Protein AF-A0A7S0R9C2-F1 (afdb_monomer)

Secondary structure (DSSP, 8-state):
--------------------------PPP---PPP---SSHHHHHHHHHHHHHHTT--TTS-HHHHHHHHTTSGGGGGSS-HHHHHHHHHHHHHHHHHHHHHHHHHHHHHHHHHHHHHHHH-TT--TT--TTHHHHHHTTSHHHHT---HHHHHHHHHHHHHHHHHHHHHHHHHHHHHHHHHHHHHHHH-TT--TT--HHHHHHHHTT-HHHHTS-HHHHHHHHHHHHHHHHHHHHHHHHHHHHHHHHHHHHHHHHHHHHHHHHHHTTSS-TT--HHHHHHHHTT-HHHHHHHT-SSSS-HHHHHHHHHHHHHHHHHHHHHHHHHHHHHTT----TT--HHHHHHHHHT--HHHHHHHTTS-HHHHHHHHHHHHHHHHHHHHHHHHHHHHHHHHHHHHHHH-TT--TT--HHHHHHHHTTSTTHHHH--HHHHHHHHHHHHHHHHHHHHHHHHHHHHHHHHHHHHHHTSSS----------------------------------------------------------------SSTTTTTTGGGSSSSS----------

InterPro domains:
  IPR002713 FF domain [PF01846] (43-92)
  IPR002713 FF domain [PF01846] (110-160)
  IPR002713 FF domain [PF01846] (181-227)
  IPR002713 FF domain [PF01846] (252-307)
  IPR002713 FF domain [PS51676] (41-95)
  IPR002713 FF domain [PS51676] (107-163)
  IPR002713 FF domain [PS51676] (176-230)
  IPR002713 FF domain [SM00441] (41-95)
  IPR002713 FF domain [SM00441] (108-163)
  IPR002713 FF domain [SM00441] (176-230)
  IPR002713 FF domain [SM00441] (250-311)
  IPR002713 FF domain [SM00441] (388-443)
  IPR036517 FF domain superfamily [G3DSA:1.10.10.440] (34-96)
  IPR036517 FF domain superfamily [G3DSA:1.10.10.440] (97-168)
  IPR036517 FF domain superfamily [G3DSA:1.10.10.440] (169-239)
  IPR036517 FF domain superfamily [G3DSA:1.10.10.440] (240-322)
  IPR036517 FF domain superfamily [G3DSA:1.10.10.440] (375-454)
  IPR036517 FF domain superfamily [SSF81698] (38-102)
  IPR036517 FF domain superfamily [SSF81698] (101-170)
  IPR036517 FF domain superfamily [SSF81698] (168-235)

Solvent-accessible surface area (backbone atoms only — not comparable to full-atom values): 34922 Å² total; per-residue (Å²): 133,85,87,87,85,83,82,91,88,82,90,81,86,90,89,85,88,84,90,89,87,87,86,91,84,81,86,83,78,84,82,82,70,80,60,55,81,54,95,42,80,63,54,26,48,52,52,42,47,48,49,39,57,76,70,67,51,57,77,86,59,52,69,79,59,45,45,69,70,43,72,80,42,69,54,58,50,38,51,91,44,72,68,58,48,52,49,51,46,52,53,43,33,56,48,51,56,47,49,53,56,48,52,52,50,50,49,54,50,50,46,54,53,44,33,54,46,53,61,71,67,41,83,86,68,51,70,79,64,47,79,63,63,54,40,76,74,38,67,89,40,68,49,54,59,69,53,79,47,67,66,58,53,53,50,54,48,51,54,48,39,53,52,44,40,50,49,55,53,49,48,56,51,48,52,51,50,50,46,51,49,48,32,45,50,51,51,67,70,37,81,82,63,51,69,88,55,57,66,68,66,52,48,75,69,38,73,85,37,67,46,54,66,75,44,55,74,71,55,49,51,51,54,48,54,54,49,35,58,48,46,44,50,51,53,51,50,50,57,48,48,54,53,49,52,50,53,51,49,42,48,49,24,48,50,46,35,52,49,53,50,51,52,31,42,77,69,63,75,46,48,61,79,61,49,68,73,61,53,46,73,62,46,66,78,37,67,40,46,51,48,38,71,69,43,94,67,77,87,50,76,65,55,64,45,49,57,51,33,49,55,39,37,56,49,44,54,50,51,41,45,54,53,54,53,51,36,59,75,66,67,60,85,79,50,66,80,65,51,74,64,59,53,49,55,60,53,68,69,40,68,65,84,57,29,56,50,62,72,69,50,50,72,67,53,51,52,54,42,50,52,57,51,36,53,50,29,44,51,50,52,51,50,49,51,52,48,49,54,45,26,48,48,55,32,48,53,50,51,74,69,36,83,87,66,45,67,81,64,51,70,87,70,50,44,73,65,45,68,73,36,73,36,54,68,56,50,83,42,75,66,62,54,47,54,51,50,52,54,50,30,50,48,46,41,50,54,52,51,53,51,50,55,48,54,47,53,55,50,50,52,54,49,54,64,57,73,68,66,88,65,83,90,75,90,81,89,83,81,91,85,87,87,85,86,90,80,90,81,90,80,84,88,82,80,86,86,77,89,83,84,85,86,81,80,89,79,90,77,83,88,84,86,84,85,87,85,84,89,79,91,85,86,92,77,82,81,89,82,90,88,89,90,90,88,78,73,83,76,63,75,77,68,64,88,78,76,81,79,90,82,84,87,81,90,91,80,88,90,89,132

Foldseek 3Di:
DDDDDDDDDDDDDDDDDDDDDDDDDDDDDDPDDDADEDPDPVVLLVLLLVLCVVLVNDLPDDPVVSCVSSVPPSSVSSDPDPVVSVVSSVVSSVVVVVVVVVVVVVLVVVLLVLLLVVVVPPPVDALPDDPVNVCVVPVPPPSLVSPVDPVSSVVSVVVSSVVRVVVVVVVVVVVLVVLLVLLLVVLVVPVVDALPDDPVVVCVVCVPPPSCVVDDPVSSVVSSVVSSVVRVVVVVVVVVVVVVVLVVQLVVLVVLLLVVLVVCVVVVVDALPDDPVNVCVVCVPPPSQVSNVPRPDDDHSVRSSVVVSVVRNVVLVVLLVLLVVLCVVLVPDDALPDDLVNSVVSLCPDDDPSNVSNVVQDPVSSVVSVVVVNVVNVVVVVVVVVQLVVLLVVLLVVLVPDPVQELPDACVVCVVVSVPDPSSVSNVDVVSSRVSSVVVSVVRVVVVVVVVVVVVVVVVVVVVVVVVPPDDDDDDDDDDDDDDDDDDDDDDDDDDDDDDDDDDDDDYDDDDDDYDDDDDDDDDDDDDDDDDDDDDDPVPVPPPVPPPPPPPDDDDDDDDD

Mean predicted aligned error: 20.51 Å

Structure (mmCIF, N/CA/C/O backbone):
data_AF-A0A7S0R9C2-F1
#
_entry.id   AF-A0A7S0R9C2-F1
#
loop_
_atom_site.group_PDB
_atom_site.id
_atom_site.type_symbol
_atom_site.label_atom_id
_atom_site.label_alt_id
_atom_site.label_comp_id
_atom_site.label_asym_id
_atom_site.label_entity_id
_atom_site.label_seq_id
_atom_site.pdbx_PDB_ins_code
_atom_site.Cartn_x
_atom_site.Cartn_y
_atom_site.Cartn_z
_atom_site.occupancy
_atom_site.B_iso_or_equiv
_atom_site.auth_seq_id
_atom_site.auth_comp_id
_atom_site.auth_asym_id
_atom_site.auth_atom_id
_atom_site.pdbx_PDB_model_num
ATOM 1 N N . ALA A 1 1 ? -4.429 -40.146 67.103 1.00 36.47 1 ALA A N 1
ATOM 2 C CA . ALA A 1 1 ? -5.294 -41.168 67.730 1.00 36.47 1 ALA A CA 1
ATOM 3 C C . ALA A 1 1 ? -6.735 -40.828 67.354 1.00 36.47 1 ALA A C 1
ATOM 5 O O . ALA A 1 1 ? -7.059 -39.652 67.394 1.00 36.47 1 ALA A O 1
ATOM 6 N N . ALA A 1 2 ? -7.542 -41.710 66.758 1.00 34.53 2 ALA A N 1
ATOM 7 C CA . ALA A 1 2 ? -7.871 -43.096 67.132 1.00 34.53 2 ALA A CA 1
ATOM 8 C C . ALA A 1 2 ? -8.835 -43.149 68.334 1.00 34.53 2 ALA A C 1
ATOM 10 O O . ALA A 1 2 ? -8.504 -42.648 69.405 1.00 34.53 2 ALA A O 1
ATOM 11 N N . ALA A 1 3 ? -10.023 -43.724 68.115 1.00 42.75 3 ALA A N 1
ATOM 12 C CA . ALA A 1 3 ? -11.061 -43.957 69.126 1.00 42.75 3 ALA A CA 1
ATOM 13 C C . ALA A 1 3 ? -10.719 -45.184 70.006 1.00 42.75 3 ALA A C 1
ATOM 15 O O . ALA A 1 3 ? -9.769 -45.903 69.678 1.00 42.75 3 ALA A O 1
ATOM 16 N N . PRO A 1 4 ? -11.462 -45.445 71.103 1.00 46.97 4 PRO A N 1
ATOM 17 C CA . PRO A 1 4 ? -12.673 -46.276 70.961 1.00 46.97 4 PRO A CA 1
ATOM 18 C C . PRO A 1 4 ? -13.824 -45.964 71.956 1.00 46.97 4 PRO A C 1
ATOM 20 O O . PRO A 1 4 ? -13.703 -45.122 72.840 1.00 46.97 4 PRO A O 1
ATOM 23 N N . ALA A 1 5 ? -14.926 -46.714 71.833 1.00 35.75 5 ALA A N 1
ATOM 24 C CA . ALA A 1 5 ? -15.894 -47.027 72.903 1.00 35.75 5 ALA A CA 1
ATOM 25 C C . ALA A 1 5 ? -15.818 -48.551 73.193 1.00 35.75 5 ALA A C 1
ATOM 27 O O . ALA A 1 5 ? -15.295 -49.259 72.322 1.00 35.75 5 ALA A O 1
ATOM 28 N N . PRO A 1 6 ? -16.284 -49.093 74.348 1.00 46.62 6 PRO A N 1
ATOM 29 C CA . PRO A 1 6 ? -17.706 -49.506 74.462 1.00 46.62 6 PRO A CA 1
ATOM 30 C C . PRO A 1 6 ? -18.293 -49.636 75.909 1.00 46.62 6 PRO A C 1
ATOM 32 O O . PRO A 1 6 ? -17.594 -49.395 76.882 1.00 46.62 6 PRO A O 1
ATOM 35 N N . ALA A 1 7 ? -19.553 -50.119 76.000 1.00 31.95 7 ALA A N 1
ATOM 36 C CA . ALA A 1 7 ? -20.202 -50.894 77.097 1.00 31.95 7 ALA A CA 1
ATOM 37 C C . ALA A 1 7 ? -20.350 -50.256 78.517 1.00 31.95 7 ALA A C 1
ATOM 39 O O . ALA A 1 7 ? -19.358 -49.934 79.154 1.00 31.95 7 ALA A O 1
ATOM 40 N N . ALA A 1 8 ? -21.572 -49.970 79.019 1.00 31.78 8 ALA A N 1
ATOM 41 C CA . ALA A 1 8 ? -22.529 -50.873 79.733 1.00 31.78 8 ALA A CA 1
ATOM 42 C C . ALA A 1 8 ? -22.280 -50.899 81.278 1.00 31.78 8 ALA A C 1
ATOM 44 O O . ALA A 1 8 ? -21.174 -50.578 81.691 1.00 31.78 8 ALA A O 1
ATOM 45 N N . GLU A 1 9 ? -23.187 -51.204 82.226 1.00 29.52 9 GLU A N 1
ATOM 46 C CA . GLU A 1 9 ? -24.627 -51.586 82.301 1.00 29.52 9 GLU A CA 1
ATOM 47 C C . GLU A 1 9 ? -25.127 -51.315 83.775 1.00 29.52 9 GLU A C 1
ATOM 49 O O . GLU A 1 9 ? -24.342 -50.750 84.532 1.00 29.52 9 GLU A O 1
ATOM 54 N N . ALA A 1 10 ? -26.316 -51.607 84.355 1.00 31.28 10 ALA A N 1
ATOM 55 C CA . ALA A 1 10 ? -27.604 -52.263 84.018 1.00 31.28 10 ALA A CA 1
ATOM 56 C C . ALA A 1 10 ? -28.718 -51.884 85.058 1.00 31.28 10 ALA A C 1
ATOM 58 O O . ALA A 1 10 ? -28.406 -51.290 86.086 1.00 31.28 10 ALA A O 1
ATOM 59 N N . ALA A 1 11 ? -29.956 -52.391 84.857 1.00 36.69 11 ALA A N 1
ATOM 60 C CA . ALA A 1 11 ? -30.952 -52.797 85.892 1.00 36.69 11 ALA A CA 1
ATOM 61 C C . ALA A 1 11 ? -31.702 -51.723 86.753 1.00 36.69 11 ALA A C 1
ATOM 63 O O . ALA A 1 11 ? -31.204 -50.616 86.931 1.00 36.69 11 ALA A O 1
ATOM 64 N N . PRO A 1 12 ? -32.847 -52.058 87.417 1.00 45.25 12 PRO A N 1
ATOM 65 C CA . PRO A 1 12 ? -33.989 -52.894 86.962 1.00 45.25 12 PRO A CA 1
ATOM 66 C C . PRO A 1 12 ? -35.416 -52.433 87.422 1.00 45.25 12 PRO A C 1
ATOM 68 O O . PRO A 1 12 ? -35.526 -51.743 88.424 1.00 45.25 12 PRO A O 1
ATOM 71 N N . ALA A 1 13 ? -36.475 -52.992 86.786 1.00 36.38 13 ALA A N 1
ATOM 72 C CA . ALA A 1 13 ? -37.810 -53.407 87.334 1.00 36.38 13 ALA A CA 1
ATOM 73 C C . ALA A 1 13 ? -38.707 -52.380 88.103 1.00 36.38 13 ALA A C 1
ATOM 75 O O . ALA A 1 13 ? -38.178 -51.404 88.618 1.00 36.38 13 ALA A O 1
ATOM 76 N N . PRO A 1 14 ? -40.056 -52.553 88.256 1.00 40.50 14 PRO A N 1
ATOM 77 C CA . PRO A 1 14 ? -40.966 -53.723 88.068 1.00 40.50 14 PRO A CA 1
ATOM 78 C C . PRO A 1 14 ? -41.862 -53.622 86.793 1.00 40.50 14 PRO A C 1
ATOM 80 O O . PRO A 1 14 ? -41.603 -52.748 85.977 1.00 40.50 14 PRO A O 1
ATOM 83 N N . ALA A 1 15 ? -42.924 -54.407 86.494 1.00 32.06 15 ALA A N 1
ATOM 84 C CA . ALA A 1 15 ? -43.525 -55.687 86.965 1.00 32.06 15 ALA A CA 1
ATOM 85 C C . ALA A 1 15 ? -44.482 -56.247 85.853 1.00 32.06 15 ALA A C 1
ATOM 87 O O . ALA A 1 15 ? -44.378 -55.842 84.698 1.00 32.06 15 ALA A O 1
ATOM 88 N N . ALA A 1 16 ? -45.414 -57.162 86.181 1.00 36.34 16 ALA A N 1
ATOM 89 C CA . ALA A 1 16 ? -46.481 -57.706 85.311 1.00 36.34 16 ALA A CA 1
ATOM 90 C C . ALA A 1 16 ? -47.827 -57.837 86.090 1.00 36.34 16 ALA A C 1
ATOM 92 O O . ALA A 1 16 ? -47.829 -57.536 87.287 1.00 36.34 16 ALA A O 1
ATOM 93 N N . PRO A 1 17 ? -48.966 -58.241 85.469 1.00 37.47 17 PRO A N 1
ATOM 94 C CA . PRO A 1 17 ? -49.212 -59.666 85.168 1.00 37.47 17 PRO A CA 1
ATOM 95 C C . PRO A 1 17 ? -49.923 -59.958 83.818 1.00 37.47 17 PRO A C 1
ATOM 97 O O . PRO A 1 17 ? -50.326 -59.055 83.092 1.00 37.47 17 PRO A O 1
ATOM 100 N N . ALA A 1 18 ? -50.099 -61.249 83.501 1.00 34.47 18 ALA A N 1
ATOM 101 C CA . ALA A 1 18 ? -50.917 -61.778 82.390 1.00 34.47 18 ALA A CA 1
ATOM 102 C C . ALA A 1 18 ? -52.179 -62.507 82.931 1.00 34.47 18 ALA A C 1
ATOM 104 O O . ALA A 1 18 ? -52.289 -62.658 84.150 1.00 34.47 18 ALA A O 1
ATOM 105 N N . PRO A 1 19 ? -53.132 -62.966 82.082 1.00 35.28 19 PRO A N 1
ATOM 106 C CA . PRO A 1 19 ? -52.991 -64.293 81.448 1.00 35.28 19 PRO A CA 1
ATOM 107 C C . PRO A 1 19 ? -53.562 -64.399 80.005 1.00 35.28 19 PRO A C 1
ATOM 109 O O . PRO A 1 19 ? -53.967 -63.409 79.404 1.00 35.28 19 PRO A O 1
ATOM 112 N N . LYS A 1 20 ? -53.579 -65.619 79.434 1.00 37.88 20 LYS A N 1
ATOM 113 C CA . LYS A 1 20 ? -54.100 -65.962 78.088 1.00 37.88 20 LYS A CA 1
ATOM 114 C C . LYS A 1 20 ? -55.333 -66.877 78.175 1.00 37.88 20 LYS A C 1
ATOM 116 O O . LYS A 1 20 ? -55.286 -67.817 78.963 1.00 37.88 20 LYS A O 1
ATOM 121 N N . VAL A 1 21 ? -56.318 -66.727 77.278 1.00 29.20 21 VAL A N 1
ATOM 122 C CA . VAL A 1 21 ? -57.269 -67.791 76.863 1.00 29.20 21 VAL A CA 1
ATOM 123 C C . VAL A 1 21 ? -57.668 -67.581 75.387 1.00 29.20 21 VAL A C 1
ATOM 125 O O . VAL A 1 21 ? -57.886 -66.444 74.980 1.00 29.20 21 VAL A O 1
ATOM 128 N N . ASN A 1 22 ? -57.790 -68.660 74.601 1.00 31.25 22 ASN A N 1
ATOM 129 C CA . ASN A 1 22 ? -58.387 -68.662 73.253 1.00 31.25 22 ASN A CA 1
ATOM 130 C C . ASN A 1 22 ? -59.833 -69.190 73.304 1.00 31.25 22 ASN A C 1
ATOM 132 O O . ASN A 1 22 ? -60.024 -70.258 73.878 1.00 31.25 22 ASN A O 1
ATOM 136 N N . VAL A 1 23 ? -60.778 -68.576 72.574 1.00 28.09 23 VAL A N 1
ATOM 137 C CA . VAL A 1 23 ? -61.895 -69.273 71.882 1.00 28.09 23 VAL A CA 1
ATOM 138 C C . VAL A 1 23 ? -62.206 -68.540 70.563 1.00 28.09 23 VAL A C 1
ATOM 140 O O . VAL A 1 23 ? -61.995 -67.334 70.452 1.00 28.09 23 VAL A O 1
ATOM 143 N N . THR A 1 24 ? -62.658 -69.287 69.555 1.00 33.62 24 THR A N 1
ATOM 144 C CA . THR A 1 24 ? -62.893 -68.867 68.163 1.00 33.62 24 THR A CA 1
ATOM 145 C C . THR A 1 24 ? -64.257 -68.209 67.918 1.00 33.62 24 THR A C 1
ATOM 147 O O . THR A 1 24 ? -65.277 -68.754 68.328 1.00 33.62 24 THR A O 1
ATOM 150 N N . ALA A 1 25 ? -64.267 -67.130 67.129 1.00 28.80 25 ALA A N 1
ATOM 151 C CA . ALA A 1 25 ? -65.348 -66.654 66.249 1.00 28.80 25 ALA A CA 1
ATOM 152 C C . ALA A 1 25 ? -64.743 -65.577 65.317 1.00 28.80 25 ALA A C 1
ATOM 154 O O . ALA A 1 25 ? -63.792 -64.913 65.721 1.00 28.80 25 ALA A O 1
ATOM 155 N N . GLU A 1 26 ? -65.191 -65.288 64.096 1.00 26.95 26 GLU A N 1
ATOM 156 C CA . GLU A 1 26 ? -65.956 -66.000 63.058 1.00 26.95 26 GLU A CA 1
ATOM 157 C C . GLU A 1 26 ? -65.680 -65.200 61.758 1.00 26.95 26 GLU A C 1
ATOM 159 O O . GLU A 1 26 ? -65.510 -63.981 61.824 1.00 26.95 26 GLU A O 1
ATOM 164 N N . ALA A 1 27 ? -65.522 -65.835 60.592 1.00 37.50 27 ALA A N 1
ATOM 165 C CA . ALA A 1 27 ? -64.908 -65.166 59.435 1.00 37.50 27 ALA A CA 1
ATOM 166 C C . ALA A 1 27 ? -65.926 -64.575 58.431 1.00 37.50 27 ALA A C 1
ATOM 168 O O . ALA A 1 27 ? -66.650 -65.344 57.796 1.00 37.50 27 ALA A O 1
ATOM 169 N N . PRO A 1 28 ? -65.921 -63.251 58.163 1.00 34.72 28 PRO A N 1
ATOM 170 C CA . PRO A 1 28 ? -66.533 -62.710 56.954 1.00 34.72 28 PRO A CA 1
ATOM 171 C C . PRO A 1 28 ? -65.657 -63.052 55.737 1.00 34.72 28 PRO A C 1
ATOM 173 O O . PRO A 1 28 ? -64.441 -62.852 55.749 1.00 34.72 28 PRO A O 1
ATOM 176 N N . ALA A 1 29 ? -66.267 -63.579 54.674 1.00 30.98 29 ALA A N 1
ATOM 177 C CA . ALA A 1 29 ? -65.538 -64.012 53.483 1.00 30.98 29 ALA A CA 1
ATOM 178 C C . ALA A 1 29 ? -64.894 -62.828 52.721 1.00 30.98 29 ALA A C 1
ATOM 180 O O . ALA A 1 29 ? -65.515 -61.768 52.595 1.00 30.98 29 ALA A O 1
ATOM 181 N N . PRO A 1 30 ? -63.680 -62.989 52.156 1.00 37.75 30 PRO A N 1
ATOM 182 C CA . PRO A 1 30 ? -63.044 -61.944 51.364 1.00 37.75 30 PRO A CA 1
ATOM 183 C C . PRO A 1 30 ? -63.771 -61.773 50.025 1.00 37.75 30 PRO A C 1
ATOM 185 O O . PRO A 1 30 ? -63.741 -62.654 49.166 1.00 37.75 30 PRO A O 1
ATOM 188 N N . VAL A 1 31 ? -64.402 -60.615 49.820 1.00 35.91 31 VAL A N 1
ATOM 189 C CA . VAL A 1 31 ? -65.038 -60.273 48.540 1.00 35.91 31 VAL A CA 1
ATOM 190 C C . VAL A 1 31 ? -63.950 -59.943 47.517 1.00 35.91 31 VAL A C 1
ATOM 192 O O . VAL A 1 31 ? -63.492 -58.806 47.409 1.00 35.91 31 VAL A O 1
ATOM 195 N N . VAL A 1 32 ? -63.532 -60.955 46.755 1.00 43.12 32 VAL A N 1
ATOM 196 C CA . VAL A 1 32 ? -62.585 -60.809 45.641 1.00 43.12 32 VAL A CA 1
ATOM 197 C C . VAL A 1 32 ? -63.274 -60.075 44.487 1.00 43.12 32 VAL A C 1
ATOM 199 O O . VAL A 1 32 ? -63.851 -60.688 43.590 1.00 43.12 32 VAL A O 1
ATOM 202 N N . LYS A 1 33 ? -63.227 -58.741 44.511 1.00 42.78 33 LYS A N 1
ATOM 203 C CA . LYS A 1 33 ? -63.579 -57.924 43.346 1.00 42.78 33 LYS A CA 1
ATOM 204 C C . LYS A 1 33 ? -62.507 -58.052 42.260 1.00 42.78 33 LYS A C 1
ATOM 206 O O . LYS A 1 33 ? -61.338 -58.313 42.547 1.00 42.78 33 LYS A O 1
ATOM 211 N N . ALA A 1 34 ? -62.922 -57.892 41.006 1.00 39.81 34 ALA A N 1
ATOM 212 C CA . ALA A 1 34 ? -62.060 -58.103 39.848 1.00 39.81 34 ALA A CA 1
ATOM 213 C C . ALA A 1 34 ? -60.866 -57.120 39.818 1.00 39.81 34 ALA A C 1
ATOM 215 O O . ALA A 1 34 ? -61.037 -55.954 40.180 1.00 39.81 34 ALA A O 1
ATOM 216 N N . PRO A 1 35 ? -59.673 -57.542 39.352 1.00 50.53 35 PRO A N 1
ATOM 217 C CA . PRO A 1 35 ? -58.546 -56.632 39.174 1.00 50.53 35 PRO A CA 1
ATOM 218 C C . PRO A 1 35 ? -58.873 -55.545 38.147 1.00 50.53 35 PRO A C 1
ATOM 220 O O . PRO A 1 35 ? -59.363 -55.853 37.060 1.00 50.53 35 PRO A O 1
ATOM 223 N N . LEU A 1 36 ? -58.530 -54.290 38.447 1.00 54.06 36 LEU A N 1
ATOM 224 C CA . LEU A 1 36 ? -58.542 -53.217 37.453 1.00 54.06 36 LEU A CA 1
ATOM 225 C C . LEU A 1 36 ? -57.512 -53.531 36.356 1.00 54.06 36 LEU A C 1
ATOM 227 O O . LEU A 1 36 ? -56.303 -53.519 36.596 1.00 54.06 36 LEU A O 1
ATOM 231 N N . VAL A 1 37 ? -58.000 -53.853 35.155 1.00 56.62 37 VAL A N 1
ATOM 232 C CA . VAL A 1 37 ? -57.165 -54.186 33.994 1.00 56.62 37 VAL A CA 1
ATOM 233 C C . VAL A 1 37 ? -56.782 -52.903 33.263 1.00 56.62 37 VAL A C 1
ATOM 235 O O . VAL A 1 37 ? -57.553 -52.366 32.473 1.00 56.62 37 VAL A O 1
ATOM 238 N N . PHE A 1 38 ? -55.571 -52.422 33.522 1.00 64.19 38 PHE A N 1
ATOM 239 C CA . PHE A 1 38 ? -54.950 -51.344 32.753 1.00 64.19 38 PHE A CA 1
ATOM 240 C C . PHE A 1 38 ? -54.498 -51.870 31.385 1.00 64.19 38 PHE A C 1
ATOM 242 O O . PHE A 1 38 ? -54.030 -53.008 31.287 1.00 64.19 38 PHE A O 1
ATOM 249 N N . ALA A 1 39 ? -54.631 -51.055 30.334 1.00 64.75 39 ALA A N 1
ATOM 250 C CA . ALA A 1 39 ? -54.355 -51.474 28.958 1.00 64.75 39 ALA A CA 1
ATOM 251 C C . ALA A 1 39 ? -52.876 -51.839 28.735 1.00 64.75 39 ALA A C 1
ATOM 253 O O . ALA A 1 39 ? -52.566 -52.758 27.974 1.00 64.75 39 ALA A O 1
ATOM 254 N N . THR A 1 40 ? -51.959 -51.173 29.441 1.00 74.38 40 THR A N 1
ATOM 255 C CA . THR A 1 40 ? -50.520 -51.443 29.394 1.00 74.38 40 THR A CA 1
ATOM 256 C C . THR A 1 40 ? -49.910 -51.695 30.774 1.00 74.38 40 THR A C 1
ATOM 258 O O . THR A 1 40 ? -50.361 -51.210 31.815 1.00 74.38 40 THR A O 1
ATOM 261 N N . LYS A 1 41 ? -48.774 -52.404 30.777 1.00 73.50 41 LYS A N 1
ATOM 262 C CA . LYS A 1 41 ? -47.936 -52.598 31.972 1.00 73.50 41 LYS A CA 1
ATOM 263 C C . LYS A 1 41 ? -47.320 -51.287 32.493 1.00 73.50 41 LYS A C 1
ATOM 265 O O . LYS A 1 41 ? -46.917 -51.239 33.651 1.00 73.50 41 LYS A O 1
ATOM 270 N N . ALA A 1 42 ? -47.243 -50.240 31.667 1.00 77.06 42 ALA A N 1
ATOM 271 C CA . ALA A 1 42 ? -46.785 -48.917 32.087 1.00 77.06 42 ALA A CA 1
ATOM 272 C C . ALA A 1 42 ? -47.867 -48.197 32.906 1.00 77.06 42 ALA A C 1
ATOM 274 O O . ALA A 1 42 ? -47.608 -47.802 34.040 1.00 77.06 42 ALA A O 1
ATOM 275 N N . GLU A 1 43 ? -49.101 -48.132 32.400 1.00 79.06 43 GLU A N 1
ATOM 276 C CA . GLU A 1 43 ? -50.240 -47.539 33.119 1.00 79.06 43 GLU A CA 1
ATOM 277 C C . GLU A 1 43 ? -50.532 -48.275 34.432 1.00 79.06 43 GLU A C 1
ATOM 279 O O . GLU A 1 43 ? -50.765 -47.632 35.449 1.00 79.06 43 GLU A O 1
ATOM 284 N N . ALA A 1 44 ? -50.424 -49.611 34.456 1.00 78.12 44 ALA A N 1
ATOM 285 C CA . ALA A 1 44 ? -50.555 -50.397 35.688 1.00 78.12 44 ALA A CA 1
ATOM 286 C C . ALA A 1 44 ? -49.529 -49.999 36.770 1.00 78.12 44 ALA A C 1
ATOM 288 O O . ALA A 1 44 ? -49.821 -50.073 37.965 1.00 78.12 44 ALA A O 1
ATOM 289 N N . ARG A 1 45 ? -48.323 -49.575 36.363 1.00 81.38 45 ARG A N 1
ATOM 290 C CA . ARG A 1 45 ? -47.285 -49.075 37.274 1.00 81.38 45 ARG A CA 1
ATOM 291 C C . ARG A 1 45 ? -47.576 -47.648 37.715 1.00 81.38 45 ARG A C 1
ATOM 293 O O . ARG A 1 45 ? -47.534 -47.389 38.911 1.00 81.38 45 ARG A O 1
ATOM 300 N N . GLU A 1 46 ? -47.915 -46.744 36.799 1.00 82.50 46 GLU A N 1
ATOM 301 C CA . GLU A 1 46 ? -48.228 -45.353 37.159 1.00 82.50 46 GLU A CA 1
ATOM 302 C C . GLU A 1 46 ? -49.497 -45.244 38.020 1.00 82.50 46 GLU A C 1
ATOM 304 O O . GLU A 1 46 ? -49.505 -44.495 38.991 1.00 82.50 46 GLU A O 1
ATOM 309 N N . ALA A 1 47 ? -50.523 -46.066 37.781 1.00 81.94 47 ALA A N 1
ATOM 310 C CA . ALA A 1 47 ? -51.699 -46.151 38.650 1.00 81.94 47 ALA A CA 1
ATOM 311 C C . ALA A 1 47 ? -51.360 -46.681 40.057 1.00 81.94 47 ALA A C 1
ATOM 313 O O . ALA A 1 47 ? -51.905 -46.195 41.049 1.00 81.94 47 ALA A O 1
ATOM 314 N N . PHE A 1 48 ? -50.424 -47.632 40.166 1.00 84.94 48 PHE A N 1
ATOM 315 C CA . PHE A 1 48 ? -49.905 -48.100 41.455 1.00 84.94 48 PHE A CA 1
ATOM 316 C C . PHE A 1 48 ? -49.089 -47.007 42.173 1.00 84.94 48 PHE A C 1
ATOM 318 O O . PHE A 1 48 ? -49.218 -46.845 43.384 1.00 84.94 48 PHE A O 1
ATOM 325 N N . LYS A 1 49 ? -48.303 -46.205 41.439 1.00 84.75 49 LYS A N 1
ATOM 326 C CA . LYS A 1 49 ? -47.576 -45.039 41.978 1.00 84.75 49 LYS A CA 1
ATOM 327 C C . LYS A 1 49 ? -48.512 -43.915 42.435 1.00 84.75 49 LYS A C 1
ATOM 329 O O . LYS A 1 49 ? -48.300 -43.354 43.505 1.00 84.75 49 LYS A O 1
ATOM 334 N N . ALA A 1 50 ? -49.553 -43.611 41.661 1.00 84.50 50 ALA A N 1
ATOM 335 C CA . ALA A 1 50 ? -50.575 -42.629 42.020 1.00 84.50 50 ALA A CA 1
ATOM 336 C C . ALA A 1 50 ? -51.320 -43.048 43.296 1.00 84.50 50 ALA A C 1
ATOM 338 O O . ALA A 1 50 ? -51.434 -42.257 44.229 1.00 84.50 50 ALA A O 1
ATOM 339 N N . MET A 1 51 ? -51.710 -44.324 43.393 1.00 87.06 51 MET A N 1
ATOM 340 C CA . MET A 1 51 ? -52.317 -44.913 44.590 1.00 87.06 51 MET A CA 1
ATOM 341 C C . MET A 1 51 ? -51.437 -44.761 45.847 1.00 87.06 51 MET A C 1
ATOM 343 O O . MET A 1 51 ? -51.980 -44.477 46.913 1.00 87.06 51 MET A O 1
ATOM 347 N N . LEU A 1 52 ? -50.107 -44.919 45.751 1.00 86.94 52 LEU A N 1
ATOM 348 C CA . LEU A 1 52 ? -49.197 -44.678 46.887 1.00 86.94 52 LEU A CA 1
ATOM 349 C C . LEU A 1 52 ? -49.325 -43.231 47.393 1.00 86.94 52 LEU A C 1
ATOM 351 O O . LEU A 1 52 ? -49.571 -43.013 48.580 1.00 86.94 52 LEU A O 1
ATOM 355 N N . SER A 1 53 ? -49.233 -42.256 46.485 1.00 84.56 53 SER A N 1
ATOM 356 C CA . SER A 1 53 ? -49.360 -40.832 46.812 1.00 84.56 53 SER A CA 1
ATOM 357 C C . SER A 1 53 ? -50.750 -40.472 47.363 1.00 84.56 53 SER A C 1
ATOM 359 O O . SER A 1 53 ? -50.854 -39.818 48.398 1.00 84.56 53 SER A O 1
ATOM 361 N N . GLU A 1 54 ? -51.828 -40.929 46.717 1.00 85.06 54 GLU A N 1
ATOM 362 C CA . GLU A 1 54 ? -53.217 -40.652 47.121 1.00 85.06 54 GLU A CA 1
ATOM 363 C C . GLU A 1 54 ? -53.584 -41.242 48.488 1.00 85.06 54 GLU A C 1
ATOM 365 O O . GLU A 1 54 ? -54.357 -40.645 49.236 1.00 85.06 54 GLU A O 1
ATOM 370 N N . ARG A 1 55 ? -53.037 -42.414 48.835 1.00 85.38 55 ARG A N 1
ATOM 371 C CA . ARG A 1 55 ? -53.275 -43.063 50.134 1.00 85.38 55 ARG A CA 1
ATOM 372 C C . ARG A 1 55 ? -52.400 -42.506 51.261 1.00 85.38 55 ARG A C 1
ATOM 374 O O . ARG A 1 55 ? -52.410 -43.058 52.359 1.00 85.38 55 ARG A O 1
ATOM 381 N N . GLY A 1 56 ? -51.661 -41.421 51.019 1.00 80.06 56 GLY A N 1
ATOM 382 C CA . GLY A 1 56 ? -50.819 -40.778 52.030 1.00 80.06 56 GLY A CA 1
ATOM 383 C C . GLY A 1 56 ? -49.625 -41.633 52.461 1.00 80.06 56 GLY A C 1
ATOM 384 O O . GLY A 1 56 ? -49.097 -41.450 53.563 1.00 80.06 56 GLY A O 1
ATOM 385 N N . VAL A 1 57 ? -49.190 -42.573 51.614 1.00 85.75 57 VAL A N 1
ATOM 386 C CA . VAL A 1 57 ? -47.916 -43.262 51.820 1.00 85.75 57 VAL A CA 1
ATOM 387 C C . VAL A 1 57 ? -46.812 -42.219 51.670 1.00 85.75 57 VAL A C 1
ATOM 389 O O . VAL A 1 57 ? -46.769 -41.475 50.693 1.00 85.75 57 VAL A O 1
ATOM 392 N N . LYS A 1 58 ? -45.928 -42.139 52.661 1.00 83.00 58 LYS A N 1
ATOM 393 C CA . LYS A 1 58 ? -44.783 -41.225 52.660 1.00 83.00 58 LYS A CA 1
ATOM 394 C C . LYS A 1 58 ? -43.527 -41.920 52.138 1.00 83.00 58 LYS A C 1
ATOM 396 O O . LYS A 1 58 ? -43.394 -43.138 52.247 1.00 83.00 58 LYS A O 1
ATOM 401 N N . HIS A 1 59 ? -42.569 -41.135 51.646 1.00 83.00 59 HIS A N 1
ATOM 402 C CA . HIS A 1 59 ? -41.294 -41.647 51.138 1.00 83.00 59 HIS A CA 1
ATOM 403 C C . HIS A 1 59 ? -40.366 -42.231 52.230 1.00 83.00 59 HIS A C 1
ATOM 405 O O . HIS A 1 59 ? -39.347 -42.831 51.898 1.00 83.00 59 HIS A O 1
ATOM 411 N N . ASP A 1 60 ? -40.678 -42.052 53.517 1.00 86.81 60 ASP A N 1
ATOM 412 C CA . ASP A 1 60 ? -39.932 -42.582 54.670 1.00 86.81 60 ASP A CA 1
ATOM 413 C C . ASP A 1 60 ? -40.480 -43.929 55.189 1.00 86.81 60 ASP A C 1
ATOM 415 O O . ASP A 1 60 ? -39.840 -44.586 56.011 1.00 86.81 60 ASP A O 1
ATOM 419 N N . GLN A 1 61 ? -41.647 -44.373 54.708 1.00 86.88 61 GLN A N 1
ATOM 420 C CA . GLN A 1 61 ? -42.286 -45.603 55.179 1.00 86.88 61 GLN A CA 1
ATOM 421 C C . GLN A 1 61 ? -41.597 -46.863 54.644 1.00 86.88 61 GLN A C 1
ATOM 423 O O . GLN A 1 61 ? -41.146 -46.929 53.501 1.00 86.88 61 GLN A O 1
ATOM 428 N N . SER A 1 62 ? -41.579 -47.918 55.461 1.00 89.12 62 SER A N 1
ATOM 429 C CA . SER A 1 62 ? -41.170 -49.249 55.015 1.00 89.12 62 SER A CA 1
ATOM 430 C C . SER A 1 62 ? -42.245 -49.899 54.139 1.00 89.12 62 SER A C 1
ATOM 432 O O . SER A 1 62 ? -43.443 -49.670 54.332 1.00 89.12 62 SER A O 1
ATOM 434 N N . TRP A 1 63 ? -41.815 -50.771 53.219 1.00 87.38 63 TRP A N 1
ATOM 435 C CA . TRP A 1 63 ? -42.700 -51.560 52.351 1.00 87.38 63 TRP A CA 1
ATOM 436 C C . TRP A 1 63 ? -43.845 -52.224 53.133 1.00 87.38 63 TRP A C 1
ATOM 438 O O . TRP A 1 63 ? -45.005 -52.098 52.758 1.00 87.38 63 TRP A O 1
ATOM 448 N N . ASP A 1 64 ? -43.541 -52.872 54.257 1.00 86.12 64 ASP A N 1
ATOM 449 C CA . ASP A 1 64 ? -44.519 -53.611 55.063 1.00 86.12 64 ASP A CA 1
ATOM 450 C C . ASP A 1 64 ? -45.479 -52.707 55.854 1.00 86.12 64 ASP A C 1
ATOM 452 O O . ASP A 1 64 ? -46.555 -53.156 56.251 1.00 86.12 64 ASP A O 1
ATOM 456 N N . SER A 1 65 ? -45.125 -51.433 56.067 1.00 85.69 65 SER A N 1
ATOM 457 C CA . SER A 1 65 ? -46.045 -50.421 56.597 1.00 85.69 65 SER A CA 1
ATOM 458 C C . SER A 1 65 ? -46.951 -49.882 55.492 1.00 85.69 65 SER A C 1
ATOM 460 O O . SER A 1 65 ? -48.172 -49.910 55.639 1.00 85.69 65 SER A O 1
ATOM 462 N N . ALA A 1 66 ? -46.367 -49.471 54.361 1.00 86.44 66 ALA A N 1
ATOM 463 C CA . ALA A 1 66 ? -47.104 -48.988 53.194 1.00 86.44 66 ALA A CA 1
ATOM 464 C C . ALA A 1 66 ? -48.108 -50.035 52.686 1.00 86.44 66 ALA A C 1
ATOM 466 O O . ALA A 1 66 ? -49.264 -49.713 52.415 1.00 86.44 66 ALA A O 1
ATOM 467 N N . MET A 1 67 ? -47.701 -51.310 52.644 1.00 83.50 67 MET A N 1
ATOM 468 C CA . MET A 1 67 ? -48.526 -52.434 52.203 1.00 83.50 67 MET A CA 1
ATOM 469 C C . MET A 1 67 ? -49.841 -52.542 52.991 1.00 83.50 67 MET A C 1
ATOM 471 O O . MET A 1 67 ? -50.877 -52.782 52.380 1.00 83.50 67 MET A O 1
ATOM 475 N N . ARG A 1 68 ? -49.844 -52.297 54.311 1.00 83.88 68 ARG A N 1
ATOM 476 C CA . ARG A 1 68 ? -51.074 -52.316 55.135 1.00 83.88 68 ARG A CA 1
ATOM 477 C C . ARG A 1 68 ? -52.063 -51.211 54.761 1.00 83.88 68 ARG A C 1
ATOM 479 O O . ARG A 1 68 ? -53.261 -51.411 54.909 1.00 83.88 68 ARG A O 1
ATOM 486 N N . VAL A 1 69 ? -51.565 -50.069 54.285 1.00 82.06 69 VAL A N 1
ATOM 487 C CA . VAL A 1 69 ? -52.382 -48.911 53.888 1.00 82.06 69 VAL A CA 1
ATOM 488 C C . VAL A 1 69 ? -52.980 -49.106 52.490 1.00 82.06 69 VAL A C 1
ATOM 490 O O . VAL A 1 69 ? -54.118 -48.716 52.252 1.00 82.06 69 VAL A O 1
ATOM 493 N N . ILE A 1 70 ? -52.239 -49.739 51.572 1.00 84.44 70 ILE A N 1
ATOM 494 C CA . ILE A 1 70 ? -52.672 -49.934 50.175 1.00 84.44 70 ILE A CA 1
ATOM 495 C C . ILE A 1 70 ? -53.389 -51.263 49.907 1.00 84.44 70 ILE A C 1
ATOM 497 O O . ILE A 1 70 ? -54.067 -51.371 48.893 1.00 84.44 70 ILE A O 1
ATOM 501 N N . LEU A 1 71 ? -53.283 -52.264 50.791 1.00 82.06 71 LEU A N 1
ATOM 502 C CA . LEU A 1 71 ? -53.934 -53.580 50.643 1.00 82.06 71 LEU A CA 1
ATOM 503 C C . LEU A 1 71 ? -55.465 -53.512 50.466 1.00 82.06 71 LEU A C 1
ATOM 505 O O . LEU A 1 71 ? -56.060 -54.475 49.989 1.00 82.06 71 LEU A O 1
ATOM 509 N N . THR A 1 72 ? -56.091 -52.400 50.855 1.00 77.88 72 THR A N 1
ATOM 510 C CA . THR A 1 72 ? -57.537 -52.144 50.772 1.00 77.88 72 THR A CA 1
ATOM 511 C C . THR A 1 72 ? -57.965 -51.343 49.533 1.00 77.88 72 THR A C 1
ATOM 513 O O . THR A 1 72 ? -59.163 -51.148 49.335 1.00 77.88 72 THR A O 1
ATOM 516 N N . ASP A 1 73 ? -57.033 -50.872 48.696 1.00 79.00 73 ASP A N 1
ATOM 517 C CA . ASP A 1 73 ? -57.343 -50.141 47.460 1.00 79.00 73 ASP A CA 1
ATOM 518 C C . ASP A 1 73 ? -57.495 -51.107 46.272 1.00 79.00 73 ASP A C 1
ATOM 520 O O . ASP A 1 73 ? -56.654 -51.978 46.048 1.00 79.00 73 ASP A O 1
ATOM 524 N N . GLU A 1 74 ? -58.546 -50.935 45.466 1.00 73.56 74 GLU A N 1
ATOM 525 C CA . GLU A 1 74 ? -58.839 -51.795 44.308 1.00 73.56 74 GLU A CA 1
ATOM 526 C C . GLU A 1 74 ? -57.695 -51.778 43.260 1.00 73.56 74 GLU A C 1
ATOM 528 O O . GLU A 1 74 ? -57.471 -52.763 42.549 1.00 73.56 74 GLU A O 1
ATOM 533 N N . ARG A 1 75 ? -56.876 -50.712 43.224 1.00 76.44 75 ARG A N 1
ATOM 534 C CA . ARG A 1 75 ? -55.681 -50.592 42.364 1.00 76.44 75 ARG A CA 1
ATOM 535 C C . ARG A 1 75 ? -54.473 -51.378 42.874 1.00 76.44 75 ARG A C 1
ATOM 537 O O . ARG A 1 75 ? -53.544 -51.614 42.101 1.00 76.44 75 ARG A O 1
ATOM 544 N N . TYR A 1 76 ? -54.481 -51.888 44.109 1.00 76.38 76 TYR A N 1
ATOM 545 C CA . TYR A 1 76 ? -53.436 -52.807 44.576 1.00 76.38 76 TYR A CA 1
ATOM 546 C C . TYR A 1 76 ? -53.395 -54.097 43.739 1.00 76.38 76 TYR A C 1
ATOM 548 O O . TYR A 1 76 ? -52.344 -54.735 43.646 1.00 76.38 76 TYR A O 1
ATOM 556 N N . GLY A 1 77 ? -54.503 -54.466 43.084 1.00 73.56 77 GLY A N 1
ATOM 557 C CA . GLY A 1 77 ? -54.580 -55.578 42.131 1.00 73.56 77 GLY A CA 1
ATOM 558 C C . GLY A 1 77 ? -53.915 -55.333 40.765 1.00 73.56 77 GLY A C 1
ATOM 559 O O . GLY A 1 77 ? -53.750 -56.291 40.013 1.00 73.56 77 GLY A O 1
ATOM 560 N N . ALA A 1 78 ? -53.511 -54.096 40.438 1.00 73.44 78 ALA A N 1
ATOM 561 C CA . ALA A 1 78 ? -52.993 -53.718 39.113 1.00 73.44 78 ALA A CA 1
ATOM 562 C C . ALA A 1 78 ? -51.706 -54.462 38.707 1.00 73.44 78 ALA A C 1
ATOM 564 O O . ALA A 1 78 ? -51.494 -54.778 37.536 1.00 73.44 78 ALA A O 1
ATOM 565 N N . LEU A 1 79 ? -50.839 -54.751 39.681 1.00 75.62 79 LEU A N 1
ATOM 566 C CA . LEU A 1 79 ? -49.584 -55.481 39.490 1.00 75.62 79 LEU A CA 1
ATOM 567 C C . LEU A 1 79 ? -49.731 -56.908 40.029 1.00 75.62 79 LEU A C 1
ATOM 569 O O . LEU A 1 79 ? -50.188 -57.112 41.154 1.00 75.62 79 LEU A O 1
ATOM 573 N N . LYS A 1 80 ? -49.332 -57.910 39.238 1.00 75.25 80 LYS A N 1
ATOM 574 C CA . LYS A 1 80 ? -49.627 -59.324 39.538 1.00 75.25 80 LYS A CA 1
ATOM 575 C C . LYS A 1 80 ? -48.641 -59.960 40.524 1.00 75.25 80 LYS A C 1
ATOM 577 O O . LYS A 1 80 ? -49.037 -60.836 41.284 1.00 75.25 80 LYS A O 1
ATOM 582 N N . SER A 1 81 ? -47.382 -59.515 40.549 1.00 82.62 81 SER A N 1
ATOM 583 C CA . SER A 1 81 ? -46.345 -60.048 41.447 1.00 82.62 81 SER A CA 1
ATOM 584 C C . SER A 1 81 ? -46.024 -59.105 42.611 1.00 82.62 81 SER A C 1
ATOM 586 O O . SER A 1 81 ? -45.859 -57.900 42.420 1.00 82.62 81 SER A O 1
ATOM 588 N N . LEU A 1 82 ? -45.840 -59.657 43.818 1.00 79.19 82 LEU A N 1
ATOM 589 C CA . LEU A 1 82 ? -45.322 -58.916 44.980 1.00 79.19 82 LEU A CA 1
ATOM 590 C C . LEU A 1 82 ? -43.930 -58.316 44.715 1.00 79.19 82 LEU A C 1
ATOM 592 O O . LEU A 1 82 ? -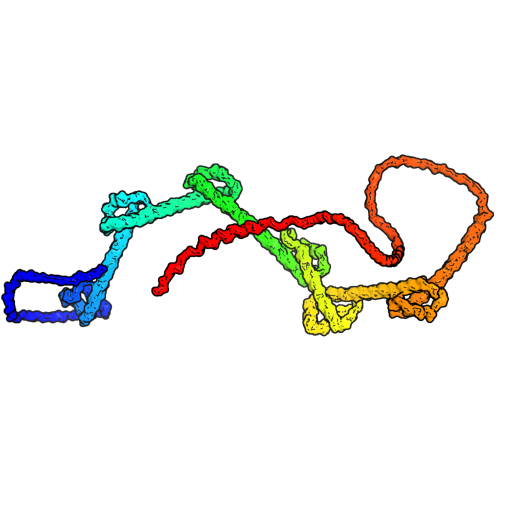43.643 -57.217 45.186 1.00 79.19 82 LEU A O 1
ATOM 596 N N . GLY A 1 83 ? -43.090 -58.995 43.924 1.00 83.00 83 GLY A N 1
ATOM 597 C CA . GLY A 1 83 ? -41.780 -58.477 43.521 1.00 83.00 83 GLY A CA 1
ATOM 598 C C . GLY A 1 83 ? -41.892 -57.245 42.620 1.00 83.00 83 GLY A C 1
ATOM 599 O O . GLY A 1 83 ? -41.164 -56.276 42.811 1.00 83.00 83 GLY A O 1
ATOM 600 N N . GLU A 1 84 ? -42.861 -57.230 41.699 1.00 84.31 84 GLU A N 1
ATOM 601 C CA . GLU A 1 84 ? -43.133 -56.059 40.855 1.00 84.31 84 GLU A CA 1
ATOM 602 C C . GLU A 1 84 ? -43.686 -54.889 41.673 1.00 84.31 84 GLU A C 1
ATOM 604 O O . GLU A 1 84 ? -43.230 -53.763 41.495 1.00 84.31 84 GLU A O 1
ATOM 609 N N . LYS A 1 85 ? -44.605 -55.148 42.615 1.00 84.62 85 LYS A N 1
ATOM 610 C CA . LYS A 1 85 ? -45.121 -54.116 43.531 1.00 84.62 85 LYS A CA 1
ATOM 611 C C . LYS A 1 85 ? -44.009 -53.490 44.373 1.00 84.62 85 LYS A C 1
ATOM 613 O O . LYS A 1 85 ? -43.943 -52.269 44.474 1.00 84.62 85 LYS A O 1
ATOM 618 N N . LYS A 1 86 ? -43.113 -54.312 44.934 1.00 87.12 86 LYS A N 1
ATOM 619 C CA . LYS A 1 86 ? -41.978 -53.838 45.740 1.00 87.12 86 LYS A CA 1
ATOM 620 C C . LYS A 1 86 ? -40.936 -53.091 44.895 1.00 87.12 86 LYS A C 1
ATOM 622 O O . LYS A 1 86 ? -40.407 -52.089 45.362 1.00 87.12 86 LYS A O 1
ATOM 627 N N . SER A 1 87 ? -40.699 -53.507 43.646 1.00 87.06 87 SER A N 1
ATOM 628 C CA . SER A 1 87 ? -39.874 -52.747 42.690 1.00 87.06 87 SER A CA 1
ATOM 629 C C . SER A 1 87 ? -40.470 -51.365 42.432 1.00 87.06 87 SER A C 1
ATOM 631 O O . SER A 1 87 ? -39.813 -50.359 42.676 1.00 87.06 87 SER A O 1
ATOM 633 N N . CYS A 1 88 ? -41.748 -51.295 42.049 1.00 87.38 88 CYS A N 1
ATOM 634 C CA . CYS A 1 88 ? -42.399 -50.026 41.729 1.00 87.38 88 CYS A CA 1
ATOM 635 C C . CYS A 1 88 ? -42.596 -49.115 42.953 1.00 87.38 88 CYS A C 1
ATOM 637 O O . CYS A 1 88 ? -42.595 -47.896 42.797 1.00 87.38 88 CYS A O 1
ATOM 639 N N . PHE A 1 89 ? -42.693 -49.678 44.162 1.00 87.88 89 PHE A N 1
ATOM 640 C CA . PHE A 1 89 ? -42.612 -48.924 45.415 1.00 87.88 89 PHE A CA 1
ATOM 641 C C . PHE A 1 89 ? -41.221 -48.313 45.632 1.00 87.88 89 PHE A C 1
ATOM 643 O O . PHE A 1 89 ? -41.129 -47.114 45.872 1.00 87.88 89 PHE A O 1
ATOM 650 N N . ASN A 1 90 ? -40.143 -49.092 45.487 1.00 89.19 90 ASN A N 1
ATOM 651 C CA . ASN A 1 90 ? -38.775 -48.578 45.612 1.00 89.19 90 ASN A CA 1
ATOM 652 C C . ASN A 1 90 ? -38.472 -47.510 44.538 1.00 89.19 90 ASN A C 1
ATOM 654 O O . ASN A 1 90 ? -37.893 -46.469 44.841 1.00 89.19 90 ASN A O 1
ATOM 658 N N . GLU A 1 91 ? -38.906 -47.738 43.292 1.00 89.88 91 GLU A N 1
ATOM 659 C CA . GLU A 1 91 ? -38.814 -46.777 42.181 1.00 89.88 91 GLU A CA 1
ATOM 660 C C . GLU A 1 91 ? -39.549 -45.467 42.510 1.00 89.88 91 GLU A C 1
ATOM 662 O O . GLU A 1 91 ? -38.992 -44.385 42.325 1.00 89.88 91 GLU A O 1
ATOM 667 N N . TRP A 1 92 ? -40.781 -45.554 43.031 1.00 91.31 92 TRP A N 1
ATOM 668 C CA . TRP A 1 92 ? -41.563 -44.404 43.497 1.00 91.31 92 TRP A CA 1
ATOM 669 C C . TRP A 1 92 ? -40.877 -43.682 44.656 1.00 91.31 92 TRP A C 1
ATOM 671 O O . TRP A 1 92 ? -40.746 -42.465 44.615 1.00 91.31 92 TRP A O 1
ATOM 681 N N . GLN A 1 93 ? -40.367 -44.412 45.648 1.00 90.00 93 GLN A N 1
ATOM 682 C CA . GLN A 1 93 ? -39.696 -43.850 46.819 1.00 90.00 93 GLN A CA 1
ATOM 683 C C . GLN A 1 93 ? -38.446 -43.055 46.408 1.00 90.00 93 GLN A C 1
ATOM 685 O O . GLN A 1 93 ? -38.286 -41.897 46.796 1.00 90.00 93 GLN A O 1
ATOM 690 N N . MET A 1 94 ? -37.603 -43.631 45.542 1.00 89.31 94 MET A N 1
ATOM 691 C CA . MET A 1 94 ? -36.439 -42.946 44.964 1.00 89.31 94 MET A CA 1
ATOM 692 C C . MET A 1 94 ? -36.838 -41.733 44.111 1.00 89.31 94 MET A C 1
ATOM 694 O O . MET A 1 94 ? -36.182 -40.692 44.178 1.00 89.31 94 MET A O 1
ATOM 698 N N . HIS A 1 95 ? -37.907 -41.848 43.319 1.00 89.62 95 HIS A N 1
ATOM 699 C CA . HIS A 1 95 ? -38.409 -40.767 42.472 1.00 89.62 95 HIS A CA 1
ATOM 700 C C . HIS A 1 95 ? -38.966 -39.593 43.292 1.00 89.62 95 HIS A C 1
ATOM 702 O O . HIS A 1 95 ? -38.611 -38.448 43.021 1.00 89.62 95 HIS A O 1
ATOM 708 N N . THR A 1 96 ? -39.764 -39.862 44.325 1.00 89.44 96 THR A N 1
ATOM 709 C CA . THR A 1 96 ? -40.342 -38.849 45.220 1.00 89.44 96 THR A CA 1
ATOM 710 C C . THR A 1 96 ? -39.252 -38.128 46.014 1.00 89.44 96 THR A C 1
ATOM 712 O O . THR A 1 96 ? -39.212 -36.901 45.996 1.00 89.44 96 THR A O 1
ATOM 715 N N . VAL A 1 97 ? -38.278 -38.848 46.592 1.00 90.38 97 VAL A N 1
ATOM 716 C CA . VAL A 1 97 ? -37.112 -38.223 47.257 1.00 90.38 97 VAL A CA 1
ATOM 717 C C . VAL A 1 97 ? -36.292 -37.368 46.282 1.00 90.38 97 VAL A C 1
ATOM 719 O O . VAL A 1 97 ? -35.817 -36.288 46.647 1.00 90.38 97 VAL A O 1
ATOM 722 N N . LYS A 1 98 ? -36.134 -37.809 45.024 1.00 91.88 98 LYS A N 1
ATOM 723 C CA . LYS A 1 98 ? -35.477 -37.007 43.982 1.00 91.88 98 LYS A CA 1
ATOM 724 C C . LYS A 1 98 ? -36.278 -35.737 43.673 1.00 91.88 98 LYS A C 1
ATOM 726 O O . LYS A 1 98 ? -35.682 -34.661 43.679 1.00 91.88 98 LYS A O 1
ATOM 731 N N . GLN A 1 99 ? -37.591 -35.841 43.458 1.00 88.88 99 GLN A N 1
ATOM 732 C CA . GLN A 1 99 ? -38.451 -34.691 43.165 1.00 88.88 99 GLN A CA 1
ATOM 733 C C . GLN A 1 99 ? -38.543 -33.708 44.334 1.00 88.88 99 GLN A C 1
ATOM 735 O O . GLN A 1 99 ? -38.452 -32.511 44.103 1.00 88.88 99 GLN A O 1
ATOM 740 N N . GLU A 1 100 ? -38.644 -34.153 45.588 1.00 89.56 100 GLU A N 1
ATOM 741 C CA . GLU A 1 100 ? -38.622 -33.246 46.747 1.00 89.56 100 GLU A CA 1
ATOM 742 C C . GLU A 1 100 ? -37.292 -32.481 46.845 1.00 89.56 100 GLU A C 1
ATOM 744 O O . GLU A 1 100 ? -37.274 -31.265 47.053 1.00 89.56 100 GLU A O 1
ATOM 749 N N . LYS A 1 101 ? -36.163 -33.165 46.614 1.00 91.88 101 LYS A N 1
ATOM 750 C CA . LYS A 1 101 ? -34.827 -32.548 46.573 1.00 91.88 101 LYS A CA 1
ATOM 751 C C . LYS A 1 101 ? -34.672 -31.564 45.407 1.00 91.88 101 LYS A C 1
ATOM 753 O O . LYS A 1 101 ? -33.998 -30.545 45.556 1.00 91.88 101 LYS A O 1
ATOM 758 N N . GLU A 1 102 ? -35.283 -31.855 44.263 1.00 92.81 102 GLU A N 1
ATOM 759 C CA . GLU A 1 102 ? -35.300 -30.999 43.074 1.00 92.81 102 GLU A CA 1
ATOM 760 C C . GLU A 1 102 ? -36.210 -29.777 43.265 1.00 92.81 102 GLU A C 1
ATOM 762 O O . GLU A 1 102 ? -35.754 -28.651 43.090 1.00 92.81 102 GLU A O 1
ATOM 767 N N . ASN A 1 103 ? -37.430 -29.969 43.767 1.00 91.44 103 ASN A N 1
ATOM 768 C CA . ASN A 1 103 ? -38.375 -28.908 44.116 1.00 91.44 103 ASN A CA 1
ATOM 769 C C . ASN A 1 103 ? -37.812 -27.974 45.196 1.00 91.44 103 ASN A C 1
ATOM 771 O O . ASN A 1 103 ? -37.947 -26.757 45.079 1.00 91.44 103 ASN A O 1
ATOM 775 N N . ARG A 1 104 ? -37.108 -28.501 46.211 1.00 91.56 104 ARG A N 1
ATOM 776 C CA . ARG A 1 104 ? -36.413 -27.670 47.209 1.00 91.56 104 ARG A CA 1
ATOM 777 C C . ARG A 1 104 ? -35.290 -26.841 46.579 1.00 91.56 104 ARG A C 1
ATOM 779 O O . ARG A 1 104 ? -35.165 -25.663 46.899 1.00 91.56 104 ARG A O 1
ATOM 786 N N . ARG A 1 105 ? -34.493 -27.425 45.674 1.00 93.25 105 ARG A N 1
ATOM 787 C CA . ARG A 1 105 ? -33.457 -26.694 44.915 1.00 93.25 105 ARG A CA 1
ATOM 788 C C . ARG A 1 105 ? -34.066 -25.609 44.027 1.00 93.25 105 ARG A C 1
ATOM 790 O O . ARG A 1 105 ? -33.551 -24.497 44.006 1.00 93.25 105 ARG A O 1
ATOM 797 N N . LEU A 1 106 ? -35.163 -25.916 43.336 1.00 93.50 106 LEU A N 1
ATOM 798 C CA . LEU A 1 106 ? -35.865 -24.983 42.459 1.00 93.50 106 LEU A CA 1
ATOM 799 C C . LEU A 1 106 ? -36.521 -23.843 43.249 1.00 93.50 106 LEU A C 1
ATOM 801 O O . LEU A 1 106 ? -36.418 -22.698 42.820 1.00 93.50 106 LEU A O 1
ATOM 805 N N . LYS A 1 107 ? -37.112 -24.126 44.422 1.00 93.44 107 LYS A N 1
ATOM 806 C CA . LYS A 1 107 ? -37.597 -23.089 45.346 1.00 93.44 107 LYS A CA 1
ATOM 807 C C . LYS A 1 107 ? -36.450 -22.174 45.783 1.00 93.44 107 LYS A C 1
ATOM 809 O O . LYS A 1 107 ? -36.533 -20.981 45.539 1.00 93.44 107 LYS A O 1
ATOM 814 N N . VAL A 1 108 ? -35.358 -22.716 46.335 1.00 91.69 108 VAL A N 1
ATOM 815 C CA . VAL A 1 108 ? -34.209 -21.897 46.779 1.00 91.69 108 VAL A CA 1
ATOM 816 C C . VAL A 1 108 ? -33.634 -21.065 45.630 1.00 91.69 108 VAL A C 1
ATOM 818 O O . VAL A 1 108 ? -33.343 -19.889 45.823 1.00 91.69 108 VAL A O 1
ATOM 821 N N . LYS A 1 109 ? -33.522 -21.631 44.420 1.00 94.12 109 LYS A N 1
ATOM 822 C CA . LYS A 1 109 ? -33.114 -20.874 43.230 1.00 94.12 109 LYS A CA 1
ATOM 823 C C . LYS A 1 109 ? -34.084 -19.720 42.942 1.00 94.12 109 LYS A C 1
ATOM 825 O O . LYS A 1 109 ? -33.632 -18.587 42.821 1.00 94.12 109 LYS A O 1
ATOM 830 N N . LYS A 1 110 ? -35.391 -19.995 42.879 1.00 95.12 110 LYS A N 1
ATOM 831 C CA . LYS A 1 110 ? -36.434 -18.992 42.619 1.00 95.12 110 LYS A CA 1
ATOM 832 C C . LYS A 1 110 ? -36.455 -17.892 43.683 1.00 95.12 110 LYS A C 1
ATOM 834 O O . LYS A 1 110 ? -36.635 -16.732 43.335 1.00 95.12 110 LYS A O 1
ATOM 839 N N . ASP A 1 111 ? -36.256 -18.237 44.951 1.00 93.88 111 ASP A N 1
ATOM 840 C CA . ASP A 1 111 ? -36.254 -17.277 46.056 1.00 93.88 111 ASP A CA 1
ATOM 841 C C . ASP A 1 111 ? -34.999 -16.385 46.011 1.00 93.88 111 ASP A C 1
ATOM 843 O O . ASP A 1 111 ? -35.119 -15.171 46.171 1.00 93.88 111 ASP A O 1
ATOM 847 N N . ARG A 1 112 ? -33.817 -16.940 45.683 1.00 94.25 112 ARG A N 1
ATOM 848 C CA . ARG A 1 112 ? -32.595 -16.147 45.420 1.00 94.25 112 ARG A CA 1
ATOM 849 C C . ARG A 1 112 ? -32.757 -15.250 44.180 1.00 94.25 112 ARG A C 1
ATOM 851 O O . ARG A 1 112 ? -32.443 -14.067 44.250 1.00 94.25 112 ARG A O 1
ATOM 858 N N . GLU A 1 113 ? -33.332 -15.754 43.085 1.00 95.06 113 GLU A N 1
ATOM 859 C CA . GLU A 1 113 ? -33.636 -14.958 41.880 1.00 95.06 113 GLU A CA 1
ATOM 860 C C . GLU A 1 113 ? -34.657 -13.837 42.153 1.00 95.06 113 GLU A C 1
ATOM 862 O O . GLU A 1 113 ? -34.477 -12.716 41.674 1.00 95.06 113 GLU A O 1
ATOM 867 N N . ALA A 1 114 ? -35.695 -14.099 42.955 1.00 94.88 114 ALA A N 1
ATOM 868 C CA . ALA A 1 114 ? -36.698 -13.108 43.347 1.00 94.88 114 ALA A CA 1
ATOM 869 C C . ALA A 1 114 ? -36.126 -12.027 44.280 1.00 94.88 114 ALA A C 1
ATOM 871 O O . ALA A 1 114 ? -36.482 -10.857 44.141 1.00 94.88 114 ALA A O 1
ATOM 872 N N . PHE A 1 115 ? -35.211 -12.395 45.182 1.00 94.75 115 PHE A N 1
ATOM 873 C CA . PHE A 1 115 ? -34.470 -11.454 46.023 1.00 94.75 115 PHE A CA 1
ATOM 874 C C . PHE A 1 115 ? -33.584 -10.526 45.174 1.00 94.75 115 PHE A C 1
ATOM 876 O O . PHE A 1 115 ? -33.640 -9.309 45.329 1.00 94.75 115 PHE A O 1
ATOM 883 N N . THR A 1 116 ? -32.834 -11.055 44.200 1.00 93.69 116 THR A N 1
ATOM 884 C CA . THR A 1 116 ? -32.053 -10.206 43.279 1.00 93.69 116 THR A CA 1
ATOM 885 C C . THR A 1 116 ? -32.943 -9.374 42.341 1.00 93.69 116 THR A C 1
ATOM 887 O O . THR A 1 116 ? -32.559 -8.270 41.963 1.00 93.69 116 THR A O 1
ATOM 890 N N . ALA A 1 117 ? -34.139 -9.848 41.972 1.00 94.56 117 ALA A N 1
ATOM 891 C CA . ALA A 1 117 ? -35.109 -9.058 41.203 1.00 94.56 117 ALA A CA 1
ATOM 892 C C . ALA A 1 117 ? -35.644 -7.859 42.007 1.00 94.56 117 ALA A C 1
ATOM 894 O O . ALA A 1 117 ? -35.580 -6.733 41.525 1.00 94.56 117 ALA A O 1
ATOM 895 N N . MET A 1 118 ? -36.044 -8.075 43.264 1.00 94.62 118 MET A N 1
ATOM 896 C CA . MET A 1 118 ? -36.423 -7.019 44.215 1.00 94.62 118 MET A CA 1
ATOM 897 C C . MET A 1 118 ? -35.330 -5.943 44.351 1.00 94.62 118 MET A C 1
ATOM 899 O O . MET A 1 118 ? -35.619 -4.750 44.284 1.00 94.62 118 MET A O 1
ATOM 903 N N . LEU A 1 119 ? -34.060 -6.352 44.464 1.00 93.75 119 LEU A N 1
ATOM 904 C CA . LEU A 1 119 ? -32.926 -5.421 44.511 1.00 93.75 119 LEU A CA 1
ATOM 905 C C . LEU A 1 119 ? -32.730 -4.627 43.200 1.00 93.75 119 LEU A C 1
ATOM 907 O O . LEU A 1 119 ? -32.282 -3.483 43.245 1.00 93.75 119 LEU A O 1
ATOM 911 N N . ARG A 1 120 ? -33.085 -5.196 42.038 1.00 91.81 120 ARG A N 1
ATOM 912 C CA . ARG A 1 120 ? -33.070 -4.500 40.732 1.00 91.81 120 ARG A CA 1
ATOM 913 C C . ARG A 1 120 ? -34.260 -3.558 40.529 1.00 91.81 120 ARG A C 1
ATOM 915 O O . ARG A 1 120 ? -34.139 -2.596 39.779 1.00 91.81 120 ARG A O 1
ATOM 922 N N . GLU A 1 121 ? -35.393 -3.836 41.167 1.00 91.44 121 GLU A N 1
ATOM 923 C CA . GLU A 1 121 ? -36.611 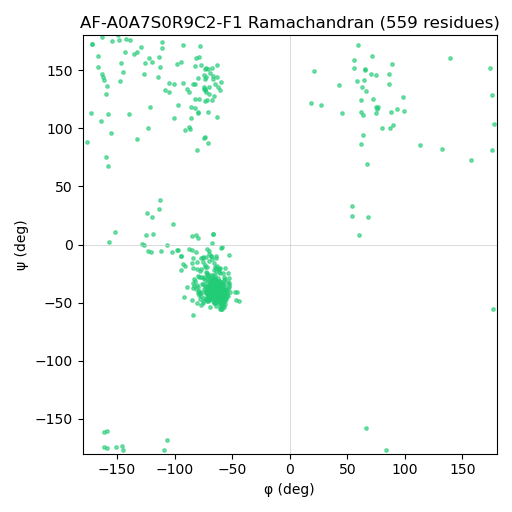-3.013 41.115 1.00 91.44 121 GLU A CA 1
ATOM 924 C C . GLU A 1 121 ? -36.541 -1.792 42.052 1.00 91.44 121 GLU A C 1
ATOM 926 O O . GLU A 1 121 ? -37.172 -0.769 41.784 1.00 91.44 121 GLU A O 1
ATOM 931 N N . CYS A 1 122 ? -35.766 -1.872 43.140 1.00 89.44 122 CYS A N 1
ATOM 932 C CA . CYS A 1 122 ? -35.631 -0.793 44.117 1.00 89.44 122 CYS A CA 1
ATOM 933 C C . CYS A 1 122 ? -34.754 0.364 43.594 1.00 89.44 122 CYS A C 1
ATOM 935 O O . CYS A 1 122 ? -33.539 0.391 43.787 1.00 89.44 122 CYS A O 1
ATOM 937 N N . ALA A 1 123 ? -35.390 1.359 42.970 1.00 83.94 123 ALA A N 1
ATOM 938 C CA . ALA A 1 123 ? -34.734 2.540 42.393 1.00 83.94 123 ALA A CA 1
ATOM 939 C C . ALA A 1 123 ? -34.014 3.462 43.409 1.00 83.94 123 ALA A C 1
ATOM 941 O O . ALA A 1 123 ? -33.298 4.379 43.005 1.00 83.94 123 ALA A O 1
ATOM 942 N N . GLU A 1 124 ? -34.194 3.244 44.715 1.00 84.81 124 GLU A N 1
ATOM 943 C CA . GLU A 1 124 ? -33.482 3.983 45.768 1.00 84.81 124 GLU A CA 1
ATOM 944 C C . GLU A 1 124 ? -32.093 3.397 46.077 1.00 84.81 124 GLU A C 1
ATOM 946 O O . GLU A 1 124 ? -31.224 4.115 46.587 1.00 84.81 124 GLU A O 1
ATOM 951 N N . LEU A 1 125 ? -31.843 2.130 45.713 1.00 88.12 125 LEU A N 1
ATOM 952 C CA . LEU A 1 125 ? -30.521 1.517 45.825 1.00 88.12 125 LEU A CA 1
ATOM 953 C C . LEU A 1 125 ? -29.551 2.124 44.805 1.00 88.12 125 LEU A C 1
ATOM 955 O O . LEU A 1 125 ? -29.813 2.188 43.605 1.00 88.12 125 LEU A O 1
ATOM 959 N N . LYS A 1 126 ? -28.386 2.534 45.301 1.00 86.12 126 LYS A N 1
ATOM 960 C CA . LYS A 1 126 ? -27.254 3.061 44.527 1.00 86.12 126 LYS A CA 1
ATOM 961 C C . LYS A 1 126 ? -26.045 2.191 44.825 1.00 86.12 126 LYS A C 1
ATOM 963 O O . LYS A 1 126 ? -25.992 1.597 45.899 1.00 86.12 126 LYS A O 1
ATOM 968 N N . SER A 1 127 ? -25.015 2.192 43.979 1.00 86.38 127 SER A N 1
ATOM 969 C CA . SER A 1 127 ? -23.788 1.411 44.231 1.00 86.38 127 SER A CA 1
ATOM 970 C C . SER A 1 127 ? -23.032 1.737 45.540 1.00 86.38 127 SER A C 1
ATOM 972 O O . SER A 1 127 ? -22.004 1.122 45.814 1.00 86.38 127 SER A O 1
ATOM 974 N N . SER A 1 128 ? -23.485 2.717 46.331 1.00 87.75 128 SER A N 1
ATOM 975 C CA . SER A 1 128 ? -22.935 3.108 47.637 1.00 87.75 128 SER A CA 1
ATOM 976 C C . SER A 1 128 ? -23.837 2.806 48.846 1.00 87.75 128 SER A C 1
ATOM 978 O O . SER A 1 128 ? -23.409 3.068 49.969 1.00 87.75 128 SER A O 1
ATOM 980 N N . THR A 1 129 ? -25.073 2.327 48.651 1.00 90.00 129 THR A N 1
ATOM 981 C CA . THR A 1 129 ? -26.030 2.055 49.744 1.00 90.00 129 THR A CA 1
ATOM 982 C C . THR A 1 129 ? -25.531 0.924 50.651 1.00 90.00 129 THR A C 1
ATOM 984 O O . THR A 1 129 ? -25.014 -0.088 50.176 1.00 90.00 129 THR A O 1
ATOM 987 N N . ARG A 1 130 ? -25.672 1.067 51.971 1.00 88.38 130 ARG A N 1
ATOM 988 C CA . ARG A 1 130 ? -25.224 0.055 52.943 1.00 88.38 130 ARG A CA 1
ATOM 989 C C . ARG A 1 130 ? -26.247 -1.068 53.101 1.00 88.38 130 ARG A C 1
ATOM 991 O O . ARG A 1 130 ? -27.446 -0.857 52.972 1.00 88.38 130 ARG A O 1
ATOM 998 N N . SER A 1 131 ? -25.780 -2.256 53.489 1.00 86.50 131 SER A N 1
ATOM 999 C CA . SER A 1 131 ? -26.657 -3.416 53.732 1.00 86.50 131 SER A CA 1
ATOM 1000 C C . SER A 1 131 ? -27.660 -3.217 54.879 1.00 86.50 131 SER A C 1
ATOM 1002 O O . SER A 1 131 ? -28.624 -3.972 54.942 1.00 86.50 131 SER A O 1
ATOM 1004 N N . SER A 1 132 ? -27.439 -2.254 55.783 1.00 85.81 132 SER A N 1
ATOM 1005 C CA . SER A 1 132 ? -28.420 -1.849 56.800 1.00 85.81 132 SER A CA 1
ATOM 1006 C C . SER A 1 132 ? -29.510 -0.966 56.193 1.00 85.81 132 SER A C 1
ATOM 1008 O O . SER A 1 132 ? -30.676 -1.312 56.265 1.00 85.81 132 SER A O 1
ATOM 1010 N N . GLU A 1 133 ? -29.116 0.092 55.479 1.00 88.62 133 GLU A N 1
ATOM 1011 C CA . GLU A 1 133 ? -30.026 1.014 54.781 1.00 88.62 133 GLU A CA 1
ATOM 1012 C C . GLU A 1 133 ? -30.922 0.259 53.781 1.00 88.62 133 GLU A C 1
ATOM 1014 O O . GLU A 1 133 ? -32.116 0.514 53.679 1.00 88.62 133 GLU A O 1
ATOM 1019 N N . ALA A 1 134 ? -30.360 -0.730 53.079 1.00 88.62 134 ALA A N 1
ATOM 1020 C CA . ALA A 1 134 ? -31.111 -1.611 52.191 1.00 88.62 134 ALA A CA 1
ATOM 1021 C C . ALA A 1 134 ? -32.034 -2.598 52.929 1.00 88.62 134 ALA A C 1
ATOM 1023 O O . ALA A 1 134 ? -33.034 -3.014 52.355 1.00 88.62 134 ALA A O 1
ATOM 1024 N N . ALA A 1 135 ? -31.729 -2.979 54.174 1.00 87.38 135 ALA A N 1
ATOM 1025 C CA . ALA A 1 135 ? -32.627 -3.799 54.987 1.00 87.38 135 ALA A CA 1
ATOM 1026 C C . ALA A 1 135 ? -33.834 -2.976 55.456 1.00 87.38 135 ALA A C 1
ATOM 1028 O O . ALA A 1 135 ? -34.967 -3.413 55.264 1.00 87.38 135 ALA A O 1
ATOM 1029 N N . ASP A 1 136 ? -33.591 -1.765 55.967 1.00 88.56 136 ASP A N 1
ATOM 1030 C CA . ASP A 1 136 ? -34.627 -0.831 56.428 1.00 88.56 136 ASP A CA 1
ATOM 1031 C C . ASP A 1 136 ? -35.642 -0.500 55.309 1.00 88.56 136 ASP A C 1
ATOM 1033 O O . ASP A 1 136 ? -36.837 -0.357 55.562 1.00 88.56 136 ASP A O 1
ATOM 1037 N N . LEU A 1 137 ? -35.175 -0.427 54.054 1.00 88.94 137 LEU A N 1
ATOM 1038 C CA . LEU A 1 137 ? -36.003 -0.183 52.863 1.00 88.94 137 LEU A CA 1
ATOM 1039 C C . LEU A 1 137 ? -36.786 -1.411 52.358 1.00 88.94 137 LEU A C 1
ATOM 1041 O O . LEU A 1 137 ? -37.761 -1.241 51.626 1.00 88.94 137 LEU A O 1
ATOM 1045 N N . LEU A 1 138 ? -36.355 -2.638 52.679 1.00 90.50 138 LEU A N 1
ATOM 1046 C CA . LEU A 1 138 ? -36.835 -3.868 52.023 1.00 90.50 138 LEU A CA 1
ATOM 1047 C C . LEU A 1 138 ? -37.437 -4.907 52.979 1.00 90.50 138 LEU A C 1
ATOM 1049 O O . LEU A 1 138 ? -38.003 -5.894 52.512 1.00 90.50 138 LEU A O 1
ATOM 1053 N N . GLU A 1 139 ? -37.385 -4.688 54.297 1.00 87.00 139 GLU A N 1
ATOM 1054 C CA . GLU A 1 139 ? -37.928 -5.618 55.299 1.00 87.00 139 GLU A CA 1
ATOM 1055 C C . GLU A 1 139 ? -39.421 -5.942 55.097 1.00 87.00 139 GLU A C 1
ATOM 1057 O O . GLU A 1 139 ? -39.857 -7.058 55.388 1.00 87.00 139 GLU A O 1
ATOM 1062 N N . GLY A 1 140 ? -40.188 -5.005 54.530 1.00 86.50 140 GLY A N 1
ATOM 1063 C CA . GLY A 1 140 ? -41.607 -5.183 54.209 1.00 86.50 140 GLY A CA 1
ATOM 1064 C C . GLY A 1 140 ? -41.921 -6.052 52.979 1.00 86.50 140 GLY A C 1
ATOM 1065 O O . GLY A 1 140 ? -43.088 -6.391 52.782 1.00 86.50 140 GLY A O 1
ATOM 1066 N N . ASP A 1 141 ? -40.940 -6.423 52.145 1.00 89.31 141 ASP A N 1
ATOM 1067 C CA . ASP A 1 141 ? -41.172 -7.286 50.976 1.00 89.31 141 ASP A CA 1
ATOM 1068 C C . ASP A 1 141 ? -41.081 -8.776 51.367 1.00 89.31 141 ASP A C 1
ATOM 1070 O O . ASP A 1 141 ? -40.115 -9.245 51.978 1.00 89.31 141 ASP A O 1
ATOM 1074 N N . ALA A 1 142 ? -42.073 -9.574 50.962 1.00 89.50 142 ALA A N 1
ATOM 1075 C CA . ALA A 1 142 ? -42.066 -11.025 51.162 1.00 89.50 142 ALA A CA 1
ATOM 1076 C C . ALA A 1 142 ? -40.829 -11.709 50.536 1.00 89.50 142 ALA A C 1
ATOM 1078 O O . ALA A 1 142 ? -40.359 -12.737 51.023 1.00 89.50 142 ALA A O 1
ATOM 1079 N N . ARG A 1 143 ? -40.256 -11.129 49.474 1.00 91.62 143 ARG A N 1
ATOM 1080 C CA . ARG A 1 143 ? -39.037 -11.614 48.811 1.00 91.62 143 ARG A CA 1
ATOM 1081 C C . ARG A 1 143 ? -37.795 -11.456 49.689 1.00 91.62 143 ARG A C 1
ATOM 1083 O O . ARG A 1 143 ? -36.923 -12.319 49.627 1.00 91.62 143 ARG A O 1
ATOM 1090 N N . TRP A 1 144 ? -37.735 -10.428 50.542 1.00 91.00 144 TRP A N 1
ATOM 1091 C CA . TRP A 1 144 ? -36.673 -10.260 51.541 1.00 91.00 144 TRP A CA 1
ATOM 1092 C C . TRP A 1 144 ? -36.755 -11.335 52.628 1.00 91.00 144 TRP A C 1
ATOM 1094 O O . TRP A 1 144 ? -35.747 -11.953 52.979 1.00 91.00 144 TRP A O 1
ATOM 1104 N N . THR A 1 145 ? -37.962 -11.609 53.132 1.00 88.81 145 THR A N 1
ATOM 1105 C CA . THR A 1 145 ? -38.173 -12.574 54.224 1.00 88.81 145 THR A CA 1
ATOM 1106 C C . THR A 1 145 ? -38.078 -14.040 53.789 1.00 88.81 145 THR A C 1
AT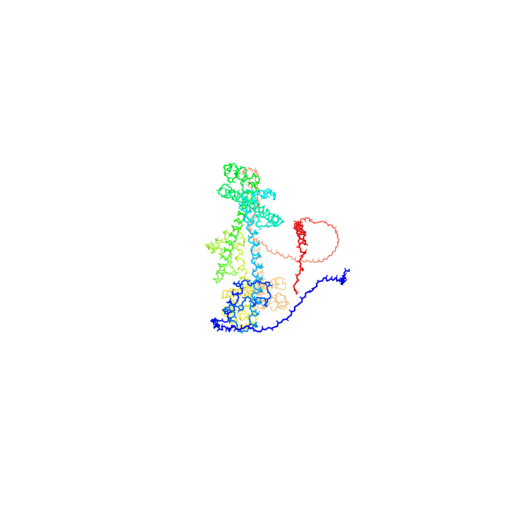OM 1108 O O . THR A 1 145 ? -37.616 -14.855 54.587 1.00 88.81 145 THR A O 1
ATOM 1111 N N . ASN A 1 146 ? -38.396 -14.372 52.528 1.00 92.06 146 ASN A N 1
ATOM 1112 C CA . ASN A 1 146 ? -38.257 -15.724 51.952 1.00 92.06 146 ASN A CA 1
ATOM 1113 C C . ASN A 1 146 ? -36.853 -16.341 52.111 1.00 92.06 146 ASN A C 1
ATOM 1115 O O . ASN A 1 146 ? -36.725 -17.565 52.176 1.00 92.06 146 ASN A O 1
ATOM 1119 N N . ILE A 1 147 ? -35.799 -15.521 52.168 1.00 91.88 147 ILE A N 1
ATOM 1120 C CA . ILE A 1 147 ? -34.442 -15.984 52.469 1.00 91.88 147 ILE A CA 1
ATOM 1121 C C . ILE A 1 147 ? -34.235 -15.906 53.981 1.00 91.88 147 ILE A C 1
ATOM 1123 O O . ILE A 1 147 ? -33.942 -14.846 54.525 1.00 91.88 147 ILE A O 1
ATOM 1127 N N . GLU A 1 148 ? -34.386 -17.029 54.678 1.00 86.44 148 GLU A N 1
ATOM 1128 C CA . GLU A 1 148 ? -34.276 -17.105 56.147 1.00 86.44 148 GLU A CA 1
ATOM 1129 C C . GLU A 1 148 ? -32.868 -16.740 56.666 1.00 86.44 148 GLU A C 1
ATOM 1131 O O . GLU A 1 148 ? -32.719 -16.141 57.730 1.00 86.44 148 GLU A O 1
ATOM 1136 N N . SER A 1 149 ? -31.822 -17.074 55.905 1.00 91.69 149 SER A N 1
ATOM 1137 C CA . SER A 1 149 ? -30.426 -16.838 56.286 1.00 91.69 149 SER A CA 1
ATOM 1138 C C . SER A 1 149 ? -30.003 -15.387 56.043 1.00 91.69 149 SER A C 1
ATOM 1140 O O . SER A 1 149 ? -29.853 -14.946 54.903 1.00 91.69 149 SER A O 1
ATOM 1142 N N . VAL A 1 150 ? -29.717 -14.654 57.125 1.00 89.19 150 VAL A N 1
ATOM 1143 C CA . VAL A 1 150 ? -29.147 -13.292 57.068 1.00 89.19 150 VAL A CA 1
ATOM 1144 C C . VAL A 1 150 ? -27.817 -13.266 56.301 1.00 89.19 150 VAL A C 1
ATOM 1146 O O . VAL A 1 150 ? -27.541 -12.305 55.586 1.00 89.19 150 VAL A O 1
ATOM 1149 N N . ARG A 1 151 ? -27.017 -14.340 56.385 1.00 91.94 151 ARG A N 1
ATOM 1150 C CA . ARG A 1 151 ? -25.770 -14.477 55.619 1.00 91.94 151 ARG A CA 1
ATOM 1151 C C . ARG A 1 151 ? -26.041 -14.549 54.114 1.00 91.94 151 ARG A C 1
ATOM 1153 O O . ARG A 1 151 ? -25.354 -13.875 53.358 1.00 91.94 151 ARG A O 1
ATOM 1160 N N . ASP A 1 152 ? -27.042 -15.317 53.688 1.00 92.38 152 ASP A N 1
ATOM 1161 C CA . ASP A 1 152 ? -27.418 -15.437 52.273 1.00 92.38 152 ASP A CA 1
ATOM 1162 C C . ASP A 1 152 ? -27.980 -14.110 51.736 1.00 92.38 152 ASP A C 1
ATOM 1164 O O . ASP A 1 152 ? -27.664 -13.728 50.610 1.00 92.38 152 ASP A O 1
ATOM 1168 N N . ARG A 1 153 ? -28.745 -13.359 52.550 1.00 92.62 153 ARG A N 1
ATOM 1169 C CA . ARG A 1 153 ? -29.177 -11.989 52.202 1.00 92.62 153 ARG A CA 1
ATOM 1170 C C . ARG A 1 153 ? -27.981 -11.061 51.977 1.00 92.62 153 ARG A C 1
ATOM 1172 O O . ARG A 1 153 ? -27.953 -10.341 50.985 1.00 92.62 153 ARG A O 1
ATOM 1179 N N . GLN A 1 154 ? -26.992 -11.087 52.876 1.00 91.44 154 GLN A N 1
ATOM 1180 C CA . GLN A 1 154 ? -25.773 -10.272 52.772 1.00 91.44 154 GLN A CA 1
ATOM 1181 C C . GLN A 1 154 ? -24.898 -10.666 51.572 1.00 91.44 154 GLN A C 1
ATOM 1183 O O . GLN A 1 154 ? -24.356 -9.790 50.902 1.00 91.44 154 GLN A O 1
ATOM 1188 N N . GLU A 1 155 ? -24.786 -11.963 51.280 1.00 93.56 155 GLU A N 1
ATOM 1189 C CA . GLU A 1 155 ? -24.083 -12.507 50.112 1.00 93.56 155 GLU A CA 1
ATOM 1190 C C . GLU A 1 155 ? -24.718 -12.003 48.806 1.00 93.56 155 GLU A C 1
ATOM 1192 O O . GLU A 1 155 ? -24.052 -11.325 48.026 1.00 93.56 155 GLU A O 1
ATOM 1197 N N . LEU A 1 156 ? -26.026 -12.215 48.625 1.00 94.19 156 LEU A N 1
ATOM 1198 C CA . LEU A 1 156 ? -26.772 -11.776 47.438 1.00 94.19 156 LEU A CA 1
ATOM 1199 C C . LEU A 1 156 ? -26.823 -10.254 47.284 1.00 94.19 156 LEU A C 1
ATOM 1201 O O . LEU A 1 156 ? -26.786 -9.744 46.164 1.00 94.19 156 LEU A O 1
ATOM 1205 N N . PHE A 1 157 ? -26.903 -9.518 48.396 1.00 93.88 157 PHE A N 1
ATOM 1206 C CA . PHE A 1 157 ? -26.799 -8.063 48.378 1.00 93.88 157 PHE A CA 1
ATOM 1207 C C . PHE A 1 157 ? -25.405 -7.621 47.915 1.00 93.88 157 PHE A C 1
ATOM 1209 O O . PHE A 1 157 ? -25.300 -6.773 47.037 1.00 93.88 157 PHE A O 1
ATOM 1216 N N . SER A 1 158 ? -24.335 -8.229 48.435 1.00 93.69 158 SER A N 1
ATOM 1217 C CA . SER A 1 158 ? -22.956 -7.937 48.020 1.00 93.69 158 SER A CA 1
ATOM 1218 C C . SER A 1 158 ? -22.726 -8.229 46.529 1.00 93.69 158 SER A C 1
ATOM 1220 O O . SER A 1 158 ? -22.232 -7.366 45.801 1.00 93.69 158 SER A O 1
ATOM 1222 N N . GLU A 1 159 ? -23.163 -9.400 46.049 1.00 94.62 159 GLU A N 1
ATOM 1223 C CA . GLU A 1 159 ? -23.130 -9.778 44.627 1.00 94.62 159 GLU A CA 1
ATOM 1224 C C . GLU A 1 159 ? -23.868 -8.752 43.753 1.00 94.62 159 GLU A C 1
ATOM 1226 O O . GLU A 1 159 ? -23.316 -8.251 42.768 1.00 94.62 159 GLU A O 1
ATOM 1231 N N . TYR A 1 160 ? -25.091 -8.377 44.145 1.00 94.81 160 TYR A N 1
ATOM 1232 C CA . TYR A 1 160 ? -25.879 -7.386 43.418 1.00 94.81 160 TYR A CA 1
ATOM 1233 C C . TYR A 1 160 ? -25.241 -5.992 43.421 1.00 94.81 160 TYR A C 1
ATOM 1235 O O . TYR A 1 160 ? -25.249 -5.310 42.400 1.00 94.81 160 TYR A O 1
ATOM 1243 N N . MET A 1 161 ? -24.653 -5.555 44.533 1.00 94.06 161 MET A N 1
ATOM 1244 C CA . MET A 1 161 ? -24.020 -4.237 44.622 1.00 94.06 161 MET A CA 1
ATOM 1245 C C . MET A 1 161 ? -22.767 -4.143 43.740 1.00 94.06 161 MET A C 1
ATOM 1247 O O . MET A 1 161 ? -22.510 -3.090 43.153 1.00 94.06 161 MET A O 1
ATOM 1251 N N . VAL A 1 162 ? -22.034 -5.249 43.559 1.00 94.25 162 VAL A N 1
ATOM 1252 C CA . VAL A 1 162 ? -20.951 -5.349 42.564 1.00 94.25 162 VAL A CA 1
ATOM 1253 C C . VAL A 1 162 ? -21.507 -5.317 41.132 1.00 94.25 162 VAL A C 1
ATOM 1255 O O . VAL A 1 162 ? -20.969 -4.588 40.295 1.00 94.25 162 VAL A O 1
ATOM 1258 N N . GLU A 1 163 ? -22.603 -6.030 40.845 1.00 93.75 163 GLU A N 1
ATOM 1259 C CA . GLU A 1 163 ? -23.301 -5.967 39.547 1.00 93.75 163 GLU A CA 1
ATOM 1260 C C . GLU A 1 163 ? -23.775 -4.538 39.222 1.00 93.75 163 GLU A C 1
ATOM 1262 O O . GLU A 1 163 ? -23.566 -4.046 38.111 1.00 93.75 163 GLU A O 1
ATOM 1267 N N . LEU A 1 164 ? -24.381 -3.852 40.195 1.00 93.38 164 LEU A N 1
ATOM 1268 C CA . LEU A 1 164 ? -24.883 -2.486 40.073 1.00 93.38 164 LEU A CA 1
ATOM 1269 C C . LEU A 1 164 ? -23.736 -1.493 39.851 1.00 93.38 164 LEU A C 1
ATOM 1271 O O . LEU A 1 164 ? -23.782 -0.719 38.897 1.00 93.38 164 LEU A O 1
ATOM 1275 N N . ALA A 1 165 ? -22.665 -1.569 40.647 1.00 93.75 165 ALA A N 1
ATOM 1276 C CA . ALA A 1 165 ? -21.471 -0.741 40.464 1.00 93.75 165 ALA A CA 1
ATOM 1277 C C . ALA A 1 165 ? -20.832 -0.934 39.075 1.00 93.75 165 ALA A C 1
ATOM 1279 O O . ALA A 1 165 ? -20.414 0.037 38.438 1.00 93.75 165 ALA A O 1
ATOM 1280 N N . ALA A 1 166 ? -20.778 -2.176 38.578 1.00 94.88 166 ALA A N 1
ATOM 1281 C CA . ALA A 1 166 ? -20.285 -2.484 37.238 1.00 94.88 166 ALA A CA 1
ATOM 1282 C C . ALA A 1 166 ? -21.210 -1.928 36.139 1.00 94.88 166 ALA A C 1
ATOM 1284 O O . ALA A 1 166 ? -20.722 -1.308 35.190 1.00 94.88 166 ALA A O 1
ATOM 1285 N N . ARG A 1 167 ? -22.533 -2.083 36.294 1.00 92.88 167 ARG A N 1
ATOM 1286 C CA . ARG A 1 167 ? -23.559 -1.543 35.385 1.00 92.88 167 ARG A CA 1
ATOM 1287 C C . ARG A 1 167 ? -23.486 -0.021 35.290 1.00 92.88 167 ARG A C 1
ATOM 1289 O O . ARG A 1 167 ? -23.354 0.500 34.185 1.00 92.88 167 ARG A O 1
ATOM 1296 N N . GLU A 1 168 ? -23.497 0.686 36.421 1.00 93.00 168 GLU A N 1
ATOM 1297 C CA . GLU A 1 168 ? -23.380 2.150 36.447 1.00 93.00 168 GLU A CA 1
ATOM 1298 C C . GLU A 1 168 ? -22.054 2.628 35.824 1.00 93.00 168 GLU A C 1
ATOM 1300 O O . GLU A 1 168 ? -22.006 3.637 35.117 1.00 93.00 168 GLU A O 1
ATOM 1305 N N . LYS A 1 169 ? -20.944 1.920 36.084 1.00 94.12 169 LYS A N 1
ATOM 1306 C CA . LYS A 1 169 ? -19.623 2.246 35.525 1.00 94.12 169 LYS A CA 1
ATOM 1307 C C . LYS A 1 169 ? -19.597 2.101 34.003 1.00 94.12 169 LYS A C 1
ATOM 1309 O O . LYS A 1 169 ? -19.030 2.963 33.330 1.00 94.12 169 LYS A O 1
ATOM 1314 N N . GLU A 1 170 ? -20.205 1.047 33.460 1.00 94.69 170 GLU A N 1
ATOM 1315 C CA . GLU A 1 170 ? -20.278 0.850 32.011 1.00 94.69 170 GLU A CA 1
ATOM 1316 C C . GLU A 1 170 ? -21.262 1.826 31.350 1.00 94.69 170 GLU A C 1
ATOM 1318 O O . GLU A 1 170 ? -20.938 2.371 30.299 1.00 94.69 170 GLU A O 1
ATOM 1323 N N . GLN A 1 171 ? -22.386 2.161 31.999 1.00 93.88 171 GLN A N 1
ATOM 1324 C CA . GLN A 1 171 ? -23.299 3.225 31.549 1.00 93.88 171 GLN A CA 1
ATOM 1325 C C . GLN A 1 171 ? -22.578 4.577 31.434 1.00 93.88 171 GLN A C 1
ATOM 1327 O O . GLN A 1 171 ? -22.546 5.157 30.352 1.00 93.88 171 GLN A O 1
ATOM 1332 N N . ARG A 1 172 ? -21.879 5.029 32.489 1.00 92.81 172 ARG A N 1
ATOM 1333 C CA . ARG A 1 172 ? -21.067 6.268 32.466 1.00 92.81 172 ARG A CA 1
ATOM 1334 C C . ARG A 1 172 ? -20.011 6.262 31.348 1.00 92.81 172 ARG A C 1
ATOM 1336 O O . ARG A 1 172 ? -19.727 7.297 30.743 1.00 92.81 172 ARG A O 1
ATOM 1343 N N . LYS A 1 173 ? -19.416 5.098 31.066 1.00 94.12 173 LYS A N 1
ATOM 1344 C CA . LYS A 1 173 ? -18.424 4.894 29.996 1.00 94.12 173 LYS A CA 1
ATOM 1345 C C . LYS A 1 173 ? -19.056 4.939 28.600 1.00 94.12 173 LYS A C 1
ATOM 1347 O O . LYS A 1 173 ? -18.472 5.559 27.707 1.00 94.12 173 LYS A O 1
ATOM 1352 N N . GLN A 1 174 ? -20.232 4.345 28.421 1.00 95.38 174 GLN A N 1
ATOM 1353 C CA . GLN A 1 174 ? -20.993 4.378 27.174 1.00 95.38 174 GLN A CA 1
ATOM 1354 C C . GLN A 1 174 ? -21.541 5.786 26.892 1.00 95.38 174 GLN A C 1
ATOM 1356 O O . GLN A 1 174 ? -21.308 6.300 25.803 1.00 95.38 174 GLN A O 1
ATOM 1361 N N . GLU A 1 175 ? -22.115 6.477 27.882 1.00 94.44 175 GLU A N 1
ATOM 1362 C CA . GLU A 1 175 ? -22.509 7.888 27.756 1.00 94.44 175 GLU A CA 1
ATOM 1363 C C . GLU A 1 175 ? -21.326 8.776 27.344 1.00 94.44 175 GLU A C 1
ATOM 1365 O O . GLU A 1 175 ? -21.446 9.602 26.440 1.00 94.44 175 GLU A O 1
ATOM 1370 N N . ARG A 1 176 ? -20.149 8.611 27.973 1.00 93.00 176 ARG A N 1
ATOM 1371 C CA . ARG A 1 176 ? -18.946 9.366 27.580 1.00 93.00 176 ARG A CA 1
ATOM 1372 C C . ARG A 1 176 ? -18.564 9.077 26.126 1.00 93.00 176 ARG A C 1
ATOM 1374 O O . ARG A 1 176 ? -18.213 10.004 25.401 1.00 93.00 176 ARG A O 1
ATOM 1381 N N . LYS A 1 177 ? -18.636 7.815 25.694 1.00 94.81 177 LYS A N 1
ATOM 1382 C CA . LYS A 1 177 ? -18.362 7.403 24.308 1.00 94.81 177 LYS A CA 1
ATOM 1383 C C . LYS A 1 177 ? -19.359 8.029 23.326 1.00 94.81 177 LYS A C 1
ATOM 1385 O O . LYS A 1 177 ? -18.933 8.522 22.286 1.00 94.81 177 LYS A O 1
ATOM 1390 N N . GLU A 1 178 ? -20.644 8.067 23.666 1.00 95.88 178 GLU A N 1
ATOM 1391 C CA . GLU A 1 178 ? -21.706 8.683 22.859 1.00 95.88 178 GLU A CA 1
ATOM 1392 C C . GLU A 1 178 ? -21.537 10.202 22.750 1.00 95.88 178 GLU A C 1
ATOM 1394 O O . GLU A 1 178 ? -21.582 10.738 21.645 1.00 95.88 178 GLU A O 1
ATOM 1399 N N . ARG A 1 179 ? -21.234 10.897 23.855 1.00 94.06 179 ARG A N 1
ATOM 1400 C CA . ARG A 1 179 ? -20.927 12.341 23.841 1.00 94.06 179 ARG A CA 1
ATOM 1401 C C . ARG A 1 179 ? -19.687 12.648 22.989 1.00 94.06 179 ARG A C 1
ATOM 1403 O O . ARG A 1 179 ? -19.707 13.593 22.203 1.00 94.06 179 ARG A O 1
ATOM 1410 N N . CYS A 1 180 ? -18.634 11.827 23.081 1.00 94.50 180 CYS A N 1
ATOM 1411 C CA . CYS A 1 180 ? -17.459 11.939 22.208 1.00 94.50 180 CYS A CA 1
ATOM 1412 C C . CYS A 1 180 ? -17.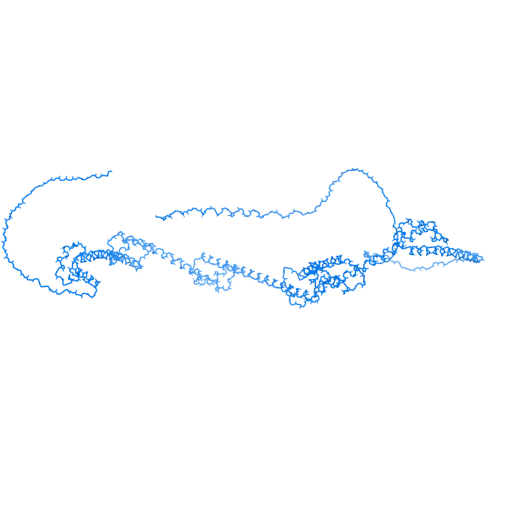804 11.703 20.729 1.00 94.50 180 CYS A C 1
ATOM 1414 O O . CYS A 1 180 ? -17.340 12.453 19.874 1.00 94.50 180 CYS A O 1
ATOM 1416 N N . ALA A 1 181 ? -18.629 10.698 20.420 1.00 94.88 181 ALA A N 1
ATOM 1417 C CA . ALA A 1 181 ? -19.059 10.401 19.055 1.00 94.88 181 ALA A CA 1
ATOM 1418 C C . ALA A 1 181 ? -19.944 11.515 18.468 1.00 94.88 181 ALA A C 1
ATOM 1420 O O . ALA A 1 181 ? -19.752 11.898 17.318 1.00 94.88 181 ALA A O 1
ATOM 1421 N N . ALA A 1 182 ? -20.850 12.093 19.262 1.00 95.25 182 ALA A N 1
ATOM 1422 C CA . ALA A 1 182 ? -21.673 13.231 18.858 1.00 95.25 182 ALA A CA 1
ATOM 1423 C C . ALA A 1 182 ? -20.822 14.476 18.553 1.00 95.25 182 ALA A C 1
ATOM 1425 O O . ALA A 1 182 ? -21.037 15.134 17.537 1.00 95.25 182 ALA A O 1
ATOM 1426 N N . PHE A 1 183 ? -19.816 14.775 19.384 1.00 94.94 183 PHE A N 1
ATOM 1427 C CA . PHE A 1 183 ? -18.887 15.872 19.103 1.00 94.94 183 PHE A CA 1
ATOM 1428 C C . PHE A 1 183 ? -17.998 15.592 17.881 1.00 94.94 183 PHE A C 1
ATOM 1430 O O . PHE A 1 183 ? -17.758 16.497 17.085 1.00 94.94 183 PHE A O 1
ATOM 1437 N N . ARG A 1 184 ? -17.560 14.344 17.668 1.00 93.75 184 ARG A N 1
ATOM 1438 C CA . ARG A 1 184 ? -16.833 13.973 16.446 1.00 93.75 184 ARG A CA 1
ATOM 1439 C C . ARG A 1 184 ? -17.697 14.144 15.194 1.00 93.75 184 ARG A C 1
ATOM 1441 O O . ARG A 1 184 ? -17.245 14.768 14.242 1.00 93.75 184 ARG A O 1
ATOM 1448 N N . LYS A 1 185 ? -18.948 13.678 15.218 1.00 93.81 185 LYS A N 1
ATOM 1449 C CA . LYS A 1 185 ? -19.900 13.860 14.113 1.00 93.81 185 LYS A CA 1
ATOM 1450 C C . LYS A 1 185 ? -20.118 15.346 13.793 1.00 93.81 185 LYS A C 1
ATOM 1452 O O . LYS A 1 185 ? -20.148 15.719 12.629 1.00 93.81 185 LYS A O 1
ATOM 1457 N N . LEU A 1 186 ? -20.166 16.209 14.811 1.00 93.62 186 LEU A N 1
ATOM 1458 C CA . LEU A 1 186 ? -20.207 17.662 14.622 1.00 93.62 186 LEU A CA 1
ATOM 1459 C C . LEU A 1 186 ? -18.937 18.210 13.933 1.00 93.62 186 LEU A C 1
ATOM 1461 O O . LEU A 1 186 ? -19.043 19.110 13.101 1.00 93.62 186 LEU A O 1
ATOM 1465 N N . LEU A 1 187 ? -17.745 17.675 14.227 1.00 92.75 187 LEU A N 1
ATOM 1466 C CA . LEU A 1 187 ? -16.505 18.027 13.511 1.00 92.75 187 LEU A CA 1
ATOM 1467 C C . LEU A 1 187 ? -16.500 17.533 12.050 1.00 92.75 187 LEU A C 1
ATOM 1469 O O . LEU A 1 187 ? -15.933 18.207 11.193 1.00 92.75 187 LEU A O 1
ATOM 1473 N N . GLU A 1 188 ? -17.144 16.397 11.772 1.00 91.25 188 GLU A N 1
ATOM 1474 C CA . GLU A 1 188 ? -17.325 15.824 10.427 1.00 91.25 188 GLU A CA 1
ATOM 1475 C C . GLU A 1 188 ? -18.345 16.623 9.593 1.00 91.25 188 GLU A C 1
ATOM 1477 O O . GLU A 1 188 ? -18.105 16.909 8.421 1.00 91.25 188 GLU A O 1
ATOM 1482 N N . GLU A 1 189 ? -19.446 17.071 10.205 1.00 89.38 189 GLU A N 1
ATOM 1483 C CA . GLU A 1 189 ? -20.452 17.945 9.578 1.00 89.38 189 GLU A CA 1
ATOM 1484 C C . GLU A 1 189 ? -19.943 19.388 9.386 1.00 89.38 189 GLU A C 1
ATOM 1486 O O . GLU A 1 189 ? -20.372 20.100 8.473 1.00 89.38 189 GLU A O 1
ATOM 1491 N N . THR A 1 190 ? -18.974 19.827 10.198 1.00 86.00 190 THR A N 1
ATOM 1492 C CA . THR A 1 190 ? -18.353 21.155 10.090 1.00 86.00 190 THR A CA 1
ATOM 1493 C C . THR A 1 190 ? -17.293 21.174 8.984 1.00 86.00 190 THR A C 1
ATOM 1495 O O . THR A 1 190 ? -16.091 21.134 9.242 1.00 86.00 190 THR A O 1
ATOM 1498 N N . SER A 1 191 ? -17.739 21.335 7.735 1.00 69.94 191 SER A N 1
ATOM 1499 C CA . SER A 1 191 ? -16.933 21.334 6.491 1.00 69.94 191 SER A CA 1
ATOM 1500 C C . SER A 1 191 ? -15.722 22.289 6.426 1.00 69.94 191 SER A C 1
ATOM 1502 O O . SER A 1 191 ? -14.920 22.219 5.493 1.00 69.94 191 SER A O 1
ATOM 1504 N N . SER A 1 192 ? -15.556 23.186 7.402 1.00 74.19 192 SER A N 1
ATOM 1505 C CA . SER A 1 192 ? -14.351 24.005 7.564 1.00 74.19 192 SER A CA 1
ATOM 1506 C C . SER A 1 192 ? -13.209 23.323 8.324 1.00 74.19 192 SER A C 1
ATOM 1508 O O . SER A 1 192 ? -12.116 23.885 8.343 1.00 74.19 192 SER A O 1
ATOM 1510 N N . VAL A 1 193 ? -13.434 22.174 8.974 1.00 83.75 193 VAL A N 1
ATOM 1511 C CA . VAL A 1 193 ? -12.379 21.449 9.696 1.00 83.75 193 VAL A CA 1
ATOM 1512 C C . VAL A 1 193 ? -11.571 20.598 8.717 1.00 83.75 193 VAL A C 1
ATOM 1514 O O . VAL A 1 193 ? -12.077 19.689 8.068 1.00 83.75 193 VAL A O 1
ATOM 1517 N N . LYS A 1 194 ? -10.287 20.927 8.626 1.00 87.31 194 LYS A N 1
ATOM 1518 C CA . LYS A 1 194 ? -9.258 20.320 7.777 1.00 87.31 194 LYS A CA 1
ATOM 1519 C C . LYS A 1 194 ? -8.035 19.961 8.623 1.00 87.31 194 LYS A C 1
ATOM 1521 O O . LYS A 1 194 ? -7.916 20.423 9.755 1.00 87.31 194 LYS A O 1
ATOM 1526 N N . VAL A 1 195 ? -7.092 19.223 8.038 1.00 86.75 195 VAL A N 1
ATOM 1527 C CA . VAL A 1 195 ? -5.790 18.874 8.645 1.00 86.75 195 VAL A CA 1
ATOM 1528 C C . VAL A 1 195 ? -5.067 20.083 9.267 1.00 86.75 195 VAL A C 1
ATOM 1530 O O . VAL A 1 195 ? -4.536 19.989 10.365 1.00 86.75 195 VAL A O 1
ATOM 1533 N N . ASP A 1 196 ? -5.093 21.246 8.612 1.00 85.56 196 ASP A N 1
ATOM 1534 C CA . ASP A 1 196 ? -4.425 22.480 9.052 1.00 85.56 196 ASP A CA 1
ATOM 1535 C C . ASP A 1 196 ? -5.247 23.336 10.045 1.00 85.56 196 ASP A C 1
ATOM 1537 O O . ASP A 1 196 ? -4.875 24.468 10.375 1.00 85.56 196 ASP A O 1
ATOM 1541 N N . SER A 1 197 ? -6.389 22.834 10.528 1.00 89.31 197 SER A N 1
ATOM 1542 C CA . SER A 1 197 ? -7.323 23.629 11.330 1.00 89.31 197 SER A CA 1
ATOM 1543 C C . SER A 1 197 ? -6.841 23.890 12.753 1.00 89.31 197 SER A C 1
ATOM 1545 O O . SER A 1 197 ? -6.616 22.994 13.561 1.00 89.31 197 SER A O 1
ATOM 1547 N N . GLN A 1 198 ? -6.754 25.172 13.101 1.00 88.38 198 GLN A N 1
ATOM 1548 C CA . GLN A 1 198 ? -6.342 25.613 14.430 1.00 88.38 198 GLN A CA 1
ATOM 1549 C C . GLN A 1 198 ? -7.491 25.487 15.435 1.00 88.38 198 GLN A C 1
ATOM 1551 O O . GLN A 1 198 ? -8.535 26.116 15.255 1.00 88.38 198 GLN A O 1
ATOM 1556 N N . TRP A 1 199 ? -7.255 24.779 16.545 1.00 92.12 199 TRP A N 1
ATOM 1557 C CA . TRP A 1 199 ? -8.248 24.522 17.601 1.00 92.12 199 TRP A CA 1
ATOM 1558 C C . TRP A 1 199 ? -9.049 25.761 18.037 1.00 92.12 199 TRP A C 1
ATOM 1560 O O . TRP A 1 199 ? -10.265 25.685 18.173 1.00 92.12 199 TRP A O 1
ATOM 1570 N N . ARG A 1 200 ? -8.407 26.935 18.166 1.00 89.38 200 ARG A N 1
ATOM 1571 C CA . ARG A 1 200 ? -9.090 28.195 18.530 1.00 89.38 200 ARG A CA 1
ATOM 1572 C C . ARG A 1 200 ? -10.246 28.562 17.586 1.00 89.38 200 ARG A C 1
ATOM 1574 O O . ARG A 1 200 ? -11.309 28.920 18.074 1.00 89.38 200 ARG A O 1
ATOM 1581 N N . LYS A 1 201 ? -10.069 28.402 16.268 1.00 89.19 201 LYS A N 1
ATOM 1582 C CA . LYS A 1 201 ? -11.106 28.695 15.256 1.00 89.19 201 LYS A CA 1
ATOM 1583 C C . LYS A 1 201 ? -12.247 27.671 15.267 1.00 89.19 201 LYS A C 1
ATOM 1585 O O . LYS A 1 201 ? -13.354 27.966 14.829 1.00 89.19 201 LYS A O 1
ATOM 1590 N N . VAL A 1 202 ? -11.967 26.457 15.744 1.00 88.81 202 VAL A N 1
ATOM 1591 C CA . VAL A 1 202 ? -12.956 25.382 15.902 1.00 88.81 202 VAL A CA 1
ATOM 1592 C C . VAL A 1 202 ? -13.781 25.608 17.172 1.00 88.81 202 VAL A C 1
ATOM 1594 O O . VAL A 1 202 ? -15.001 25.509 17.121 1.00 88.81 202 VAL A O 1
ATOM 1597 N N . VAL A 1 203 ? -13.146 26.014 18.277 1.00 89.94 203 VAL A N 1
ATOM 1598 C CA . VAL A 1 203 ? -13.828 26.444 19.513 1.00 89.94 203 VAL A CA 1
ATOM 1599 C C . VAL A 1 203 ? -14.764 27.624 19.247 1.00 89.94 203 VAL A C 1
ATOM 1601 O O . VAL A 1 203 ? -15.951 27.518 19.530 1.00 89.94 203 VAL A O 1
ATOM 1604 N N . GLU A 1 204 ? -14.257 28.696 18.633 1.00 88.56 204 GLU A N 1
ATOM 1605 C CA . GLU A 1 204 ? -15.018 29.906 18.269 1.00 88.56 204 GLU A CA 1
ATOM 1606 C C . GLU A 1 204 ? -16.283 29.596 17.446 1.00 88.56 204 GLU A C 1
ATOM 1608 O O . GLU A 1 204 ? -17.305 30.262 17.582 1.00 88.56 204 GLU A O 1
ATOM 1613 N N . ARG A 1 205 ? -16.230 28.550 16.610 1.00 87.12 205 ARG A N 1
ATOM 1614 C CA . ARG A 1 205 ? -17.347 28.108 15.767 1.00 87.12 205 ARG A CA 1
ATOM 1615 C C . ARG A 1 205 ? -18.339 27.188 16.480 1.00 87.12 205 ARG A C 1
ATOM 1617 O O . ARG A 1 205 ? -19.517 27.221 16.147 1.00 87.12 205 ARG A O 1
ATOM 1624 N N . LEU A 1 206 ? -17.872 26.356 17.412 1.00 89.44 206 LEU A N 1
ATOM 1625 C CA . LEU A 1 206 ? -18.670 25.288 18.028 1.00 89.44 206 LEU A CA 1
ATOM 1626 C C . LEU A 1 206 ? -19.097 25.586 19.473 1.00 89.44 206 LEU A C 1
ATOM 1628 O O . LEU A 1 206 ? -19.830 24.800 20.064 1.00 89.44 206 LEU A O 1
ATOM 1632 N N . GLU A 1 207 ? -18.717 26.732 20.045 1.00 87.19 207 GLU A N 1
ATOM 1633 C CA . GLU A 1 207 ? -19.103 27.132 21.407 1.00 87.19 207 GLU A CA 1
ATOM 1634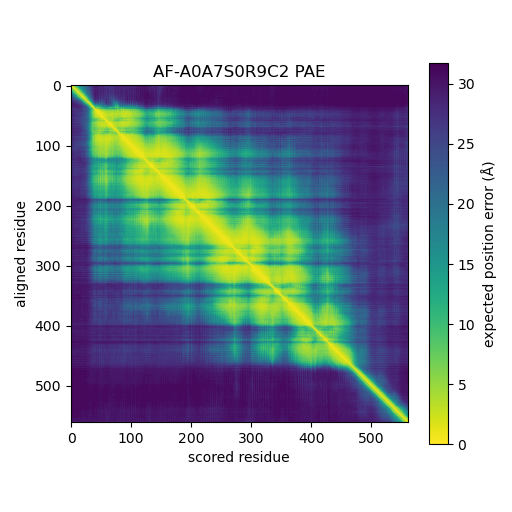 C C . GLU A 1 207 ? -20.624 27.267 21.618 1.00 87.19 207 GLU A C 1
ATOM 1636 O O . GLU A 1 207 ? -21.103 27.166 22.752 1.00 87.19 207 GLU A O 1
ATOM 1641 N N . GLY A 1 208 ? -21.411 27.431 20.550 1.00 88.12 208 GLY A N 1
ATOM 1642 C CA . GLY A 1 208 ? -22.876 27.368 20.593 1.00 88.12 208 GLY A CA 1
ATOM 1643 C C . GLY A 1 208 ? -23.451 25.960 20.810 1.00 88.12 208 GLY A C 1
ATOM 1644 O O . GLY A 1 208 ? -24.515 25.821 21.411 1.00 88.12 208 GLY A O 1
ATOM 1645 N N . GLU A 1 209 ? -22.746 24.921 20.363 1.00 91.06 209 GLU A N 1
ATOM 1646 C CA . GLU A 1 209 ? -23.330 23.604 20.090 1.00 91.06 209 GLU A CA 1
ATOM 1647 C C . GLU A 1 209 ? -23.483 22.720 21.342 1.00 91.06 209 GLU A C 1
ATOM 1649 O O . GLU A 1 209 ? -22.556 22.621 22.158 1.00 91.06 209 GLU A O 1
ATOM 1654 N N . PRO A 1 210 ? -24.608 21.992 21.503 1.00 89.69 210 PRO A N 1
ATOM 1655 C CA . PRO A 1 210 ? -24.840 21.154 22.677 1.00 89.69 210 PRO A CA 1
ATOM 1656 C C . PRO A 1 210 ? -23.831 20.002 22.773 1.00 89.69 210 PRO A C 1
ATOM 1658 O O . PRO A 1 210 ? -23.359 19.701 23.868 1.00 89.69 210 PRO A O 1
ATOM 1661 N N . ALA A 1 211 ? -23.428 19.406 21.643 1.00 88.75 211 ALA A N 1
ATOM 1662 C CA . ALA A 1 211 ? -22.431 18.332 21.616 1.00 88.75 211 ALA A CA 1
ATOM 1663 C C . ALA A 1 211 ? -21.026 18.811 22.033 1.00 88.75 211 ALA A C 1
ATOM 1665 O O . ALA A 1 211 ? -20.300 18.077 22.701 1.00 88.75 211 ALA A O 1
ATOM 1666 N N . PHE A 1 212 ? -20.658 20.057 21.708 1.00 90.56 212 PHE A N 1
ATOM 1667 C CA . PHE A 1 212 ? -19.423 20.676 22.198 1.00 90.56 212 PHE A CA 1
ATOM 1668 C C . PHE A 1 212 ? -19.516 20.968 23.702 1.00 90.56 212 PHE A C 1
ATOM 1670 O O . PHE A 1 212 ? -18.606 20.632 24.461 1.00 90.56 212 PHE A O 1
ATOM 1677 N N . ARG A 1 213 ? -20.636 21.546 24.161 1.00 90.88 213 ARG A N 1
ATOM 1678 C CA . ARG A 1 213 ? -20.861 21.893 25.576 1.00 90.88 213 ARG A CA 1
ATOM 1679 C C . ARG A 1 213 ? -20.908 20.673 26.504 1.00 90.88 213 ARG A C 1
ATOM 1681 O O . ARG A 1 213 ? -20.422 20.773 27.627 1.00 90.88 213 ARG A O 1
ATOM 1688 N N . ALA A 1 214 ? -21.426 19.534 26.039 1.00 90.94 214 ALA A N 1
ATOM 1689 C CA . ALA A 1 214 ? -21.620 18.305 26.824 1.00 90.94 214 ALA A CA 1
ATOM 1690 C C . ALA A 1 214 ? -20.333 17.527 27.193 1.00 90.94 214 ALA A C 1
ATOM 1692 O O . ALA A 1 214 ? -20.416 16.520 27.903 1.00 90.94 214 ALA A O 1
ATOM 1693 N N . LEU A 1 215 ? -19.162 17.969 26.719 1.00 92.25 215 LEU A N 1
ATOM 1694 C CA . LEU A 1 215 ? -17.847 17.387 27.016 1.00 92.25 215 LEU A CA 1
ATOM 1695 C C . LEU A 1 215 ? -16.972 18.333 27.847 1.00 92.25 215 LEU A C 1
ATOM 1697 O O . LEU A 1 215 ? -17.060 19.552 27.706 1.00 92.25 215 LEU A O 1
ATOM 1701 N N . ASP A 1 216 ? -16.041 17.788 28.631 1.00 92.50 216 ASP A N 1
ATOM 1702 C CA . ASP A 1 216 ? -14.997 18.576 29.298 1.00 92.50 216 ASP A CA 1
ATOM 1703 C C . ASP A 1 216 ? -14.014 19.189 28.283 1.00 92.50 216 ASP A C 1
ATOM 1705 O O . ASP A 1 216 ? -13.647 18.508 27.321 1.00 92.50 216 ASP A O 1
ATOM 1709 N N . PRO A 1 217 ? -13.475 20.406 28.502 1.00 91.94 217 PRO A N 1
ATOM 1710 C CA . PRO A 1 217 ? -12.517 21.039 27.585 1.00 91.94 217 PRO A CA 1
ATOM 1711 C C . PRO A 1 217 ? -11.299 20.170 27.227 1.00 91.94 217 PRO A C 1
ATOM 1713 O O . PRO A 1 217 ? -10.837 20.195 26.087 1.00 91.94 217 PRO A O 1
ATOM 1716 N N . ARG A 1 218 ? -10.815 19.351 28.173 1.00 92.94 218 ARG A N 1
ATOM 1717 C CA . ARG A 1 218 ? -9.734 18.379 27.938 1.00 92.94 218 ARG A CA 1
ATOM 1718 C C . ARG A 1 218 ? -10.153 17.285 26.946 1.00 92.94 218 ARG A C 1
ATOM 1720 O O . ARG A 1 218 ? -9.381 16.948 26.059 1.00 92.94 218 ARG A O 1
ATOM 1727 N N . VAL A 1 219 ? -11.375 16.767 27.072 1.00 93.31 219 VAL A N 1
ATOM 1728 C CA . VAL A 1 219 ? -11.910 15.698 26.209 1.00 93.31 219 VAL A CA 1
ATOM 1729 C C . VAL A 1 219 ? -12.292 16.236 24.829 1.00 93.31 219 VAL A C 1
ATOM 1731 O O . VAL A 1 219 ? -12.078 15.552 23.833 1.00 93.31 219 VAL A O 1
ATOM 1734 N N . ARG A 1 220 ? -12.767 17.488 24.741 1.00 93.88 220 ARG A N 1
ATOM 1735 C CA . ARG A 1 220 ? -12.951 18.195 23.460 1.00 93.88 220 ARG A CA 1
ATOM 1736 C C . ARG A 1 220 ? -11.637 18.255 22.670 1.00 93.88 220 ARG A C 1
ATOM 1738 O O . ARG A 1 220 ? -11.628 17.949 21.483 1.00 93.88 220 ARG A O 1
ATOM 1745 N N . LEU A 1 221 ? -10.526 18.594 23.333 1.00 93.19 221 LEU A N 1
ATOM 1746 C CA . LEU A 1 221 ? -9.206 18.643 22.698 1.00 93.19 221 LEU A CA 1
ATOM 1747 C C . LEU A 1 221 ? -8.695 17.250 22.286 1.00 93.19 221 LEU A C 1
ATOM 1749 O O . LEU A 1 221 ? -8.131 17.128 21.203 1.00 93.19 221 LEU A O 1
ATOM 1753 N N . GLU A 1 222 ? -8.918 16.212 23.103 1.00 93.62 222 GLU A N 1
ATOM 1754 C CA . GLU A 1 222 ? -8.611 14.816 22.740 1.00 93.62 222 GLU A CA 1
ATOM 1755 C C . GLU A 1 222 ? -9.373 14.394 21.472 1.00 93.62 222 GLU A C 1
ATOM 1757 O O . GLU A 1 222 ? -8.750 14.038 20.478 1.00 93.62 222 GLU A O 1
ATOM 1762 N N . VAL A 1 223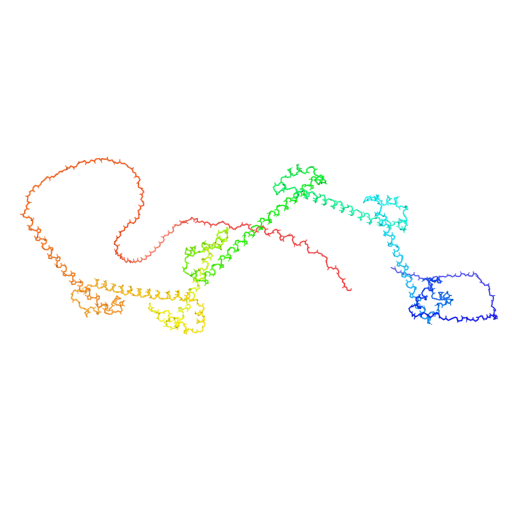 ? -10.706 14.521 21.451 1.00 95.00 223 VAL A N 1
ATOM 1763 C CA . VAL A 1 223 ? -11.535 14.130 20.292 1.00 95.00 223 VAL A CA 1
ATOM 1764 C C . VAL A 1 223 ? -11.187 14.937 19.034 1.00 95.00 223 VAL A C 1
ATOM 1766 O O . VAL A 1 223 ? -11.204 14.389 17.933 1.00 95.00 223 VAL A O 1
ATOM 1769 N N . PHE A 1 224 ? -10.829 16.216 19.179 1.00 93.94 224 PHE A N 1
ATOM 1770 C CA . PHE A 1 224 ? -10.369 17.036 18.059 1.00 93.94 224 PHE A CA 1
ATOM 1771 C C . PHE A 1 224 ? -9.009 16.584 17.510 1.00 93.94 224 PHE A C 1
ATOM 1773 O O . PHE A 1 224 ? -8.861 16.448 16.297 1.00 93.94 224 PHE A O 1
ATOM 1780 N N . ALA A 1 225 ? -8.027 16.322 18.377 1.00 93.38 225 ALA A N 1
ATOM 1781 C CA . ALA A 1 225 ? -6.720 15.822 17.957 1.00 93.38 225 ALA A CA 1
ATOM 1782 C C . ALA A 1 225 ? -6.830 14.435 17.301 1.00 93.38 225 ALA A C 1
ATOM 1784 O O . ALA A 1 225 ? -6.159 14.164 16.310 1.00 93.38 225 ALA A O 1
ATOM 1785 N N . ASP A 1 226 ? -7.709 13.575 17.814 1.00 94.50 226 ASP A N 1
ATOM 1786 C CA . ASP A 1 226 ? -8.020 12.273 17.225 1.00 94.50 226 ASP A CA 1
ATOM 1787 C C . ASP A 1 226 ? -8.638 12.418 15.827 1.00 94.50 226 ASP A C 1
ATOM 1789 O O . ASP A 1 226 ? -8.209 11.740 14.896 1.00 94.50 226 ASP A O 1
ATOM 1793 N N . TYR A 1 227 ? -9.581 13.349 15.651 1.00 94.38 227 TYR A N 1
ATOM 1794 C CA . TYR A 1 227 ? -10.184 13.637 14.348 1.00 94.38 227 TYR A CA 1
ATOM 1795 C C . TYR A 1 227 ? -9.176 14.204 13.334 1.00 94.38 227 TYR A C 1
ATOM 1797 O O . TYR A 1 227 ? -9.131 13.739 12.196 1.00 94.38 227 TYR A O 1
ATOM 1805 N N . VAL A 1 228 ? -8.312 15.146 13.735 1.00 93.75 228 VAL A N 1
ATOM 1806 C CA . VAL A 1 228 ? -7.264 15.690 12.849 1.00 93.75 228 VAL A CA 1
ATOM 1807 C C . VAL A 1 228 ? -6.293 14.594 12.397 1.00 93.75 228 VAL A C 1
ATOM 1809 O O . VAL A 1 228 ? -6.016 14.506 11.204 1.00 93.75 228 VAL A O 1
ATOM 1812 N N . ARG A 1 229 ? -5.865 13.695 13.295 1.00 93.94 229 ARG A N 1
ATOM 1813 C CA . ARG A 1 229 ? -4.995 12.549 12.949 1.00 93.94 229 ARG A CA 1
ATOM 1814 C C . ARG A 1 229 ? -5.648 11.535 12.004 1.00 93.94 229 ARG A C 1
ATOM 1816 O O . ARG A 1 229 ? -4.952 10.787 11.316 1.00 93.94 229 ARG A O 1
ATOM 1823 N N . ASP A 1 230 ? -6.976 11.489 11.967 1.00 93.19 230 ASP A N 1
ATOM 1824 C CA . ASP A 1 230 ? -7.719 10.672 11.010 1.00 93.19 230 ASP A CA 1
ATOM 1825 C C . ASP A 1 230 ? -7.839 11.360 9.644 1.00 93.19 230 ASP A C 1
ATOM 1827 O O . ASP A 1 230 ? -7.660 10.701 8.620 1.00 93.19 230 ASP A O 1
ATOM 1831 N N . LEU A 1 231 ? -8.040 12.684 9.613 1.00 92.88 231 LEU A N 1
ATOM 1832 C CA . LEU A 1 231 ? -7.958 13.477 8.379 1.00 92.88 231 LEU A CA 1
ATOM 1833 C C . LEU A 1 231 ? -6.549 13.443 7.764 1.00 92.88 231 LEU A C 1
ATOM 1835 O O . LEU A 1 231 ? -6.423 13.323 6.547 1.00 92.88 231 LEU A O 1
ATOM 1839 N N . GLU A 1 232 ? -5.497 13.518 8.588 1.00 92.50 232 GLU A N 1
ATOM 1840 C CA . GLU A 1 232 ? -4.096 13.377 8.162 1.00 92.50 232 GLU A CA 1
ATOM 1841 C C . GLU A 1 232 ? -3.883 12.035 7.462 1.00 92.50 232 GLU A C 1
ATOM 1843 O O . GLU A 1 232 ? -3.456 11.997 6.308 1.00 92.50 232 GLU A O 1
ATOM 1848 N N . ARG A 1 233 ? -4.262 10.937 8.127 1.00 94.06 233 ARG A N 1
ATOM 1849 C CA . ARG A 1 233 ? -4.124 9.583 7.586 1.00 94.06 233 ARG A CA 1
ATOM 1850 C C . ARG A 1 233 ? -4.903 9.394 6.284 1.00 94.06 233 ARG A C 1
ATOM 1852 O O . ARG A 1 233 ? -4.335 8.878 5.329 1.00 94.06 233 ARG A O 1
ATOM 1859 N N . HIS A 1 234 ? -6.153 9.850 6.201 1.00 90.75 234 HIS A N 1
ATOM 1860 C CA . HIS A 1 234 ? -6.932 9.741 4.963 1.00 90.75 234 HIS A CA 1
ATOM 1861 C C . HIS A 1 234 ? -6.353 10.591 3.818 1.00 90.75 234 HIS A C 1
ATOM 1863 O O . HIS A 1 234 ? -6.378 10.160 2.665 1.00 90.75 234 HIS A O 1
ATOM 1869 N N . ALA A 1 235 ? -5.766 11.757 4.111 1.00 91.56 235 ALA A N 1
ATOM 1870 C CA . ALA A 1 235 ? -5.048 12.548 3.110 1.00 91.56 235 ALA A CA 1
ATOM 1871 C C . ALA A 1 235 ? -3.738 11.871 2.653 1.00 91.56 235 ALA A C 1
ATOM 1873 O O . ALA A 1 235 ? -3.375 11.960 1.478 1.00 91.56 235 ALA A O 1
ATOM 1874 N N . GLU A 1 236 ? -3.031 11.166 3.542 1.00 91.69 236 GLU A N 1
ATOM 1875 C CA . GLU A 1 236 ? -1.861 10.354 3.181 1.00 91.69 236 GLU A CA 1
ATOM 1876 C C . GLU A 1 236 ? -2.235 9.109 2.365 1.00 91.69 236 GLU A C 1
ATOM 1878 O O . GLU A 1 236 ? -1.563 8.817 1.374 1.00 91.69 236 GLU A O 1
ATOM 1883 N N . GLU A 1 237 ? -3.324 8.422 2.722 1.00 93.62 237 GLU A N 1
ATOM 1884 C CA . GLU A 1 237 ? -3.893 7.287 1.984 1.00 93.62 237 GLU A CA 1
ATOM 1885 C C . GLU A 1 237 ? -4.288 7.699 0.558 1.00 93.62 237 GLU A C 1
ATOM 1887 O O . GLU A 1 237 ? -3.818 7.085 -0.402 1.00 93.62 237 GLU A O 1
ATOM 1892 N N . GLN A 1 238 ? -5.047 8.791 0.396 1.00 90.94 238 GLN A N 1
ATOM 1893 C CA . GLN A 1 238 ? -5.405 9.342 -0.920 1.00 90.94 238 GLN A CA 1
ATOM 1894 C C . GLN A 1 238 ? -4.159 9.705 -1.738 1.00 90.94 238 GLN A C 1
ATOM 1896 O O . GLN A 1 238 ? -4.011 9.273 -2.878 1.00 90.94 238 GLN A O 1
ATOM 1901 N N . LYS A 1 239 ? -3.199 10.420 -1.141 1.00 93.75 239 LYS A N 1
ATOM 1902 C CA . LYS A 1 239 ? -1.932 10.809 -1.786 1.00 93.75 239 LYS A CA 1
ATOM 1903 C C . LYS A 1 239 ? -1.043 9.610 -2.142 1.00 93.75 239 LYS A C 1
ATOM 1905 O O . LYS A 1 239 ? -0.205 9.709 -3.043 1.00 93.75 239 LYS A O 1
ATOM 1910 N N . LEU A 1 240 ? -1.173 8.486 -1.437 1.00 93.56 240 LEU A N 1
ATOM 1911 C CA . LEU A 1 240 ? -0.512 7.224 -1.773 1.00 93.56 240 LEU A CA 1
ATOM 1912 C C . LEU A 1 240 ? -1.241 6.508 -2.917 1.00 93.56 240 LEU A C 1
ATOM 1914 O O . LEU A 1 240 ? -0.575 6.020 -3.834 1.00 93.56 240 LEU A O 1
ATOM 1918 N N . GLU A 1 241 ? -2.574 6.496 -2.910 1.00 93.75 241 GLU A N 1
ATOM 1919 C CA . GLU A 1 241 ? -3.386 5.930 -3.988 1.00 93.75 241 GLU A CA 1
ATOM 1920 C C . GLU A 1 241 ? -3.229 6.713 -5.298 1.00 93.75 241 GLU A C 1
ATOM 1922 O O . GLU A 1 241 ? -2.977 6.092 -6.326 1.00 93.75 241 GLU A O 1
ATOM 1927 N N . GLU A 1 242 ? -3.236 8.048 -5.284 1.00 92.69 242 GLU A N 1
ATOM 1928 C CA . GLU A 1 242 ? -2.930 8.893 -6.451 1.00 92.69 242 GLU A CA 1
ATOM 1929 C C . GLU A 1 242 ? -1.560 8.554 -7.057 1.00 92.69 242 GLU A C 1
ATOM 1931 O O . GLU A 1 242 ? -1.425 8.346 -8.267 1.00 92.69 242 GLU A O 1
ATOM 1936 N N . LYS A 1 243 ? -0.524 8.432 -6.213 1.00 92.06 243 LYS A N 1
ATOM 1937 C CA . LYS A 1 243 ? 0.822 8.016 -6.642 1.00 92.06 243 LYS A CA 1
ATOM 1938 C C . LYS A 1 243 ? 0.826 6.596 -7.207 1.00 92.06 243 LYS A C 1
ATOM 1940 O O . LYS A 1 243 ? 1.537 6.335 -8.178 1.00 92.06 243 LYS A O 1
ATOM 1945 N N . ALA A 1 244 ? 0.066 5.675 -6.617 1.00 93.50 244 ALA A N 1
ATOM 1946 C CA . ALA A 1 244 ? -0.055 4.303 -7.099 1.00 93.50 244 ALA A CA 1
ATOM 1947 C C . ALA A 1 244 ? -0.828 4.235 -8.426 1.00 93.50 244 ALA A C 1
ATOM 1949 O O . ALA A 1 244 ? -0.406 3.523 -9.333 1.00 93.50 244 ALA A O 1
ATOM 1950 N N . ALA A 1 245 ? -1.903 5.009 -8.580 1.00 93.56 245 ALA A N 1
ATOM 1951 C CA . ALA A 1 245 ? -2.684 5.149 -9.802 1.00 93.56 245 ALA A CA 1
ATOM 1952 C C . ALA A 1 245 ? -1.839 5.749 -10.933 1.00 93.56 245 ALA A C 1
ATOM 1954 O O . ALA A 1 245 ? -1.794 5.170 -12.019 1.00 93.56 245 ALA A O 1
ATOM 1955 N N . LYS A 1 246 ? -1.070 6.814 -10.659 1.00 90.50 246 LYS A N 1
ATOM 1956 C CA . LYS A 1 246 ? -0.098 7.363 -11.615 1.00 90.50 246 LYS A CA 1
ATOM 1957 C C . LYS A 1 246 ? 0.933 6.310 -12.027 1.00 90.50 246 LYS A C 1
ATOM 1959 O O . LYS A 1 246 ? 1.068 6.047 -13.216 1.00 90.50 246 LYS A O 1
ATOM 1964 N N . LYS A 1 247 ? 1.583 5.626 -11.076 1.00 91.12 247 LYS A N 1
ATOM 1965 C CA . LYS A 1 247 ? 2.545 4.544 -11.380 1.00 91.12 247 LYS A CA 1
ATOM 1966 C C . LYS A 1 247 ? 1.923 3.395 -12.186 1.00 91.12 247 LYS A C 1
ATOM 1968 O O . LYS A 1 247 ? 2.574 2.869 -13.087 1.00 91.12 247 LYS A O 1
ATOM 1973 N N . ARG A 1 248 ? 0.673 3.009 -11.888 1.00 93.25 248 ARG A N 1
ATOM 1974 C CA . ARG A 1 248 ? -0.101 2.006 -12.646 1.00 93.25 248 ARG A CA 1
ATOM 1975 C C . ARG A 1 248 ? -0.358 2.480 -14.079 1.00 93.25 248 ARG A C 1
ATOM 1977 O O . ARG A 1 248 ? -0.195 1.686 -15.000 1.00 93.25 248 ARG A O 1
ATOM 1984 N N . GLN A 1 249 ? -0.715 3.749 -14.285 1.00 91.81 249 GLN A N 1
ATOM 1985 C CA . GLN A 1 249 ? -0.931 4.297 -15.625 1.00 91.81 249 GLN A CA 1
ATOM 1986 C C . GLN A 1 249 ? 0.380 4.433 -16.408 1.00 91.81 249 GLN A C 1
ATOM 1988 O O . GLN A 1 249 ? 0.445 3.993 -17.549 1.00 91.81 249 GLN A O 1
ATOM 1993 N N . GLU A 1 250 ? 1.456 4.920 -15.786 1.00 93.12 250 GLU A N 1
ATOM 1994 C CA . GLU A 1 250 ? 2.786 4.973 -16.410 1.00 93.12 250 GLU A CA 1
ATOM 1995 C C . GLU A 1 250 ? 3.278 3.569 -16.814 1.00 93.12 250 GLU A C 1
ATOM 1997 O O . GLU A 1 250 ? 3.867 3.392 -17.882 1.00 93.12 250 GLU A O 1
ATOM 2002 N N . ALA A 1 251 ? 2.986 2.545 -16.000 1.00 92.94 251 ALA A N 1
ATOM 2003 C CA . ALA A 1 251 ? 3.263 1.148 -16.329 1.00 92.94 251 ALA A CA 1
ATOM 2004 C C . ALA A 1 251 ? 2.407 0.621 -17.496 1.00 92.94 251 ALA A C 1
ATOM 2006 O O . ALA A 1 251 ? 2.957 -0.037 -18.377 1.00 92.94 251 ALA A O 1
ATOM 2007 N N . LYS A 1 252 ? 1.105 0.946 -17.553 1.00 94.25 252 LYS A N 1
ATOM 2008 C CA . LYS A 1 252 ? 0.247 0.641 -18.716 1.00 94.25 252 LYS A CA 1
ATOM 2009 C C . LYS A 1 252 ? 0.777 1.300 -19.991 1.00 94.25 252 LYS A C 1
ATOM 2011 O O . LYS A 1 252 ? 0.893 0.624 -21.005 1.00 94.25 252 LYS A O 1
ATOM 2016 N N . ASN A 1 253 ? 1.154 2.578 -19.925 1.00 93.69 253 ASN A N 1
ATOM 2017 C CA . ASN A 1 253 ? 1.702 3.330 -21.055 1.00 93.69 253 ASN A CA 1
ATOM 2018 C C . ASN A 1 253 ? 3.006 2.685 -21.574 1.00 93.69 253 ASN A C 1
ATOM 2020 O O . ASN A 1 253 ? 3.153 2.472 -22.776 1.00 93.69 253 ASN A O 1
ATOM 2024 N N . ARG A 1 254 ? 3.923 2.279 -20.675 1.00 93.44 254 ARG A N 1
ATOM 2025 C CA . ARG A 1 254 ? 5.133 1.516 -21.051 1.00 93.44 254 ARG A CA 1
ATOM 2026 C C . ARG A 1 254 ? 4.805 0.151 -21.663 1.00 93.44 254 ARG A C 1
ATOM 2028 O O . ARG A 1 254 ? 5.432 -0.227 -22.647 1.00 93.44 254 ARG A O 1
ATOM 2035 N N . ALA A 1 255 ? 3.839 -0.583 -21.107 1.00 94.31 255 ALA A N 1
ATOM 2036 C CA . ALA A 1 255 ? 3.434 -1.890 -21.627 1.00 94.31 255 ALA A CA 1
ATOM 2037 C C . ALA A 1 255 ? 2.796 -1.788 -23.024 1.00 94.31 255 ALA A C 1
ATOM 2039 O O . ALA A 1 255 ? 3.137 -2.575 -23.903 1.00 94.31 255 ALA A O 1
ATOM 2040 N N . ALA A 1 256 ? 1.943 -0.785 -23.254 1.00 95.25 256 ALA A N 1
ATOM 2041 C CA . ALA A 1 256 ? 1.359 -0.498 -24.562 1.00 95.25 256 ALA A CA 1
ATOM 2042 C C . ALA A 1 256 ? 2.436 -0.143 -25.600 1.00 95.25 256 ALA A C 1
ATOM 2044 O O . ALA A 1 256 ? 2.419 -0.678 -26.705 1.00 95.25 256 ALA A O 1
ATOM 2045 N N . PHE A 1 257 ? 3.423 0.684 -25.236 1.00 95.00 257 PHE A N 1
ATOM 2046 C CA . PHE A 1 257 ? 4.530 0.996 -26.143 1.00 95.00 257 PHE A CA 1
ATOM 2047 C C . PHE A 1 257 ? 5.436 -0.221 -26.416 1.00 95.00 257 PHE A C 1
ATOM 2049 O O . PHE A 1 257 ? 5.836 -0.419 -27.560 1.00 95.00 257 PHE A O 1
ATOM 2056 N N . LYS A 1 258 ? 5.698 -1.097 -25.429 1.00 94.06 258 LYS A N 1
ATOM 2057 C CA . LYS A 1 258 ? 6.399 -2.377 -25.678 1.00 94.06 258 LYS A CA 1
ATOM 2058 C C . LYS A 1 258 ? 5.599 -3.325 -26.585 1.00 94.06 258 LYS A C 1
ATOM 2060 O O . LYS A 1 258 ? 6.204 -4.009 -27.405 1.00 94.06 258 LYS A O 1
ATOM 2065 N N . ALA A 1 259 ? 4.268 -3.341 -26.493 1.00 95.62 259 ALA A N 1
ATOM 2066 C CA . ALA A 1 259 ? 3.422 -4.109 -27.411 1.00 95.62 259 ALA A CA 1
ATOM 2067 C C . ALA A 1 259 ? 3.482 -3.559 -28.850 1.00 95.62 259 ALA A C 1
ATOM 2069 O O . ALA A 1 259 ? 3.684 -4.336 -29.778 1.00 95.62 259 ALA A O 1
ATOM 2070 N N . LEU A 1 260 ? 3.407 -2.232 -29.022 1.00 95.00 260 LEU A N 1
ATOM 2071 C CA . LEU A 1 260 ? 3.573 -1.563 -30.319 1.00 95.00 260 LEU A CA 1
ATOM 2072 C C . LEU A 1 260 ? 4.953 -1.845 -30.939 1.00 95.00 260 LEU A C 1
ATOM 2074 O O . LEU A 1 260 ? 5.045 -2.180 -32.116 1.00 95.00 260 LEU A O 1
ATOM 2078 N N . LEU A 1 261 ? 6.029 -1.756 -30.146 1.00 94.44 261 LEU A N 1
ATOM 2079 C CA . LEU A 1 261 ? 7.375 -2.129 -30.593 1.00 94.44 261 LEU A CA 1
ATOM 2080 C C . LEU A 1 261 ? 7.406 -3.583 -31.088 1.00 94.44 261 LEU A C 1
ATOM 2082 O O . LEU A 1 261 ? 7.917 -3.835 -32.173 1.00 94.44 261 LEU A O 1
ATOM 2086 N N . LYS A 1 262 ? 6.812 -4.528 -30.346 1.00 94.12 262 LYS A N 1
ATOM 2087 C CA . LYS A 1 262 ? 6.752 -5.945 -30.737 1.00 94.12 262 LYS A CA 1
ATOM 2088 C C . LYS A 1 262 ? 5.966 -6.174 -32.035 1.00 94.12 262 LYS A C 1
ATOM 2090 O O . LYS A 1 262 ? 6.455 -6.901 -32.894 1.00 94.12 262 LYS A O 1
ATOM 2095 N N . GLU A 1 263 ? 4.818 -5.519 -32.225 1.00 94.31 263 GLU A N 1
ATOM 2096 C CA . GLU A 1 263 ? 4.086 -5.552 -33.506 1.00 94.31 263 GLU A CA 1
ATOM 2097 C C . GLU A 1 263 ? 4.956 -5.009 -34.653 1.00 94.31 263 GLU A C 1
ATOM 2099 O O . GLU A 1 263 ? 5.001 -5.570 -35.746 1.00 94.31 263 GLU A O 1
ATOM 2104 N N . HIS A 1 264 ? 5.706 -3.935 -34.402 1.00 93.44 264 HIS A N 1
ATOM 2105 C CA . HIS A 1 264 ? 6.591 -3.330 -35.394 1.00 93.44 264 HIS A CA 1
ATOM 2106 C C . HIS A 1 264 ? 7.831 -4.176 -35.711 1.00 93.44 264 HIS A C 1
ATOM 2108 O O . HIS A 1 264 ? 8.328 -4.101 -36.834 1.00 93.44 264 HIS A O 1
ATOM 2114 N N . VAL A 1 265 ? 8.292 -5.022 -34.788 1.00 91.75 265 VAL A N 1
ATOM 2115 C CA . VAL A 1 265 ? 9.285 -6.075 -35.061 1.00 91.75 265 VAL A CA 1
ATOM 2116 C C . VAL A 1 265 ? 8.671 -7.193 -35.911 1.00 91.75 265 VAL A C 1
ATOM 2118 O O . VAL A 1 265 ? 9.232 -7.555 -36.941 1.00 91.75 265 VAL A O 1
ATOM 2121 N N . GLU A 1 266 ? 7.493 -7.702 -35.540 1.00 89.19 266 GLU A N 1
ATOM 2122 C CA . GLU A 1 266 ? 6.797 -8.772 -36.278 1.00 89.19 266 GLU A CA 1
ATOM 2123 C C . GLU A 1 266 ? 6.420 -8.345 -37.709 1.00 89.19 266 GLU A C 1
ATOM 2125 O O . GLU A 1 266 ? 6.534 -9.127 -38.652 1.00 89.19 266 GLU A O 1
ATOM 2130 N N . GLY A 1 267 ? 6.062 -7.072 -37.894 1.00 87.31 267 GLY A N 1
ATOM 2131 C CA . GLY A 1 267 ? 5.840 -6.442 -39.195 1.00 87.31 267 GLY A CA 1
ATOM 2132 C C . GLY A 1 267 ? 7.110 -6.012 -39.944 1.00 87.31 267 GLY A C 1
ATOM 2133 O O . GLY A 1 267 ? 6.985 -5.366 -40.982 1.00 87.31 267 GLY A O 1
ATOM 2134 N N . ASN A 1 268 ? 8.314 -6.321 -39.441 1.00 85.31 268 ASN A N 1
ATOM 2135 C CA . ASN A 1 268 ? 9.623 -5.918 -39.993 1.00 85.31 268 ASN A CA 1
ATOM 2136 C C . ASN A 1 268 ? 9.786 -4.390 -40.217 1.00 85.31 268 ASN A C 1
ATOM 2138 O O . ASN A 1 268 ? 10.593 -3.955 -41.038 1.00 85.31 268 ASN A O 1
ATOM 2142 N N . ARG A 1 269 ? 9.028 -3.558 -39.483 1.00 84.94 269 ARG A N 1
ATOM 2143 C CA . ARG A 1 269 ? 9.160 -2.084 -39.457 1.00 84.94 269 ARG A CA 1
ATOM 2144 C C . ARG A 1 269 ? 10.334 -1.640 -38.575 1.00 84.94 269 ARG A C 1
ATOM 2146 O O . ARG A 1 269 ? 10.921 -0.586 -38.811 1.00 84.94 269 ARG A O 1
ATOM 2153 N N . ILE A 1 270 ? 10.672 -2.443 -37.565 1.00 89.25 270 ILE A N 1
ATOM 2154 C CA . ILE A 1 270 ? 11.902 -2.342 -36.773 1.00 89.25 270 ILE A CA 1
ATOM 2155 C C . ILE A 1 270 ? 12.799 -3.517 -37.155 1.00 89.25 270 ILE A C 1
ATOM 2157 O O . ILE A 1 270 ? 12.356 -4.662 -37.208 1.00 89.25 270 ILE A O 1
ATOM 2161 N N . THR A 1 271 ? 14.067 -3.216 -37.408 1.00 87.06 271 THR A N 1
ATOM 2162 C CA . THR A 1 271 ? 15.115 -4.169 -37.781 1.00 87.06 271 THR A CA 1
ATOM 2163 C C . THR A 1 271 ? 16.360 -3.892 -36.937 1.00 87.06 271 THR A C 1
ATOM 2165 O O . THR A 1 271 ? 16.504 -2.796 -36.392 1.00 87.06 271 THR A O 1
ATOM 2168 N N . ALA A 1 272 ? 17.322 -4.817 -36.918 1.00 88.31 272 ALA A N 1
ATOM 2169 C CA . ALA A 1 272 ? 18.629 -4.629 -36.271 1.00 88.31 272 ALA A CA 1
ATOM 2170 C C . ALA A 1 272 ? 19.471 -3.445 -36.819 1.00 88.31 272 ALA A C 1
ATOM 2172 O O . ALA A 1 272 ? 20.580 -3.209 -36.344 1.00 88.31 272 ALA A O 1
ATOM 2173 N N . ARG A 1 273 ? 18.995 -2.731 -37.853 1.00 85.69 273 ARG A N 1
ATOM 2174 C CA . ARG A 1 273 ? 19.666 -1.572 -38.476 1.00 85.69 273 ARG A CA 1
ATOM 2175 C C . ARG A 1 273 ? 18.844 -0.284 -38.436 1.00 85.69 273 ARG A C 1
ATOM 2177 O O . ARG A 1 273 ? 19.355 0.755 -38.839 1.00 85.69 273 ARG A O 1
ATOM 2184 N N . THR A 1 274 ? 17.591 -0.334 -37.984 1.00 89.69 274 THR A N 1
ATOM 2185 C CA . THR A 1 274 ? 16.686 0.823 -37.995 1.00 89.69 274 THR A CA 1
ATOM 2186 C C . THR A 1 274 ? 17.182 1.887 -37.016 1.00 89.69 274 THR A C 1
ATOM 2188 O O . THR A 1 274 ? 17.327 1.613 -35.824 1.00 89.69 274 THR A O 1
ATOM 2191 N N . ALA A 1 275 ? 17.410 3.120 -37.474 1.00 91.50 275 ALA A N 1
ATOM 2192 C CA . ALA A 1 275 ? 17.840 4.190 -36.579 1.00 91.50 275 ALA A CA 1
ATOM 2193 C C . ALA A 1 275 ? 16.652 4.768 -35.792 1.00 91.50 275 ALA A C 1
ATOM 2195 O O . ALA A 1 275 ? 15.573 4.999 -36.342 1.00 91.50 275 ALA A O 1
ATOM 2196 N N . TRP A 1 276 ? 16.865 5.129 -34.518 1.00 92.62 276 TRP A N 1
ATOM 2197 C CA . TRP A 1 276 ? 15.826 5.769 -33.690 1.00 92.62 276 TRP A CA 1
ATOM 2198 C C . TRP A 1 276 ? 15.205 7.007 -34.359 1.00 92.62 276 TRP A C 1
ATOM 2200 O O . TRP A 1 276 ? 14.005 7.229 -34.249 1.00 92.62 276 TRP A O 1
ATOM 2210 N N . LYS A 1 277 ? 15.997 7.800 -35.097 1.00 91.69 277 LYS A N 1
ATOM 2211 C CA . LYS A 1 277 ? 15.502 8.980 -35.831 1.00 91.69 277 LYS A CA 1
ATOM 2212 C C . LYS A 1 277 ? 14.480 8.623 -36.915 1.00 91.69 277 LYS A C 1
ATOM 2214 O O . LYS A 1 277 ? 13.535 9.377 -37.112 1.00 91.69 277 LYS A O 1
ATOM 2219 N N . GLU A 1 278 ? 14.670 7.501 -37.601 1.00 90.44 278 GLU A N 1
ATOM 2220 C CA . GLU A 1 278 ? 13.796 7.028 -38.680 1.00 90.44 278 GLU A CA 1
ATOM 2221 C C . GLU A 1 278 ? 12.507 6.461 -38.085 1.00 90.44 278 GLU A C 1
ATOM 2223 O O . GLU A 1 278 ? 11.410 6.881 -38.450 1.00 90.44 278 GLU A O 1
ATOM 2228 N N . TYR A 1 279 ? 12.639 5.593 -37.077 1.00 92.00 279 TYR A N 1
ATOM 2229 C CA . TYR A 1 279 ? 11.496 5.031 -36.362 1.00 92.00 279 TYR A CA 1
ATOM 2230 C C . TYR A 1 279 ? 10.653 6.104 -35.650 1.00 92.00 279 TYR A C 1
ATOM 2232 O O . TYR A 1 279 ? 9.425 6.023 -35.636 1.00 92.00 279 TYR A O 1
ATOM 2240 N N . LEU A 1 280 ? 11.282 7.152 -35.110 1.00 89.88 280 LEU A N 1
ATOM 2241 C CA . LEU A 1 280 ? 10.592 8.285 -34.490 1.00 89.88 280 LEU A CA 1
ATOM 2242 C C . LEU A 1 280 ? 9.730 9.074 -35.487 1.00 89.88 280 LEU A C 1
ATOM 2244 O O . LEU A 1 280 ? 8.671 9.567 -35.107 1.00 89.88 280 LEU A O 1
ATOM 2248 N N . LEU A 1 281 ? 10.130 9.185 -36.760 1.00 89.38 281 LEU A N 1
ATOM 2249 C CA . LEU A 1 281 ? 9.301 9.839 -37.783 1.00 89.38 281 LEU A CA 1
ATOM 2250 C C . LEU A 1 281 ? 8.009 9.061 -38.073 1.00 89.38 281 LEU A C 1
ATOM 2252 O O . LEU A 1 281 ? 7.018 9.680 -38.462 1.00 89.38 281 LEU A O 1
ATOM 2256 N N . PHE A 1 282 ? 8.014 7.747 -37.841 1.00 86.44 282 PHE A N 1
ATOM 2257 C CA . PHE A 1 282 ? 6.847 6.876 -37.938 1.00 86.44 282 PHE A CA 1
ATOM 2258 C C . PHE A 1 282 ? 6.023 6.897 -36.638 1.00 86.44 282 PHE A C 1
ATOM 2260 O O . PHE A 1 282 ? 4.884 7.360 -36.636 1.00 86.44 282 PHE A O 1
ATOM 2267 N N . CYS A 1 283 ? 6.606 6.491 -35.503 1.00 89.19 283 CYS A N 1
ATOM 2268 C CA . CYS A 1 283 ? 5.846 6.261 -34.267 1.00 89.19 283 CYS A CA 1
ATOM 2269 C C . CYS A 1 283 ? 5.390 7.526 -33.515 1.00 89.19 283 CYS A C 1
ATOM 2271 O O . CYS A 1 283 ? 4.540 7.418 -32.636 1.00 89.19 283 CYS A O 1
ATOM 2273 N N . LYS A 1 284 ? 5.884 8.728 -33.854 1.00 89.69 284 LYS A N 1
ATOM 2274 C CA . LYS A 1 284 ? 5.511 9.997 -33.182 1.00 89.69 284 LYS A CA 1
ATOM 2275 C C . LYS A 1 284 ? 4.005 10.284 -33.110 1.00 89.69 284 LYS A C 1
ATOM 2277 O O . LYS A 1 284 ? 3.586 11.061 -32.255 1.00 89.69 284 LYS A O 1
ATOM 2282 N N . HIS A 1 285 ? 3.217 9.722 -34.027 1.00 89.56 285 HIS A N 1
ATOM 2283 C CA . HIS A 1 285 ? 1.772 9.936 -34.113 1.00 89.56 285 HIS A CA 1
ATOM 2284 C C . HIS A 1 285 ? 0.954 8.857 -33.388 1.00 89.56 285 HIS A C 1
ATOM 2286 O O . HIS A 1 285 ? -0.234 9.068 -33.176 1.00 89.56 285 HIS A O 1
ATOM 2292 N N . GLU A 1 286 ? 1.578 7.767 -32.938 1.00 91.44 286 GLU A N 1
ATOM 2293 C CA . GLU A 1 286 ? 0.900 6.655 -32.264 1.00 91.44 286 GLU A CA 1
ATOM 2294 C C . GLU A 1 286 ? 0.478 7.017 -30.835 1.00 91.44 286 GLU A C 1
ATOM 2296 O O . GLU A 1 286 ? 1.286 7.517 -30.044 1.00 91.44 286 GLU A O 1
ATOM 2301 N N . ASP A 1 287 ? -0.761 6.687 -30.459 1.00 89.94 287 ASP A N 1
ATOM 2302 C CA . ASP A 1 287 ? -1.303 6.955 -29.117 1.00 89.94 287 ASP A CA 1
ATOM 2303 C C . ASP A 1 287 ? -0.427 6.344 -28.014 1.00 89.94 287 ASP A C 1
ATOM 2305 O O . ASP A 1 287 ? -0.164 6.977 -26.991 1.00 89.94 287 ASP A O 1
ATOM 2309 N N . ALA A 1 288 ? 0.098 5.134 -28.235 1.00 91.31 288 ALA A N 1
ATOM 2310 C CA . ALA A 1 288 ? 0.986 4.466 -27.287 1.00 91.31 288 ALA A CA 1
ATOM 2311 C C . ALA A 1 288 ? 2.333 5.196 -27.112 1.00 91.31 288 ALA A C 1
ATOM 2313 O O . ALA A 1 288 ? 2.876 5.200 -26.006 1.00 91.31 288 ALA A O 1
ATOM 2314 N N . TYR A 1 289 ? 2.859 5.849 -28.157 1.00 92.25 289 TYR A N 1
ATOM 2315 C CA . TYR A 1 289 ? 4.064 6.682 -28.061 1.00 92.25 289 TYR A CA 1
ATOM 2316 C C . TYR A 1 289 ? 3.770 7.982 -27.302 1.00 92.25 289 TYR A C 1
ATOM 2318 O O . TYR A 1 289 ? 4.480 8.315 -26.350 1.00 92.25 289 TYR A O 1
ATOM 2326 N N . GLN A 1 290 ? 2.689 8.682 -27.663 1.00 91.75 290 GLN A N 1
ATOM 2327 C CA . GLN A 1 290 ? 2.280 9.929 -27.008 1.00 91.75 290 GLN A CA 1
ATOM 2328 C C . GLN A 1 290 ? 1.970 9.709 -25.517 1.00 91.75 290 GLN A C 1
ATOM 2330 O O . GLN A 1 290 ? 2.445 10.461 -24.660 1.00 91.75 290 GLN A O 1
ATOM 2335 N N . ALA A 1 291 ? 1.264 8.624 -25.185 1.00 90.75 291 ALA A N 1
ATOM 2336 C CA . ALA A 1 291 ? 1.012 8.216 -23.809 1.00 90.75 291 ALA A CA 1
ATOM 2337 C C . ALA A 1 291 ? 2.318 7.909 -23.058 1.00 90.75 291 ALA A C 1
ATOM 2339 O O . ALA A 1 291 ? 2.467 8.330 -21.911 1.00 90.75 291 ALA A O 1
ATOM 2340 N N . MET A 1 292 ? 3.302 7.252 -23.684 1.00 90.12 292 MET A N 1
ATOM 2341 C CA . MET A 1 292 ? 4.617 7.047 -23.063 1.00 90.12 292 MET A CA 1
ATOM 2342 C C . MET A 1 292 ? 5.330 8.381 -22.796 1.00 90.12 292 MET A C 1
ATOM 2344 O O . MET A 1 292 ? 5.842 8.593 -21.700 1.00 90.12 292 MET A O 1
ATOM 2348 N N . CYS A 1 293 ? 5.320 9.313 -23.754 1.00 88.94 293 CYS A N 1
ATOM 2349 C CA . CYS A 1 293 ? 5.908 10.649 -23.593 1.00 88.94 293 CYS A CA 1
ATOM 2350 C C . CYS A 1 293 ? 5.272 11.485 -22.467 1.00 88.94 293 CYS A C 1
ATOM 2352 O O . CYS A 1 293 ? 5.922 12.400 -21.968 1.00 88.94 293 CYS A O 1
ATOM 2354 N N . SER A 1 294 ? 4.042 11.171 -22.042 1.00 87.56 294 SER A N 1
ATOM 2355 C CA . SER A 1 294 ? 3.396 11.802 -20.879 1.00 87.56 294 SER A CA 1
ATOM 2356 C C . SER A 1 294 ? 3.920 11.317 -19.515 1.00 87.56 294 SER A C 1
ATOM 2358 O O . SER A 1 294 ? 3.667 11.960 -18.492 1.00 87.56 294 SER A O 1
ATOM 2360 N N . ASN A 1 295 ? 4.651 10.196 -19.472 1.00 90.19 295 ASN A N 1
ATOM 2361 C CA . ASN A 1 295 ? 5.151 9.610 -18.229 1.00 90.19 295 ASN A CA 1
ATOM 2362 C C . ASN A 1 295 ? 6.254 10.469 -17.593 1.00 90.19 295 ASN A C 1
ATOM 2364 O O . ASN A 1 295 ? 7.206 10.875 -18.257 1.00 90.19 295 ASN A O 1
ATOM 2368 N N . ALA A 1 296 ? 6.188 10.667 -16.273 1.00 79.38 296 ALA A N 1
ATOM 2369 C CA . ALA A 1 296 ? 7.173 11.471 -15.546 1.00 79.38 296 ALA A CA 1
ATOM 2370 C C . ALA A 1 296 ? 8.404 10.670 -15.075 1.00 79.38 296 ALA A C 1
ATOM 2372 O O . ALA A 1 296 ? 9.325 11.252 -14.502 1.00 79.38 296 ALA A O 1
ATOM 2373 N N . GLY A 1 297 ? 8.429 9.349 -15.281 1.00 78.12 297 GLY A N 1
ATOM 2374 C CA . GLY A 1 297 ? 9.549 8.496 -14.886 1.00 78.12 297 GLY A CA 1
ATOM 2375 C C . GLY A 1 297 ? 9.470 7.048 -15.382 1.00 78.12 297 GLY A C 1
ATOM 2376 O O . GLY A 1 297 ? 8.462 6.590 -15.932 1.00 78.12 297 GLY A O 1
ATOM 2377 N N . GLY A 1 298 ? 10.565 6.320 -15.154 1.00 81.12 298 GLY A N 1
ATOM 2378 C CA . GLY A 1 298 ? 10.858 5.042 -15.807 1.00 81.12 298 GLY A CA 1
ATOM 2379 C C . GLY A 1 298 ? 11.515 5.238 -17.178 1.00 81.12 298 GLY A C 1
ATOM 2380 O O . GLY A 1 298 ? 11.802 6.368 -17.572 1.00 81.12 298 GLY A O 1
ATOM 2381 N N . SER A 1 299 ? 11.757 4.133 -17.883 1.00 85.00 299 SER A N 1
ATOM 2382 C CA . SER A 1 299 ? 12.475 4.131 -19.161 1.00 85.00 299 SER A CA 1
ATOM 2383 C C . SER A 1 299 ? 11.785 4.976 -20.236 1.00 85.00 299 SER A C 1
ATOM 2385 O O . SER A 1 299 ? 10.556 4.952 -20.363 1.00 85.00 299 SER A O 1
ATOM 2387 N N . ARG A 1 300 ? 12.578 5.703 -21.026 1.00 88.94 300 ARG A N 1
ATOM 2388 C CA . ARG A 1 300 ? 12.125 6.574 -22.124 1.00 88.94 300 ARG A CA 1
ATOM 2389 C C . ARG A 1 300 ? 11.775 5.765 -23.383 1.00 88.94 300 ARG A C 1
ATOM 2391 O O . ARG A 1 300 ? 12.255 4.646 -23.537 1.00 88.94 300 ARG A O 1
ATOM 2398 N N . PRO A 1 301 ? 11.008 6.325 -24.344 1.00 91.38 301 PRO A N 1
ATOM 2399 C CA . PRO A 1 301 ? 10.620 5.592 -25.555 1.00 91.38 301 PRO A CA 1
ATOM 2400 C C . PRO A 1 301 ? 11.825 5.163 -26.402 1.00 91.38 301 PRO A C 1
ATOM 2402 O O . PRO A 1 301 ? 11.800 4.095 -27.001 1.00 91.38 301 PRO A O 1
ATOM 2405 N N . ARG A 1 302 ? 12.892 5.977 -26.404 1.00 91.81 302 ARG A N 1
ATOM 2406 C CA . ARG A 1 302 ? 14.166 5.656 -27.055 1.00 91.81 302 ARG A CA 1
ATOM 2407 C C . ARG A 1 302 ? 14.843 4.445 -26.412 1.00 91.81 302 ARG A C 1
ATOM 2409 O O . ARG A 1 302 ? 15.202 3.529 -27.129 1.00 91.81 302 ARG A O 1
ATOM 2416 N N . GLU A 1 303 ? 14.971 4.429 -25.086 1.00 93.19 303 GLU A N 1
ATOM 2417 C CA . GLU A 1 303 ? 15.605 3.325 -24.347 1.00 93.19 303 GLU A CA 1
ATOM 2418 C C . GLU A 1 303 ? 14.868 2.007 -24.622 1.00 93.19 303 GLU A C 1
ATOM 2420 O O . GLU A 1 303 ? 15.487 1.024 -24.997 1.00 93.19 303 GLU A O 1
ATOM 2425 N N . LEU A 1 304 ? 13.529 2.019 -24.579 1.00 93.12 304 LEU A N 1
ATOM 2426 C CA . LEU A 1 304 ? 12.723 0.828 -24.876 1.00 93.12 304 LEU A CA 1
ATOM 2427 C C . LEU A 1 304 ? 12.814 0.348 -26.334 1.00 93.12 304 LEU A C 1
ATOM 2429 O O . LEU A 1 304 ? 12.497 -0.806 -26.602 1.00 93.12 304 LEU A O 1
ATOM 2433 N N . PHE A 1 305 ? 13.201 1.219 -27.268 1.00 94.44 305 PHE A N 1
ATOM 2434 C CA . PHE A 1 305 ? 13.507 0.855 -28.653 1.00 94.44 305 PHE A CA 1
ATOM 2435 C C . PHE A 1 305 ? 14.947 0.346 -28.796 1.00 94.44 305 PHE A C 1
ATOM 2437 O O . PHE A 1 305 ? 15.181 -0.588 -29.554 1.00 94.44 305 PHE A O 1
ATOM 2444 N N . GLU A 1 306 ? 15.897 0.930 -28.064 1.00 93.88 306 GLU A N 1
ATOM 2445 C CA . GLU A 1 306 ? 17.296 0.497 -28.051 1.00 93.88 306 GLU A CA 1
ATOM 2446 C C . GLU A 1 306 ? 17.426 -0.908 -27.436 1.00 93.88 306 GLU A C 1
ATOM 2448 O O . GLU A 1 306 ? 18.056 -1.744 -28.078 1.00 93.88 306 GLU A O 1
ATOM 2453 N N . ASP A 1 307 ? 16.692 -1.220 -26.349 1.00 94.31 307 ASP A N 1
ATOM 2454 C CA . ASP A 1 307 ? 16.483 -2.590 -25.823 1.00 94.31 307 ASP A CA 1
ATOM 2455 C C . ASP A 1 307 ? 16.168 -3.593 -26.965 1.00 94.31 307 ASP A C 1
ATOM 2457 O O . ASP A 1 307 ? 16.727 -4.684 -27.054 1.00 94.31 307 ASP A O 1
ATOM 2461 N N . VAL A 1 308 ? 15.223 -3.221 -27.841 1.00 94.38 308 VAL A N 1
ATOM 2462 C CA . VAL A 1 308 ? 14.645 -4.091 -28.881 1.00 94.38 308 VAL A CA 1
ATOM 2463 C C . VAL A 1 308 ? 15.544 -4.195 -30.115 1.00 94.38 308 VAL A C 1
ATOM 2465 O O . VAL A 1 308 ? 15.617 -5.253 -30.740 1.00 94.38 308 VAL A O 1
ATOM 2468 N N . VAL A 1 309 ? 16.240 -3.118 -30.485 1.00 93.62 309 VAL A N 1
ATOM 2469 C CA . VAL A 1 309 ? 17.221 -3.148 -31.581 1.00 93.62 309 VAL A CA 1
ATOM 2470 C C . VAL A 1 309 ? 18.477 -3.919 -31.169 1.00 93.62 309 VAL A C 1
ATOM 2472 O O . VAL A 1 309 ? 19.043 -4.612 -32.012 1.00 93.62 309 VAL A O 1
ATOM 2475 N N . GLU A 1 310 ? 18.873 -3.873 -29.893 1.00 94.38 310 GLU A N 1
ATOM 2476 C CA . GLU A 1 310 ? 19.955 -4.697 -29.343 1.00 94.38 310 GLU A CA 1
ATOM 2477 C C . GLU A 1 310 ? 19.582 -6.191 -29.361 1.00 94.38 310 GLU A C 1
ATOM 2479 O O . GLU A 1 310 ? 20.313 -6.977 -29.965 1.00 94.38 310 GLU A O 1
ATOM 2484 N N . GLU A 1 311 ? 18.395 -6.576 -28.864 1.00 93.69 311 GLU A N 1
ATOM 2485 C CA . GLU A 1 311 ? 17.878 -7.960 -28.951 1.00 93.69 311 GLU A CA 1
ATOM 2486 C C . GLU A 1 311 ? 17.850 -8.479 -30.407 1.00 93.69 311 GLU A C 1
ATOM 2488 O O . GL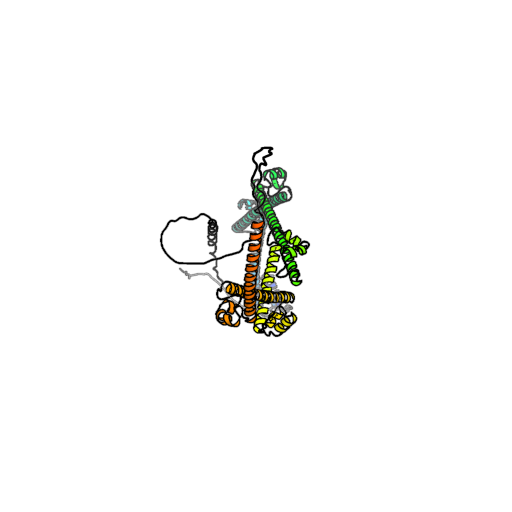U A 1 311 ? 18.249 -9.612 -30.699 1.00 93.69 311 GLU A O 1
ATOM 2493 N N . LEU A 1 312 ? 17.432 -7.633 -31.359 1.00 91.44 312 LEU A N 1
ATOM 2494 C CA . LEU A 1 312 ? 17.453 -7.969 -32.785 1.00 91.44 312 LEU A CA 1
ATOM 2495 C C . LEU A 1 312 ? 18.866 -8.067 -33.373 1.00 91.44 312 LEU A C 1
ATOM 2497 O O . LEU A 1 312 ? 19.082 -8.887 -34.267 1.00 91.44 312 LEU A O 1
ATOM 2501 N N . ALA A 1 313 ? 19.819 -7.255 -32.914 1.00 90.69 313 ALA A N 1
ATOM 2502 C CA . ALA A 1 313 ? 21.202 -7.287 -33.381 1.00 90.69 313 ALA A CA 1
ATOM 2503 C C . ALA A 1 313 ? 21.958 -8.517 -32.854 1.00 90.69 313 ALA A C 1
ATOM 2505 O O . ALA A 1 313 ? 22.657 -9.173 -33.632 1.00 90.69 313 ALA A O 1
ATOM 2506 N N . GLU A 1 314 ? 21.760 -8.881 -31.582 1.00 92.69 314 GLU A N 1
ATOM 2507 C CA . GLU A 1 314 ? 22.263 -10.137 -31.012 1.00 92.69 314 GLU A CA 1
ATOM 2508 C C . GLU A 1 314 ? 21.718 -11.341 -31.785 1.00 92.69 314 GLU A C 1
ATOM 2510 O O . GLU A 1 314 ? 22.488 -12.195 -32.241 1.00 92.69 314 GLU A O 1
ATOM 2515 N N . ARG A 1 315 ? 20.396 -11.379 -32.013 1.00 89.56 315 ARG A N 1
ATOM 2516 C CA . ARG A 1 315 ? 19.761 -12.439 -32.803 1.00 89.56 315 ARG A CA 1
ATOM 2517 C C . ARG A 1 315 ? 20.301 -12.485 -34.231 1.00 89.56 315 ARG A C 1
ATOM 2519 O O . ARG A 1 315 ? 20.622 -13.569 -34.712 1.00 89.56 315 ARG A O 1
ATOM 2526 N N . LEU A 1 316 ? 20.457 -11.336 -34.894 1.00 89.69 316 LEU A N 1
ATOM 2527 C CA . LEU A 1 316 ? 20.983 -11.281 -36.257 1.00 89.69 316 LEU A CA 1
ATOM 2528 C C . LEU A 1 316 ? 22.419 -11.818 -36.336 1.00 89.69 316 LEU A C 1
ATOM 2530 O O . LEU A 1 316 ? 22.709 -12.580 -37.254 1.00 89.69 316 LEU A O 1
ATOM 2534 N N . GLU A 1 317 ? 23.321 -11.480 -35.407 1.00 89.19 317 GLU A N 1
ATOM 2535 C CA . GLU A 1 317 ? 24.695 -12.008 -35.456 1.00 89.19 317 GLU A CA 1
ATOM 2536 C C . GLU A 1 317 ? 24.775 -13.492 -35.035 1.00 89.19 317 GLU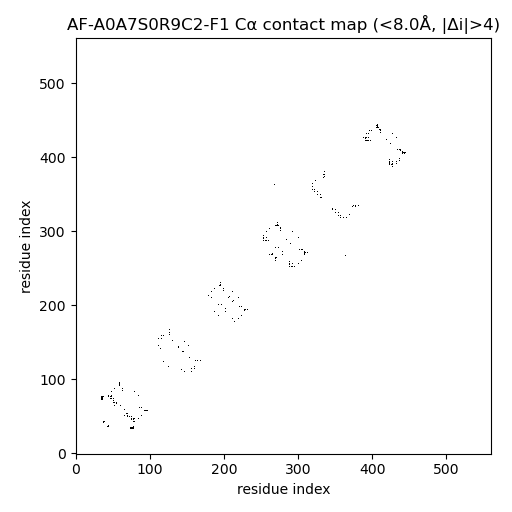 A C 1
ATOM 2538 O O . GLU A 1 317 ? 25.613 -14.228 -35.567 1.00 89.19 317 GLU A O 1
ATOM 2543 N N . ALA A 1 318 ? 23.864 -13.974 -34.178 1.00 89.75 318 ALA A N 1
ATOM 2544 C CA . ALA A 1 318 ? 23.712 -15.399 -33.867 1.00 89.75 318 ALA A CA 1
ATOM 2545 C C . ALA A 1 318 ? 23.230 -16.210 -35.088 1.00 89.75 318 ALA A C 1
ATOM 2547 O O . ALA A 1 318 ? 23.882 -17.187 -35.477 1.00 89.75 318 ALA A O 1
ATOM 2548 N N . ASP A 1 319 ? 22.159 -15.756 -35.750 1.00 89.12 319 ASP A N 1
ATOM 2549 C CA . ASP A 1 319 ? 21.647 -16.301 -37.016 1.00 89.12 319 ASP A CA 1
ATOM 2550 C C . ASP A 1 319 ? 22.765 -16.305 -38.084 1.00 89.12 319 ASP A C 1
ATOM 2552 O O . ASP A 1 319 ? 23.045 -17.314 -38.737 1.00 89.12 319 ASP A O 1
ATOM 2556 N N . LYS A 1 320 ? 23.503 -15.192 -38.190 1.00 88.31 320 LYS A N 1
ATOM 2557 C CA . LYS A 1 320 ? 24.650 -15.001 -39.093 1.00 88.31 320 LYS A CA 1
ATOM 2558 C C . LYS A 1 320 ? 25.842 -15.891 -38.754 1.00 88.31 320 LYS A C 1
ATOM 2560 O O . LYS A 1 320 ? 26.598 -16.242 -39.657 1.00 88.31 320 LYS A O 1
ATOM 2565 N N . SER A 1 321 ? 26.071 -16.260 -37.491 1.00 89.06 321 SER A N 1
ATOM 2566 C CA . SER A 1 321 ? 27.067 -17.287 -37.152 1.00 89.06 321 SER A CA 1
ATOM 2567 C C . SER A 1 321 ? 26.598 -18.659 -37.618 1.00 89.06 321 SER A C 1
ATOM 2569 O O . SER A 1 321 ? 27.351 -19.341 -38.305 1.00 89.06 321 SER A O 1
ATOM 2571 N N . CYS A 1 322 ? 25.335 -19.016 -37.360 1.00 87.62 322 CYS A N 1
ATOM 2572 C CA . CYS A 1 322 ? 24.765 -20.285 -37.811 1.00 87.62 322 CYS A CA 1
ATOM 2573 C C . CYS A 1 322 ? 24.878 -20.465 -39.338 1.00 87.62 322 CYS A C 1
ATOM 2575 O O . CYS A 1 322 ? 25.313 -21.523 -39.795 1.00 87.62 322 CYS A O 1
ATOM 2577 N N . VAL A 1 323 ? 24.599 -19.412 -40.118 1.00 87.00 323 VAL A N 1
ATOM 2578 C CA . VAL A 1 323 ? 24.800 -19.397 -41.579 1.00 87.00 323 VAL A CA 1
ATOM 2579 C C . VAL A 1 323 ? 26.278 -19.542 -41.964 1.00 87.00 323 VAL A C 1
ATOM 2581 O O . VAL A 1 323 ? 26.602 -20.388 -42.796 1.00 87.00 323 VAL A O 1
ATOM 2584 N N . LYS A 1 324 ? 27.203 -18.784 -41.350 1.00 86.25 324 LYS A N 1
ATOM 2585 C CA . LYS A 1 324 ? 28.653 -18.938 -41.612 1.00 86.25 324 LYS A CA 1
ATOM 2586 C C . LYS A 1 324 ? 29.131 -20.364 -41.338 1.00 86.25 324 LYS A C 1
ATOM 2588 O O . LYS A 1 324 ? 29.943 -20.886 -42.095 1.00 86.25 324 LYS A O 1
ATOM 2593 N N . ASP A 1 325 ? 28.684 -20.967 -40.242 1.00 87.50 325 ASP A N 1
ATOM 2594 C CA . ASP A 1 325 ? 29.150 -22.281 -39.800 1.00 87.50 325 ASP A CA 1
ATOM 2595 C C . ASP A 1 325 ? 28.584 -23.408 -40.677 1.00 87.50 325 ASP A C 1
ATOM 2597 O O . ASP A 1 325 ? 29.321 -24.327 -41.035 1.00 87.50 325 ASP A O 1
ATOM 2601 N N . ALA A 1 326 ? 27.341 -23.277 -41.149 1.00 86.50 326 ALA A N 1
ATOM 2602 C CA . ALA A 1 326 ? 26.782 -24.146 -42.183 1.00 86.50 326 ALA A CA 1
ATOM 2603 C C . ALA A 1 326 ? 27.567 -24.063 -43.509 1.00 86.50 326 ALA A C 1
ATOM 2605 O O . ALA A 1 326 ? 27.930 -25.095 -44.072 1.00 86.50 326 ALA A O 1
ATOM 2606 N N . LEU A 1 327 ? 27.908 -22.854 -43.976 1.00 85.12 327 LEU A N 1
ATOM 2607 C CA . LEU A 1 327 ? 28.685 -22.661 -45.210 1.00 85.12 327 LEU A CA 1
ATOM 2608 C C . LEU A 1 327 ? 30.119 -23.216 -45.106 1.00 85.12 327 LEU A C 1
ATOM 2610 O O . LEU A 1 327 ? 30.625 -23.785 -46.074 1.00 85.12 327 LEU A O 1
ATOM 2614 N N . LYS A 1 328 ? 30.757 -23.132 -43.926 1.00 86.69 328 LYS A N 1
ATOM 2615 C CA . LYS A 1 328 ? 32.051 -23.795 -43.654 1.00 86.69 328 LYS A CA 1
ATOM 2616 C C . LYS A 1 328 ? 31.943 -25.318 -43.750 1.00 86.69 328 LYS A C 1
ATOM 2618 O O . LYS A 1 328 ? 32.819 -25.944 -44.341 1.00 86.69 328 LYS A O 1
ATOM 2623 N N . LEU A 1 329 ? 30.893 -25.912 -43.174 1.00 83.88 329 LEU A N 1
ATOM 2624 C CA . LEU A 1 329 ? 30.664 -27.363 -43.216 1.00 83.88 329 LEU A CA 1
ATOM 2625 C C . LEU A 1 329 ? 30.380 -27.852 -44.643 1.00 83.88 329 LEU A C 1
ATOM 2627 O O . LEU A 1 329 ? 30.921 -28.878 -45.050 1.00 83.88 329 LEU A O 1
ATOM 2631 N N . ALA A 1 330 ? 29.628 -27.069 -45.421 1.00 80.75 330 ALA A N 1
ATOM 2632 C CA . ALA A 1 330 ? 29.421 -27.280 -46.854 1.00 80.75 330 ALA A CA 1
ATOM 2633 C C . ALA A 1 330 ? 30.682 -27.040 -47.714 1.00 80.75 330 ALA A C 1
ATOM 2635 O O . ALA A 1 330 ? 30.678 -27.364 -48.898 1.00 80.75 330 ALA A O 1
ATOM 2636 N N . LYS A 1 331 ? 31.760 -26.475 -47.139 1.00 81.50 331 LYS A N 1
ATOM 2637 C CA . LYS A 1 331 ? 32.991 -26.048 -47.836 1.00 81.50 331 LYS A CA 1
ATOM 2638 C C . LYS A 1 331 ? 32.724 -25.099 -49.016 1.00 81.50 331 LYS A C 1
ATOM 2640 O O . LYS A 1 331 ? 33.431 -25.136 -50.018 1.00 81.50 331 LYS A O 1
ATOM 2645 N N . PHE A 1 332 ? 31.696 -24.263 -48.898 1.00 77.75 332 PHE A N 1
ATOM 2646 C CA . PHE A 1 332 ? 31.217 -23.429 -49.996 1.00 77.75 332 PHE A CA 1
ATOM 2647 C C . PHE A 1 332 ? 31.988 -22.103 -50.086 1.00 77.75 332 PHE A C 1
ATOM 2649 O O . PHE A 1 332 ? 31.952 -21.285 -49.162 1.00 77.75 332 PHE A O 1
ATOM 2656 N N . GLU A 1 333 ? 32.673 -21.876 -51.207 1.00 72.69 333 GLU A N 1
ATOM 2657 C CA . GLU A 1 333 ? 33.410 -20.637 -51.470 1.00 72.69 333 GLU A CA 1
ATOM 2658 C C . GLU A 1 333 ? 32.500 -19.579 -52.111 1.00 72.69 333 GLU A C 1
ATOM 2660 O O . GLU A 1 333 ? 32.219 -19.608 -53.306 1.00 72.69 333 GLU A O 1
ATOM 2665 N N . MET A 1 334 ? 32.036 -18.620 -51.304 1.00 73.88 334 MET A N 1
ATOM 2666 C CA . MET A 1 334 ? 31.253 -17.479 -51.793 1.00 73.88 334 MET A CA 1
ATOM 2667 C C . MET A 1 334 ? 32.125 -16.459 -52.535 1.00 73.88 334 MET A C 1
ATOM 2669 O O . MET A 1 334 ? 33.131 -15.993 -51.994 1.00 73.88 334 MET A O 1
ATOM 2673 N N . THR A 1 335 ? 31.665 -16.020 -53.705 1.00 72.44 335 THR A N 1
ATOM 2674 C CA . THR A 1 335 ? 32.222 -14.895 -54.476 1.00 72.44 335 THR A CA 1
ATOM 2675 C C . THR A 1 335 ? 31.245 -13.715 -54.465 1.00 72.44 335 THR A C 1
ATOM 2677 O O . THR A 1 335 ? 30.095 -13.857 -54.044 1.00 72.44 335 THR A O 1
ATOM 2680 N N . SER A 1 336 ? 31.656 -12.530 -54.927 1.00 74.50 336 SER A N 1
ATOM 2681 C CA . SER A 1 336 ? 30.744 -11.377 -55.050 1.00 74.50 336 SER A CA 1
ATOM 2682 C C . SER A 1 336 ? 29.586 -11.562 -56.046 1.00 74.50 336 SER A C 1
ATOM 2684 O O . SER A 1 336 ? 28.656 -10.753 -56.034 1.00 74.50 336 SER A O 1
ATOM 2686 N N . ALA A 1 337 ? 29.622 -12.612 -56.876 1.00 74.75 337 ALA A N 1
ATOM 2687 C CA . ALA A 1 337 ? 28.618 -12.926 -57.895 1.00 74.75 337 ALA A CA 1
ATOM 2688 C C . ALA A 1 337 ? 27.632 -14.049 -57.503 1.00 74.75 337 ALA A C 1
ATOM 2690 O O . ALA A 1 337 ? 26.693 -14.303 -58.253 1.00 74.75 337 ALA A O 1
ATOM 2691 N N . THR A 1 338 ? 27.829 -14.725 -56.363 1.00 79.50 338 THR A N 1
ATOM 2692 C CA . THR A 1 338 ? 26.960 -15.823 -55.899 1.00 79.50 338 THR A CA 1
ATOM 2693 C C . THR A 1 338 ? 25.515 -15.353 -55.684 1.00 79.50 338 THR A C 1
ATOM 2695 O O . THR A 1 338 ? 25.287 -14.337 -55.023 1.00 79.50 338 THR A O 1
ATOM 2698 N N . SER A 1 339 ? 24.523 -16.100 -56.181 1.00 79.75 339 SER A N 1
ATOM 2699 C CA . SER A 1 339 ? 23.107 -15.730 -56.020 1.00 79.75 339 SER A CA 1
ATOM 2700 C C . SER A 1 339 ? 22.510 -16.116 -54.656 1.00 79.75 339 SER A C 1
ATOM 2702 O O . SER A 1 339 ? 22.995 -17.000 -53.943 1.00 79.75 339 SER A O 1
ATOM 2704 N N . ARG A 1 340 ? 21.393 -15.466 -54.293 1.00 73.88 340 ARG A N 1
ATOM 2705 C CA . ARG A 1 340 ? 20.611 -15.804 -53.087 1.00 73.88 340 ARG A CA 1
ATOM 2706 C C . ARG A 1 340 ? 20.063 -17.236 -53.150 1.00 73.88 340 ARG A C 1
ATOM 2708 O O . ARG A 1 340 ? 19.937 -17.881 -52.112 1.00 73.88 340 ARG A O 1
ATOM 2715 N N . GLU A 1 341 ? 19.762 -17.726 -54.350 1.00 78.06 341 GLU A N 1
ATOM 2716 C CA . GLU A 1 341 ? 19.208 -19.061 -54.592 1.00 78.06 341 GLU A CA 1
ATOM 2717 C C . GLU A 1 341 ? 20.274 -20.154 -54.441 1.00 78.06 341 GLU A C 1
ATOM 2719 O O . GLU A 1 341 ? 20.010 -21.158 -53.785 1.00 78.06 341 GLU A O 1
ATOM 2724 N N . GLU A 1 342 ? 21.503 -19.928 -54.923 1.00 79.88 342 GLU A N 1
ATOM 2725 C CA . GLU A 1 342 ? 22.651 -20.818 -54.670 1.00 79.88 342 GLU A CA 1
ATOM 2726 C C . GLU A 1 342 ? 22.927 -20.973 -53.170 1.00 79.88 342 GLU A C 1
ATOM 2728 O O . GLU A 1 342 ? 23.041 -22.092 -52.667 1.00 79.88 342 GLU A O 1
ATOM 2733 N N . VAL A 1 343 ? 22.981 -19.857 -52.430 1.00 79.25 343 VAL A N 1
ATOM 2734 C CA . VAL A 1 343 ? 23.199 -19.883 -50.973 1.00 79.25 343 VAL A CA 1
ATOM 2735 C C . VAL A 1 343 ? 22.039 -20.577 -50.254 1.00 79.25 343 VAL A C 1
ATOM 2737 O O . VAL A 1 343 ? 22.278 -21.386 -49.359 1.00 79.25 343 VAL A O 1
ATOM 2740 N N . ALA A 1 344 ? 20.789 -20.324 -50.653 1.00 80.50 344 ALA A N 1
ATOM 2741 C CA . ALA A 1 344 ? 19.625 -20.994 -50.074 1.00 80.50 344 ALA A CA 1
ATOM 2742 C C . ALA A 1 344 ? 19.628 -22.509 -50.347 1.00 80.50 344 ALA A C 1
ATOM 2744 O O . ALA A 1 344 ? 19.382 -23.294 -49.431 1.00 80.50 344 ALA A O 1
ATOM 2745 N N . ALA A 1 345 ? 19.969 -22.934 -51.567 1.00 81.44 345 ALA A N 1
ATOM 2746 C CA . ALA A 1 345 ? 20.098 -24.343 -51.928 1.00 81.44 345 ALA A CA 1
ATOM 2747 C C . ALA A 1 345 ? 21.233 -25.029 -51.151 1.00 81.44 345 ALA A C 1
ATOM 2749 O O . ALA A 1 345 ? 21.053 -26.139 -50.647 1.00 81.44 345 ALA A O 1
ATOM 2750 N N . GLN A 1 346 ? 22.379 -24.358 -50.993 1.00 80.94 346 GLN A N 1
ATOM 2751 C CA . GLN A 1 346 ? 23.525 -24.908 -50.271 1.00 80.94 346 GLN A CA 1
ATOM 2752 C C . GLN A 1 346 ? 23.282 -25.013 -48.757 1.00 80.94 346 GLN A C 1
ATOM 2754 O O . GLN A 1 346 ? 23.741 -25.968 -48.128 1.00 80.94 346 GLN A O 1
ATOM 2759 N N . LEU A 1 347 ? 22.528 -24.075 -48.176 1.00 81.06 347 LEU A N 1
ATOM 2760 C CA . LEU A 1 347 ? 22.067 -24.139 -46.784 1.00 81.06 347 LEU A CA 1
ATOM 2761 C C . LEU A 1 347 ? 20.940 -25.165 -46.587 1.00 81.06 347 LEU A C 1
ATOM 2763 O O . LEU A 1 347 ? 20.865 -25.789 -45.531 1.00 81.06 347 LEU A O 1
ATOM 2767 N N . GLY A 1 348 ? 20.101 -25.394 -47.601 1.00 78.00 348 GLY A N 1
ATOM 2768 C CA . GLY A 1 348 ? 19.057 -26.425 -47.590 1.00 78.00 348 GLY A CA 1
ATOM 2769 C C . GLY A 1 348 ? 19.592 -27.861 -47.503 1.00 78.00 348 GLY A C 1
ATOM 2770 O O . GLY A 1 348 ? 18.864 -28.748 -47.065 1.00 78.00 348 GLY A O 1
ATOM 2771 N N . GLN A 1 349 ? 20.863 -28.078 -47.859 1.00 78.12 349 GLN A N 1
ATOM 2772 C CA . GLN A 1 349 ? 21.579 -29.354 -47.710 1.00 78.12 349 GLN A CA 1
ATOM 2773 C C . GLN A 1 349 ? 22.132 -29.589 -46.289 1.00 78.12 349 GLN A C 1
ATOM 2775 O O . GLN A 1 349 ? 22.668 -30.660 -46.013 1.00 78.12 349 GLN A O 1
ATOM 2780 N N . ALA A 1 350 ? 22.044 -28.612 -45.378 1.00 75.75 350 ALA A N 1
ATOM 2781 C CA . ALA A 1 350 ? 22.521 -28.774 -44.007 1.00 75.75 350 ALA A CA 1
ATOM 2782 C C . ALA A 1 350 ? 21.500 -29.555 -43.160 1.00 75.75 350 ALA A C 1
ATOM 2784 O O . ALA A 1 350 ? 20.410 -29.065 -42.866 1.00 75.75 350 ALA A O 1
ATOM 2785 N N . GLU A 1 351 ? 21.864 -30.765 -42.735 1.00 72.50 351 GLU A N 1
ATOM 2786 C CA . GLU A 1 351 ? 21.015 -31.625 -41.902 1.00 72.50 351 GLU A CA 1
ATOM 2787 C C . GLU A 1 351 ? 21.272 -31.460 -40.387 1.00 72.50 351 GLU A C 1
ATOM 2789 O O . GLU A 1 351 ? 22.198 -30.775 -39.940 1.00 72.50 351 GLU A O 1
ATOM 2794 N N . GLY A 1 352 ? 20.412 -32.079 -39.572 1.00 77.06 352 GLY A N 1
ATOM 2795 C CA . GLY A 1 352 ? 20.486 -32.046 -38.108 1.00 77.06 352 GLY A CA 1
ATOM 2796 C C . GLY A 1 352 ? 20.244 -30.661 -37.490 1.00 77.06 352 GLY A C 1
ATOM 2797 O O . GLY A 1 352 ? 19.658 -29.767 -38.103 1.00 77.06 352 GLY A O 1
ATOM 2798 N N . GLY A 1 353 ? 20.728 -30.468 -36.259 1.00 75.25 353 GLY A N 1
ATOM 2799 C CA . GLY A 1 353 ? 20.465 -29.272 -35.439 1.00 75.25 353 GLY A CA 1
ATOM 2800 C C . GLY A 1 353 ? 21.075 -27.950 -35.938 1.00 75.25 353 GLY A C 1
ATOM 2801 O O . GLY A 1 353 ? 20.925 -26.924 -35.275 1.00 75.25 353 GLY A O 1
ATOM 2802 N N . ILE A 1 354 ? 21.770 -27.950 -37.083 1.00 78.19 354 ILE A N 1
ATOM 2803 C CA . ILE A 1 354 ? 22.131 -26.729 -37.824 1.00 78.19 354 ILE A CA 1
ATOM 2804 C C . ILE A 1 354 ? 21.042 -26.423 -38.860 1.00 78.19 354 ILE A C 1
ATOM 2806 O O . ILE A 1 354 ? 20.553 -25.297 -38.901 1.00 78.19 354 ILE A O 1
ATOM 2810 N N . GLY A 1 355 ? 20.579 -27.425 -39.613 1.00 78.31 355 GLY A N 1
ATOM 2811 C CA . GLY A 1 355 ? 19.439 -27.303 -40.529 1.00 78.31 355 GLY A CA 1
ATOM 2812 C C . GLY A 1 355 ? 18.148 -26.838 -39.855 1.00 78.31 355 GLY A C 1
ATOM 2813 O O . GLY A 1 355 ? 17.418 -26.020 -40.410 1.00 78.31 355 GLY A O 1
ATOM 2814 N N . GLU A 1 356 ? 17.875 -27.307 -38.636 1.00 80.44 356 GLU A N 1
ATOM 2815 C CA . GLU A 1 356 ? 16.730 -26.842 -37.836 1.00 80.44 356 GLU A CA 1
ATOM 2816 C C . GLU A 1 356 ? 16.851 -25.362 -37.451 1.00 80.44 356 GLU A C 1
ATOM 2818 O O . GLU A 1 356 ? 15.878 -24.618 -37.561 1.00 80.44 356 GLU A O 1
ATOM 2823 N N . LYS A 1 357 ? 18.052 -24.909 -37.067 1.00 82.06 357 LYS A N 1
ATOM 2824 C CA . LYS A 1 357 ? 18.309 -23.496 -36.749 1.00 82.06 357 LYS A CA 1
ATOM 2825 C C . LYS A 1 357 ? 18.177 -22.610 -37.980 1.00 82.06 357 LYS A C 1
ATOM 2827 O O . LYS A 1 357 ? 17.505 -21.592 -37.899 1.00 82.06 357 LYS A O 1
ATOM 2832 N N . LEU A 1 358 ? 18.734 -23.022 -39.121 1.00 81.19 358 LEU A N 1
ATOM 2833 C CA . LEU A 1 358 ? 18.605 -22.301 -40.394 1.00 81.19 358 LEU A CA 1
ATOM 2834 C C . LEU A 1 358 ? 17.136 -22.114 -40.806 1.00 81.19 358 LEU A C 1
ATOM 2836 O O . LEU A 1 358 ? 16.763 -21.037 -41.260 1.00 81.19 358 LEU A O 1
ATOM 2840 N N . LYS A 1 359 ? 16.284 -23.125 -40.580 1.00 81.56 359 LYS A N 1
ATOM 2841 C CA . LYS A 1 359 ? 14.828 -23.056 -40.816 1.00 81.56 359 LYS A CA 1
ATOM 2842 C C . LYS A 1 359 ? 14.075 -22.146 -39.830 1.00 81.56 359 LYS A C 1
ATOM 2844 O O . LYS A 1 359 ? 12.924 -21.813 -40.095 1.00 81.56 359 LYS A O 1
ATOM 2849 N N . ALA A 1 360 ? 14.696 -21.751 -38.716 1.00 83.69 360 ALA A N 1
ATOM 2850 C CA . ALA A 1 360 ? 14.132 -20.845 -37.711 1.00 83.69 360 ALA A CA 1
ATOM 2851 C C . ALA A 1 360 ? 14.597 -19.376 -37.860 1.00 83.69 360 ALA A C 1
ATOM 2853 O O . ALA A 1 360 ? 14.115 -18.500 -37.131 1.00 83.69 360 ALA A O 1
ATOM 2854 N N . ILE A 1 361 ? 15.512 -19.092 -38.796 1.00 84.69 361 ILE A N 1
ATOM 2855 C CA . ILE A 1 361 ? 15.909 -17.725 -39.163 1.00 84.69 361 ILE A CA 1
ATOM 2856 C C . ILE A 1 361 ? 14.781 -17.103 -40.002 1.00 84.69 361 ILE A C 1
ATOM 2858 O O . ILE A 1 361 ? 14.243 -17.745 -40.904 1.00 84.69 361 ILE A O 1
ATOM 2862 N N . SER A 1 362 ? 14.406 -15.851 -39.721 1.00 83.56 362 SER A N 1
ATOM 2863 C CA . SER A 1 362 ? 13.386 -15.154 -40.518 1.00 83.56 362 SER A CA 1
ATOM 2864 C C . SER A 1 362 ? 13.890 -14.871 -41.937 1.00 83.56 362 SER A C 1
ATOM 2866 O O . SER A 1 362 ? 15.086 -14.662 -42.152 1.00 83.56 362 SER A O 1
ATOM 2868 N N . GLU A 1 363 ? 12.988 -14.796 -42.922 1.00 83.69 363 GLU A N 1
ATOM 2869 C CA . GLU A 1 363 ? 13.392 -14.482 -44.301 1.00 83.69 363 GLU A CA 1
ATOM 2870 C C . GLU A 1 363 ? 14.115 -13.122 -44.389 1.00 83.69 363 GLU A C 1
ATOM 2872 O O . GLU A 1 363 ? 15.099 -12.974 -45.117 1.00 83.69 363 GLU A O 1
ATOM 2877 N N . HIS A 1 364 ? 13.680 -12.151 -43.580 1.00 82.81 364 HIS A N 1
ATOM 2878 C CA . HIS A 1 364 ? 14.311 -10.841 -43.464 1.00 82.81 364 HIS A CA 1
ATOM 2879 C C . HIS A 1 364 ? 15.743 -10.927 -42.906 1.00 82.81 364 HIS A C 1
ATOM 2881 O O . HIS A 1 364 ? 16.663 -10.355 -43.495 1.00 82.81 364 HIS A O 1
ATOM 2887 N N . ASN A 1 365 ? 15.969 -11.695 -41.831 1.00 84.44 365 ASN A N 1
ATOM 2888 C CA . ASN A 1 365 ? 17.316 -11.919 -41.299 1.00 84.44 365 ASN A CA 1
ATOM 2889 C C . ASN A 1 365 ? 18.192 -12.636 -42.336 1.00 84.44 365 ASN A C 1
ATOM 2891 O O . ASN A 1 365 ? 19.322 -12.213 -42.567 1.00 84.44 365 ASN A O 1
ATOM 2895 N N . MET A 1 366 ? 17.665 -13.647 -43.038 1.00 83.81 366 MET A N 1
ATOM 2896 C CA . MET A 1 366 ? 18.383 -14.323 -44.128 1.00 83.81 366 MET A CA 1
ATOM 2897 C C . MET A 1 366 ? 18.792 -13.364 -45.257 1.00 83.81 366 MET A C 1
ATOM 2899 O O . MET A 1 366 ? 19.902 -13.481 -45.777 1.00 83.81 366 MET A O 1
ATOM 2903 N N . ALA A 1 367 ? 17.944 -12.397 -45.621 1.00 85.31 367 ALA A N 1
ATOM 2904 C CA . ALA A 1 367 ? 18.273 -11.381 -46.622 1.00 85.31 367 ALA A CA 1
ATOM 2905 C C . ALA A 1 367 ? 19.386 -10.425 -46.144 1.00 85.31 367 ALA A C 1
ATOM 2907 O O . ALA A 1 367 ? 20.340 -10.180 -46.885 1.00 85.31 367 ALA A O 1
ATOM 2908 N N . LEU A 1 368 ? 19.319 -9.944 -44.894 1.00 86.06 368 LEU A N 1
ATOM 2909 C CA . LEU A 1 368 ? 20.374 -9.112 -44.293 1.00 86.06 368 LEU A CA 1
ATOM 2910 C C . LEU A 1 368 ? 21.712 -9.863 -44.170 1.00 86.06 368 LEU A C 1
ATOM 2912 O O . LEU A 1 368 ? 22.771 -9.293 -44.430 1.00 86.06 368 LEU A O 1
ATOM 2916 N N . ILE A 1 369 ? 21.670 -11.147 -43.806 1.00 87.44 369 ILE A N 1
ATOM 2917 C CA . ILE A 1 369 ? 22.852 -12.013 -43.695 1.00 87.44 369 ILE A CA 1
ATOM 2918 C C . ILE A 1 369 ? 23.483 -12.259 -45.066 1.00 87.44 369 ILE A C 1
ATOM 2920 O O . ILE A 1 369 ? 24.703 -12.182 -45.195 1.00 87.44 369 ILE A O 1
ATOM 2924 N N . PHE A 1 370 ? 22.671 -12.525 -46.093 1.00 86.19 370 PHE A N 1
ATOM 2925 C CA . PHE A 1 370 ? 23.155 -12.690 -47.462 1.00 86.19 370 PHE A CA 1
ATOM 2926 C C . PHE A 1 370 ? 23.859 -11.419 -47.965 1.00 86.19 370 PHE A C 1
ATOM 2928 O O . PHE A 1 370 ? 24.979 -11.509 -48.468 1.00 86.19 370 PHE A O 1
ATOM 2935 N N . GLN A 1 371 ? 23.265 -10.240 -47.741 1.00 87.44 371 GLN A N 1
ATOM 2936 C CA . GLN A 1 371 ? 23.884 -8.956 -48.086 1.00 87.44 371 GLN A CA 1
ATOM 2937 C C . GLN A 1 371 ? 25.248 -8.772 -47.391 1.00 87.44 371 GLN A C 1
ATOM 2939 O O . GLN A 1 371 ? 26.238 -8.460 -48.051 1.00 87.44 371 GLN A O 1
ATOM 2944 N N . ASP A 1 372 ? 25.334 -9.055 -46.086 1.00 86.69 372 ASP A N 1
ATOM 2945 C CA . ASP A 1 372 ? 26.586 -8.982 -45.312 1.00 86.69 372 ASP A CA 1
ATOM 2946 C C . ASP A 1 372 ? 27.674 -9.957 -45.786 1.00 86.69 372 ASP A C 1
ATOM 2948 O O . ASP A 1 372 ? 28.866 -9.697 -45.594 1.00 86.69 372 ASP A O 1
ATOM 2952 N N . LEU A 1 373 ? 27.292 -11.098 -46.363 1.00 85.94 373 LEU A N 1
ATOM 2953 C CA . LEU A 1 373 ? 28.231 -12.067 -46.926 1.00 85.94 373 LEU A CA 1
ATOM 2954 C C . LEU A 1 373 ? 28.730 -11.614 -48.304 1.00 85.94 373 LEU A C 1
ATOM 2956 O O . LEU A 1 373 ? 29.937 -11.646 -48.546 1.00 85.94 373 LEU A O 1
ATOM 2960 N N . VAL A 1 374 ? 27.834 -11.121 -49.164 1.00 85.81 374 VAL A N 1
ATOM 2961 C CA . VAL A 1 374 ? 28.174 -10.581 -50.490 1.00 85.81 374 VAL A CA 1
ATOM 2962 C C . VAL A 1 374 ? 29.071 -9.346 -50.377 1.00 85.81 374 VAL A C 1
ATOM 2964 O O . VAL A 1 374 ? 30.106 -9.277 -51.042 1.00 85.81 374 VAL A O 1
ATOM 2967 N N . ASP A 1 375 ? 28.740 -8.392 -49.505 1.00 86.12 375 ASP A N 1
ATOM 2968 C CA . ASP A 1 375 ? 29.546 -7.177 -49.337 1.00 86.12 375 ASP A CA 1
ATOM 2969 C C . ASP A 1 375 ? 30.902 -7.474 -48.680 1.00 86.12 375 ASP A C 1
ATOM 2971 O O . ASP A 1 375 ? 31.909 -6.878 -49.056 1.00 86.12 375 ASP A O 1
ATOM 2975 N N . ARG A 1 376 ? 30.981 -8.487 -47.806 1.00 85.38 376 ARG A N 1
ATOM 2976 C CA . ARG A 1 376 ? 32.256 -9.029 -47.305 1.00 85.38 376 ARG A CA 1
ATOM 2977 C C . ARG A 1 376 ? 33.099 -9.683 -48.405 1.00 85.38 376 ARG A C 1
ATOM 2979 O O . ARG A 1 376 ? 34.327 -9.628 -48.328 1.00 85.38 376 ARG A O 1
ATOM 2986 N N . CYS A 1 377 ? 32.492 -10.312 -49.412 1.00 84.56 377 CYS A N 1
ATOM 2987 C CA . CYS A 1 377 ? 33.237 -10.831 -50.563 1.00 84.56 377 CYS A CA 1
ATOM 2988 C C . CYS A 1 377 ? 33.761 -9.693 -51.447 1.00 84.56 377 CYS A C 1
ATOM 2990 O O . CYS A 1 377 ? 34.957 -9.673 -51.732 1.00 84.56 377 CYS A O 1
ATOM 2992 N N . LYS A 1 378 ? 32.943 -8.673 -51.743 1.00 84.25 378 LYS A N 1
ATOM 2993 C CA . LYS A 1 378 ? 33.404 -7.449 -52.431 1.00 84.25 378 LYS A CA 1
ATOM 2994 C C . LYS A 1 378 ? 34.544 -6.756 -51.676 1.00 84.25 378 LYS A C 1
ATOM 2996 O O . LYS A 1 378 ? 35.544 -6.396 -52.284 1.00 84.25 378 LYS A O 1
ATOM 3001 N N . GLU A 1 379 ? 34.443 -6.623 -50.352 1.00 86.81 379 GLU A N 1
ATOM 3002 C CA . GLU A 1 379 ? 35.486 -6.020 -49.508 1.00 86.81 379 GLU A CA 1
ATOM 3003 C C . GLU A 1 379 ? 36.806 -6.815 -49.568 1.00 86.81 379 GLU A C 1
ATOM 3005 O O . GLU A 1 379 ? 37.888 -6.229 -49.645 1.00 86.81 379 GLU A O 1
ATOM 3010 N N . LYS A 1 380 ? 36.739 -8.155 -49.565 1.00 84.12 380 LYS A N 1
ATOM 3011 C CA . LYS A 1 380 ? 37.913 -9.024 -49.764 1.00 84.12 380 LYS A CA 1
ATOM 3012 C C . LYS A 1 380 ? 38.518 -8.851 -51.155 1.00 84.12 380 LYS A C 1
ATOM 3014 O O . LYS A 1 380 ? 39.737 -8.750 -51.261 1.00 84.12 380 LYS A O 1
ATOM 3019 N N . GLU A 1 381 ? 37.693 -8.828 -52.197 1.00 83.69 381 GLU A N 1
ATOM 3020 C CA . GLU A 1 381 ? 38.119 -8.663 -53.591 1.00 83.69 381 GLU A CA 1
ATOM 3021 C C . GLU A 1 381 ? 38.770 -7.286 -53.801 1.00 83.69 381 GLU A C 1
ATOM 3023 O O . GLU A 1 381 ? 39.877 -7.197 -54.331 1.00 83.69 381 GLU A O 1
ATOM 3028 N N . GLU A 1 382 ? 38.175 -6.215 -53.271 1.00 86.62 382 GLU A N 1
ATOM 3029 C CA . GLU A 1 382 ? 38.742 -4.865 -53.295 1.00 86.62 382 GLU A CA 1
ATOM 3030 C C . GLU A 1 382 ? 40.062 -4.782 -52.507 1.00 86.62 382 GLU A C 1
ATOM 3032 O O . GLU A 1 382 ? 41.036 -4.191 -52.980 1.00 86.62 382 GLU A O 1
ATOM 3037 N N . LYS A 1 383 ? 40.143 -5.417 -51.328 1.00 86.44 383 LYS A N 1
ATOM 3038 C CA . LYS A 1 383 ? 41.390 -5.518 -50.549 1.00 86.44 383 LYS A CA 1
ATOM 3039 C C . LYS A 1 383 ? 42.459 -6.339 -51.270 1.00 86.44 383 LYS A C 1
ATOM 3041 O O . LYS A 1 383 ? 43.630 -5.970 -51.206 1.00 86.44 383 LYS A O 1
ATOM 3046 N N . ALA A 1 384 ? 42.087 -7.395 -51.992 1.00 84.50 384 ALA A N 1
ATOM 3047 C CA . ALA A 1 384 ? 43.003 -8.172 -52.822 1.00 84.50 384 ALA A CA 1
ATOM 3048 C C . ALA A 1 384 ? 43.514 -7.350 -54.018 1.00 84.50 384 ALA A C 1
ATOM 3050 O O . ALA A 1 384 ? 44.718 -7.332 -54.267 1.00 84.50 384 ALA A O 1
ATOM 3051 N N . LEU A 1 385 ? 42.643 -6.594 -54.695 1.00 84.50 385 LEU A N 1
ATOM 3052 C CA . LEU A 1 385 ? 43.025 -5.666 -55.766 1.00 84.50 385 LEU A CA 1
ATOM 3053 C C . LEU A 1 385 ? 43.939 -4.543 -55.249 1.00 84.50 385 LEU A C 1
ATOM 3055 O O . LEU A 1 385 ? 44.963 -4.255 -55.865 1.00 84.50 385 LEU A O 1
ATOM 3059 N N . LYS A 1 386 ? 43.629 -3.950 -54.089 1.00 87.06 386 LYS A N 1
ATOM 3060 C CA . LYS A 1 386 ? 44.489 -2.957 -53.418 1.00 87.06 386 LYS A CA 1
ATOM 3061 C C . LYS A 1 386 ? 45.837 -3.553 -52.998 1.00 87.06 386 LYS A C 1
ATOM 3063 O O . LYS A 1 386 ? 46.854 -2.887 -53.164 1.00 87.06 386 LYS A O 1
ATOM 3068 N N . ARG A 1 387 ? 45.876 -4.805 -52.521 1.00 86.00 387 ARG A N 1
ATOM 3069 C CA . ARG A 1 387 ? 47.127 -5.526 -52.220 1.00 86.00 387 ARG A CA 1
ATOM 3070 C C . ARG A 1 387 ? 47.951 -5.786 -53.483 1.00 86.00 387 ARG A C 1
ATOM 3072 O O . ARG A 1 387 ? 49.141 -5.508 -53.458 1.00 86.00 387 ARG A O 1
ATOM 3079 N N . LYS A 1 388 ? 47.338 -6.257 -54.577 1.00 82.00 388 LYS A N 1
ATOM 3080 C CA . LYS A 1 388 ? 48.025 -6.462 -55.867 1.00 82.00 388 LYS A CA 1
ATOM 3081 C C . LYS A 1 388 ? 48.592 -5.153 -56.425 1.00 82.00 388 LYS A C 1
ATOM 3083 O O . LYS A 1 388 ? 49.743 -5.128 -56.836 1.00 82.00 388 LYS A O 1
ATOM 3088 N N . LYS A 1 389 ? 47.825 -4.056 -56.370 1.00 84.81 389 LYS A N 1
ATOM 3089 C CA . LYS A 1 389 ? 48.305 -2.719 -56.768 1.00 84.81 389 LYS A CA 1
ATOM 3090 C C . LYS A 1 389 ? 49.486 -2.239 -55.920 1.00 84.81 389 LYS A C 1
ATOM 3092 O O . LYS A 1 389 ? 50.425 -1.697 -56.484 1.00 84.81 389 LYS A O 1
ATOM 3097 N N . ARG A 1 390 ? 49.462 -2.464 -54.600 1.00 85.88 390 ARG A N 1
ATOM 3098 C CA . ARG A 1 390 ? 50.600 -2.143 -53.721 1.00 85.88 390 ARG A CA 1
ATOM 3099 C C . ARG A 1 390 ? 51.823 -2.993 -54.039 1.00 85.88 390 ARG A C 1
ATOM 3101 O O . ARG A 1 390 ? 52.842 -2.413 -54.348 1.00 85.88 390 ARG A O 1
ATOM 3108 N N . ALA A 1 391 ? 51.696 -4.318 -54.123 1.00 84.44 391 ALA A N 1
ATOM 3109 C CA . ALA A 1 391 ? 52.818 -5.191 -54.485 1.00 84.44 391 ALA A CA 1
ATOM 3110 C C . ALA A 1 391 ? 53.449 -4.842 -55.851 1.00 84.44 391 ALA A C 1
ATOM 3112 O O . ALA A 1 391 ? 54.648 -5.031 -56.041 1.00 84.44 391 ALA A O 1
ATOM 3113 N N . LEU A 1 392 ? 52.656 -4.312 -56.791 1.00 82.38 392 LEU A N 1
ATOM 3114 C CA . LEU A 1 392 ? 53.149 -3.785 -58.065 1.00 82.38 392 LEU A CA 1
ATOM 3115 C C . LEU A 1 392 ? 53.901 -2.456 -57.898 1.00 82.38 392 LEU A C 1
ATOM 3117 O O . LEU A 1 392 ? 54.969 -2.312 -58.485 1.00 82.38 392 LEU A O 1
ATOM 3121 N N . GLN A 1 393 ? 53.395 -1.531 -57.078 1.00 83.88 393 GLN A N 1
ATOM 3122 C CA . GLN A 1 393 ? 54.099 -0.291 -56.728 1.00 83.88 393 GLN A CA 1
ATOM 3123 C C . GLN A 1 393 ? 55.402 -0.590 -55.968 1.00 83.88 393 GLN A C 1
ATOM 3125 O O . GLN A 1 393 ? 56.461 -0.178 -56.416 1.00 83.88 393 GLN A O 1
ATOM 3130 N N . ASP A 1 394 ? 55.351 -1.417 -54.918 1.00 84.44 394 ASP A N 1
ATOM 3131 C CA . ASP A 1 394 ? 56.506 -1.860 -54.124 1.00 84.44 394 ASP A CA 1
ATOM 3132 C C . ASP A 1 394 ? 57.609 -2.479 -55.020 1.00 84.44 394 ASP A C 1
ATOM 3134 O O . ASP A 1 394 ? 58.804 -2.367 -54.741 1.00 84.44 394 ASP A O 1
ATOM 3138 N N . PHE A 1 395 ? 57.217 -3.138 -56.121 1.00 81.88 395 PHE A N 1
ATOM 3139 C CA . PHE A 1 395 ? 58.131 -3.671 -57.134 1.00 81.88 395 PHE A CA 1
ATOM 3140 C C . PHE A 1 395 ? 58.658 -2.595 -58.096 1.00 81.88 395 PHE A C 1
ATOM 3142 O O . PHE A 1 395 ? 59.851 -2.597 -58.391 1.00 81.88 395 PHE A O 1
ATOM 3149 N N . GLN A 1 396 ? 57.825 -1.656 -58.552 1.00 80.81 396 GLN A N 1
ATOM 3150 C CA . GLN A 1 396 ? 58.264 -0.510 -59.361 1.00 80.81 396 GLN A CA 1
ATOM 3151 C C . GLN A 1 396 ? 59.230 0.404 -58.593 1.00 80.81 396 GLN A C 1
ATOM 3153 O O . GLN A 1 396 ? 60.247 0.814 -59.148 1.00 80.81 396 GLN A O 1
ATOM 3158 N N . ASP A 1 397 ? 58.983 0.642 -57.308 1.00 82.00 397 ASP A N 1
ATOM 3159 C CA . ASP A 1 397 ? 59.854 1.426 -56.429 1.00 82.00 397 ASP A CA 1
ATOM 3160 C C . ASP A 1 397 ? 61.182 0.687 -56.183 1.00 82.00 397 ASP A C 1
ATOM 3162 O O . ASP A 1 397 ? 62.260 1.288 -56.204 1.00 82.00 397 ASP A O 1
ATOM 3166 N N . HIS A 1 398 ? 61.137 -0.645 -56.048 1.00 80.44 398 HIS A N 1
ATOM 3167 C CA . HIS A 1 398 ? 62.342 -1.474 -55.982 1.00 80.44 398 HIS A CA 1
ATOM 3168 C C . HIS A 1 398 ? 63.166 -1.427 -57.282 1.00 80.44 398 HIS A C 1
ATOM 3170 O O . HIS A 1 398 ? 64.393 -1.338 -57.220 1.00 80.44 398 HIS A O 1
ATOM 3176 N N . LEU A 1 399 ? 62.515 -1.432 -58.453 1.00 80.38 399 LEU A N 1
ATOM 3177 C CA . LEU A 1 399 ? 63.180 -1.209 -59.742 1.00 80.38 399 LEU A CA 1
ATOM 3178 C C . LEU A 1 399 ? 63.778 0.201 -59.833 1.00 80.38 399 LEU A C 1
ATOM 3180 O O . LEU A 1 399 ? 64.918 0.344 -60.268 1.00 80.38 399 LEU A O 1
ATOM 3184 N N . ALA A 1 400 ? 63.056 1.222 -59.363 1.00 77.62 400 ALA A N 1
ATOM 3185 C CA . ALA A 1 400 ? 63.508 2.611 -59.364 1.00 77.62 400 ALA A CA 1
ATOM 3186 C C . ALA A 1 400 ? 64.723 2.859 -58.454 1.00 77.62 400 ALA A C 1
ATOM 3188 O O . ALA A 1 400 ? 65.596 3.663 -58.791 1.00 77.62 400 ALA A O 1
ATOM 3189 N N . GLY A 1 401 ? 64.809 2.148 -57.326 1.00 75.38 401 GLY A N 1
ATOM 3190 C CA . GLY A 1 401 ? 65.980 2.147 -56.449 1.00 75.38 401 GLY A CA 1
ATOM 3191 C C . GLY A 1 401 ? 67.155 1.304 -56.965 1.00 75.38 401 GLY A C 1
ATOM 3192 O O . GLY A 1 401 ? 68.298 1.528 -56.549 1.00 75.38 401 GLY A O 1
ATOM 3193 N N . ASN A 1 402 ? 66.920 0.341 -57.865 1.00 72.75 402 ASN A N 1
ATOM 3194 C CA . ASN A 1 402 ? 67.954 -0.593 -58.301 1.00 72.75 402 ASN A CA 1
ATOM 3195 C C . ASN A 1 402 ? 68.816 -0.044 -59.453 1.00 72.75 402 ASN A C 1
ATOM 3197 O O . ASN A 1 402 ? 68.430 0.007 -60.619 1.00 72.75 402 ASN A O 1
ATOM 3201 N N . ARG A 1 403 ? 70.070 0.272 -59.121 1.00 61.91 403 ARG A N 1
ATOM 3202 C CA . ARG A 1 403 ? 71.063 0.850 -60.039 1.00 61.91 403 ARG A CA 1
ATOM 3203 C C . ARG A 1 403 ? 71.583 -0.106 -61.127 1.00 61.91 403 ARG A C 1
ATOM 3205 O O . ARG A 1 403 ? 72.349 0.365 -61.967 1.00 61.91 403 ARG A O 1
ATOM 3212 N N . SER A 1 404 ? 71.223 -1.398 -61.123 1.00 61.00 404 SER A N 1
ATOM 3213 C CA . SER A 1 404 ? 71.517 -2.314 -62.246 1.00 61.00 404 SER A CA 1
ATOM 3214 C C . SER A 1 404 ? 70.531 -2.177 -63.415 1.00 61.00 404 SER A C 1
ATOM 3216 O O . SER A 1 404 ? 70.839 -2.612 -64.527 1.00 61.00 404 SER A O 1
ATOM 3218 N N . VAL A 1 405 ? 69.379 -1.524 -63.213 1.00 67.50 405 VAL A N 1
ATOM 3219 C CA . VAL A 1 405 ? 68.374 -1.323 -64.264 1.00 67.50 405 VAL A CA 1
ATOM 3220 C C . VAL A 1 405 ? 68.740 -0.119 -65.135 1.00 67.50 405 VAL A C 1
ATOM 3222 O O . VAL A 1 405 ? 68.958 0.991 -64.648 1.00 67.50 405 VAL A O 1
ATOM 3225 N N . THR A 1 406 ? 68.818 -0.331 -66.450 1.00 65.00 406 THR A N 1
ATOM 3226 C CA . THR A 1 406 ? 69.198 0.696 -67.431 1.00 65.00 406 THR A CA 1
ATOM 3227 C C . THR A 1 406 ? 68.272 0.671 -68.646 1.00 65.00 406 THR A C 1
ATOM 3229 O O . THR A 1 406 ? 67.600 -0.323 -68.903 1.00 65.00 406 THR A O 1
ATOM 3232 N N . ALA A 1 407 ? 68.289 1.734 -69.457 1.00 64.06 407 ALA A N 1
ATOM 3233 C CA . ALA A 1 407 ? 67.477 1.862 -70.677 1.00 64.06 407 ALA A CA 1
ATOM 3234 C C . ALA A 1 407 ? 67.835 0.874 -71.821 1.00 64.06 407 ALA A C 1
ATOM 3236 O O . ALA A 1 407 ? 67.357 1.040 -72.941 1.00 64.06 407 ALA A O 1
ATOM 3237 N N . ALA A 1 408 ? 68.694 -0.118 -71.565 1.00 64.12 408 ALA A N 1
ATOM 3238 C CA . ALA A 1 408 ? 69.031 -1.211 -72.481 1.00 64.12 408 ALA A CA 1
ATOM 3239 C C . ALA A 1 408 ? 68.897 -2.608 -71.834 1.00 64.12 408 ALA A C 1
ATOM 3241 O O . ALA A 1 408 ? 69.187 -3.605 -72.490 1.00 64.12 408 ALA A O 1
ATOM 3242 N N . SER A 1 409 ? 68.490 -2.692 -70.562 1.00 69.44 409 SER A N 1
ATOM 3243 C CA . SER A 1 409 ? 68.379 -3.952 -69.820 1.00 69.44 409 SER A CA 1
ATOM 3244 C C . SER A 1 409 ? 67.163 -4.762 -70.274 1.00 69.44 409 SER A C 1
ATOM 3246 O O . SER A 1 409 ? 66.058 -4.224 -70.345 1.00 69.44 409 SER A O 1
ATOM 3248 N N . THR A 1 410 ? 67.329 -6.064 -70.517 1.00 67.69 410 THR A N 1
ATOM 3249 C CA . THR A 1 410 ? 66.214 -6.950 -70.886 1.00 67.69 410 THR A CA 1
ATOM 3250 C C . THR A 1 410 ? 65.671 -7.743 -69.694 1.00 67.69 410 THR A C 1
ATOM 3252 O O . THR A 1 410 ? 66.379 -8.043 -68.727 1.00 67.69 410 THR A O 1
ATOM 3255 N N . TRP A 1 411 ? 64.402 -8.154 -69.785 1.00 64.75 411 TRP A N 1
ATOM 3256 C CA . TRP A 1 411 ? 63.760 -9.043 -68.809 1.00 64.75 411 TRP A CA 1
ATOM 3257 C C . TRP A 1 411 ? 64.548 -10.340 -68.582 1.00 64.75 411 TRP A C 1
ATOM 3259 O O . TRP A 1 411 ? 64.678 -10.783 -67.446 1.00 64.75 411 TRP A O 1
ATOM 3269 N N . ALA A 1 412 ? 65.133 -10.920 -69.634 1.00 66.44 412 ALA A N 1
ATOM 3270 C CA . ALA A 1 412 ? 65.889 -12.170 -69.544 1.00 66.44 412 ALA A CA 1
ATOM 3271 C C . ALA A 1 412 ? 67.167 -12.063 -68.688 1.00 66.44 412 ALA A C 1
ATOM 3273 O O . ALA A 1 412 ? 67.574 -13.057 -68.090 1.00 66.44 412 ALA A O 1
ATOM 3274 N N . GLU A 1 413 ? 67.778 -10.878 -68.612 1.00 67.19 413 GLU A N 1
ATOM 3275 C CA . GLU A 1 413 ? 69.010 -10.633 -67.851 1.00 67.19 413 GLU A CA 1
ATOM 3276 C C . GLU A 1 413 ? 68.706 -10.333 -66.377 1.00 67.19 413 GLU A C 1
ATOM 3278 O O . GLU A 1 413 ? 69.290 -10.942 -65.483 1.00 67.19 413 GLU A O 1
ATOM 3283 N N . LEU A 1 414 ? 67.752 -9.432 -66.113 1.00 65.06 414 LEU A N 1
ATOM 3284 C CA . LEU A 1 414 ? 67.431 -8.985 -64.751 1.00 65.06 414 LEU A CA 1
ATOM 3285 C C . LEU A 1 414 ? 66.534 -9.957 -63.972 1.00 65.06 414 LEU A C 1
ATOM 3287 O O . LEU A 1 414 ? 66.535 -9.931 -62.740 1.00 65.06 414 LEU A O 1
ATOM 3291 N N . LYS A 1 415 ? 65.788 -10.839 -64.650 1.00 66.00 415 LYS A N 1
ATOM 3292 C CA . LYS A 1 415 ? 64.872 -11.799 -64.009 1.00 66.00 415 LYS A CA 1
ATOM 3293 C C . LYS A 1 415 ? 65.540 -12.621 -62.901 1.00 66.00 415 LYS A C 1
ATOM 3295 O O . LYS A 1 415 ? 64.935 -12.787 -61.848 1.00 66.00 415 LYS A O 1
ATOM 3300 N N . GLY A 1 416 ? 66.782 -13.072 -63.095 1.00 67.44 416 GLY A N 1
ATOM 3301 C CA . GLY A 1 416 ? 67.510 -13.863 -62.093 1.00 67.44 416 GLY A CA 1
ATOM 3302 C C . GLY A 1 416 ? 67.870 -13.094 -60.813 1.00 67.44 416 GLY A C 1
ATOM 3303 O O . GLY A 1 416 ? 67.911 -13.690 -59.738 1.00 67.44 416 GLY A O 1
ATOM 3304 N N . GLU A 1 417 ? 68.084 -11.776 -60.896 1.00 65.81 417 GLU A N 1
ATOM 3305 C CA . GLU A 1 417 ? 68.265 -10.918 -59.714 1.00 65.81 417 GLU A CA 1
ATOM 3306 C C . GLU A 1 417 ? 66.908 -10.634 -59.045 1.00 65.81 417 GLU A C 1
ATOM 3308 O O . GLU A 1 417 ? 66.758 -10.755 -57.826 1.00 65.81 417 GLU A O 1
ATOM 3313 N N . LEU A 1 418 ? 65.893 -10.313 -59.856 1.00 67.19 418 LEU A N 1
ATOM 3314 C CA . LEU A 1 418 ? 64.568 -9.896 -59.397 1.00 67.19 418 LEU A CA 1
ATOM 3315 C C . LEU A 1 418 ? 63.768 -11.037 -58.744 1.00 67.19 418 LEU A C 1
ATOM 3317 O O . LEU A 1 418 ? 63.127 -10.797 -57.720 1.00 67.19 418 LEU A O 1
ATOM 3321 N N . GLU A 1 419 ? 63.864 -12.276 -59.243 1.00 71.75 419 GLU A N 1
ATOM 3322 C CA . GLU A 1 419 ? 63.243 -13.478 -58.647 1.00 71.75 419 GLU A CA 1
ATOM 3323 C C . GLU A 1 419 ? 63.701 -13.737 -57.198 1.00 71.75 419 GLU A C 1
ATOM 3325 O O . GLU A 1 419 ? 62.981 -14.344 -56.399 1.00 71.75 419 GLU A O 1
ATOM 3330 N N . GLY A 1 420 ? 64.882 -13.244 -56.811 1.00 67.44 420 GLY A N 1
ATOM 3331 C CA . GLY A 1 420 ? 65.363 -13.300 -55.431 1.00 67.44 420 GLY A CA 1
ATOM 3332 C C . GLY A 1 420 ? 64.568 -12.412 -54.464 1.00 67.44 420 GLY A C 1
ATOM 3333 O O . GLY A 1 420 ? 64.450 -12.750 -53.281 1.00 67.44 420 GLY A O 1
ATOM 3334 N N . THR A 1 421 ? 63.991 -11.313 -54.951 1.00 75.88 421 THR A N 1
ATOM 3335 C CA . THR A 1 421 ? 63.508 -10.185 -54.136 1.00 75.88 421 THR A CA 1
ATOM 3336 C C . THR A 1 421 ? 62.175 -10.460 -53.432 1.00 75.88 421 THR A C 1
ATOM 3338 O O . THR A 1 421 ? 61.350 -11.254 -53.889 1.00 75.88 421 THR A O 1
ATOM 3341 N N . SER A 1 422 ? 61.926 -9.770 -52.312 1.00 73.19 422 SER A N 1
ATOM 3342 C CA . SER A 1 422 ? 60.631 -9.871 -51.621 1.00 73.19 422 SER A CA 1
ATOM 3343 C C . SER A 1 422 ? 59.494 -9.162 -52.365 1.00 73.19 422 SER A C 1
ATOM 3345 O O . SER A 1 422 ? 58.342 -9.528 -52.154 1.00 73.19 422 SER A O 1
ATOM 3347 N N . ALA A 1 423 ? 59.799 -8.178 -53.219 1.00 74.75 423 ALA A N 1
ATOM 3348 C CA . ALA A 1 423 ? 58.796 -7.460 -54.005 1.00 74.75 423 ALA A CA 1
ATOM 3349 C C . ALA A 1 423 ? 58.269 -8.330 -55.159 1.00 74.75 423 ALA A C 1
ATOM 3351 O O . ALA A 1 423 ? 57.062 -8.513 -55.294 1.00 74.75 423 ALA A O 1
ATOM 3352 N N . TYR A 1 424 ? 59.163 -8.993 -55.905 1.00 73.94 424 TYR A N 1
ATOM 3353 C CA . TYR A 1 424 ? 58.778 -9.973 -56.930 1.00 73.94 424 TYR A CA 1
ATOM 3354 C C . TYR A 1 424 ? 57.919 -11.105 -56.342 1.00 73.94 424 TYR A C 1
ATOM 3356 O O . TYR A 1 424 ? 56.857 -11.438 -56.864 1.00 73.94 424 TYR A O 1
ATOM 3364 N N . LYS A 1 425 ? 58.329 -11.648 -55.187 1.00 76.56 425 LYS A N 1
ATOM 3365 C CA . LYS A 1 425 ? 57.586 -12.697 -54.463 1.00 76.56 425 LYS A CA 1
ATOM 3366 C C . LYS A 1 425 ? 56.246 -12.232 -53.878 1.00 76.56 425 LYS A C 1
ATOM 3368 O O . LYS A 1 425 ? 55.456 -13.074 -53.465 1.00 76.56 425 LYS A O 1
ATOM 3373 N N . ALA A 1 426 ? 55.976 -10.926 -53.828 1.00 76.38 426 ALA A N 1
ATOM 3374 C CA . ALA A 1 426 ? 54.694 -10.378 -53.386 1.00 76.38 426 ALA A CA 1
ATOM 3375 C C . ALA A 1 426 ? 53.683 -10.183 -54.533 1.00 76.38 426 ALA A C 1
ATOM 3377 O O . ALA A 1 426 ? 52.487 -10.065 -54.256 1.00 76.38 426 ALA A O 1
ATOM 3378 N N . LEU A 1 427 ? 54.147 -10.159 -55.791 1.00 72.56 427 LEU A N 1
ATOM 3379 C CA . LEU A 1 427 ? 53.309 -9.985 -56.985 1.00 72.56 427 LEU A CA 1
ATOM 3380 C C . LEU A 1 427 ? 52.531 -11.247 -57.381 1.00 72.56 427 LEU A C 1
ATOM 3382 O O . LEU A 1 427 ? 51.404 -11.127 -57.862 1.00 72.56 427 LEU A O 1
ATOM 3386 N N . ASP A 1 428 ? 53.115 -12.431 -57.164 1.00 62.56 428 ASP A N 1
ATOM 3387 C CA . ASP A 1 428 ? 52.518 -13.759 -57.434 1.00 62.56 428 ASP A CA 1
ATOM 3388 C C . ASP A 1 428 ? 52.141 -14.017 -58.919 1.00 62.56 428 ASP A C 1
ATOM 3390 O O . ASP A 1 428 ? 51.521 -15.022 -59.258 1.00 62.56 428 ASP A O 1
ATOM 3394 N N . ASP A 1 429 ? 52.531 -13.108 -59.822 1.00 72.38 429 ASP A N 1
ATOM 3395 C CA . ASP A 1 429 ? 52.256 -13.131 -61.263 1.00 72.38 429 ASP A CA 1
ATOM 3396 C C . ASP A 1 429 ? 53.503 -12.667 -62.052 1.00 72.38 429 ASP A C 1
ATOM 3398 O O . ASP A 1 429 ? 53.881 -11.489 -61.980 1.00 72.38 429 ASP A O 1
ATOM 3402 N N . PRO A 1 430 ? 54.158 -13.556 -62.828 1.00 69.75 430 PRO A N 1
ATOM 3403 C CA . PRO A 1 430 ? 55.362 -13.208 -63.577 1.00 69.75 430 PRO A CA 1
ATOM 3404 C C . PRO A 1 430 ? 55.083 -12.302 -64.787 1.00 69.75 430 PRO A C 1
ATOM 3406 O O . PRO A 1 430 ? 56.008 -11.649 -65.266 1.00 69.75 430 PRO A O 1
ATOM 3409 N N . THR A 1 431 ? 53.842 -12.236 -65.284 1.00 74.81 431 THR A N 1
ATOM 3410 C CA . THR A 1 431 ? 53.466 -11.378 -66.423 1.00 74.81 431 THR A CA 1
ATOM 3411 C C . THR A 1 431 ? 53.279 -9.927 -65.992 1.00 74.81 431 THR A C 1
ATOM 3413 O O . THR A 1 431 ? 53.771 -9.017 -66.661 1.00 74.81 431 THR A O 1
ATOM 3416 N N . ALA A 1 432 ? 52.675 -9.707 -64.820 1.00 73.81 432 ALA A N 1
ATOM 3417 C CA . ALA A 1 432 ? 52.588 -8.386 -64.201 1.00 73.81 432 ALA A CA 1
ATOM 3418 C C . ALA A 1 432 ? 53.982 -7.832 -63.852 1.00 73.81 432 ALA A C 1
ATOM 3420 O O . ALA A 1 432 ? 54.261 -6.659 -64.101 1.00 73.81 432 ALA A O 1
ATOM 3421 N N . ALA A 1 433 ? 54.876 -8.685 -63.337 1.00 71.38 433 ALA A N 1
ATOM 3422 C CA . ALA A 1 433 ? 56.265 -8.316 -63.065 1.00 71.38 433 ALA A CA 1
ATOM 3423 C C . ALA A 1 433 ? 57.054 -7.984 -64.350 1.00 71.38 433 ALA A C 1
ATOM 3425 O O . ALA A 1 433 ? 57.836 -7.033 -64.351 1.00 71.38 433 ALA A O 1
ATOM 3426 N N . GLN A 1 434 ? 56.823 -8.711 -65.453 1.00 75.44 434 GLN A N 1
ATOM 3427 C CA . GLN A 1 434 ? 57.462 -8.421 -66.742 1.00 75.44 434 GLN A CA 1
ATOM 3428 C C . GLN A 1 434 ? 57.040 -7.050 -67.286 1.00 75.44 434 GLN A C 1
ATOM 3430 O O . GLN A 1 434 ? 57.899 -6.205 -67.541 1.00 75.44 434 GLN A O 1
ATOM 3435 N N . GLY A 1 435 ? 55.730 -6.795 -67.386 1.00 77.88 435 GLY A N 1
ATOM 3436 C CA . GLY A 1 435 ? 55.212 -5.516 -67.883 1.00 77.88 435 GLY A CA 1
ATOM 3437 C C . GLY A 1 435 ? 55.626 -4.317 -67.020 1.00 77.88 435 GLY A C 1
ATOM 3438 O O . GLY A 1 435 ? 55.845 -3.227 -67.544 1.00 77.88 435 GLY A O 1
ATOM 3439 N N . ALA A 1 436 ? 55.799 -4.515 -65.707 1.00 78.19 436 ALA A N 1
ATOM 3440 C CA . ALA A 1 436 ? 56.300 -3.479 -64.805 1.00 78.19 436 ALA A CA 1
ATOM 3441 C C . ALA A 1 436 ? 57.781 -3.125 -65.052 1.00 78.19 436 ALA A C 1
ATOM 3443 O O . ALA A 1 436 ? 58.125 -1.944 -64.986 1.00 78.19 436 ALA A O 1
ATOM 3444 N N . LEU A 1 437 ? 58.643 -4.102 -65.376 1.00 74.88 437 LEU A N 1
ATOM 3445 C CA . LEU A 1 437 ? 60.026 -3.819 -65.788 1.00 74.88 437 LEU A CA 1
ATOM 3446 C C . LEU A 1 437 ? 60.073 -3.144 -67.161 1.00 74.88 437 LEU A C 1
ATOM 3448 O O . LEU A 1 437 ? 60.774 -2.148 -67.317 1.00 74.88 437 LEU A O 1
ATOM 3452 N N . GLU A 1 438 ? 59.339 -3.669 -68.142 1.00 80.12 438 GLU A N 1
ATOM 3453 C CA . GLU A 1 438 ? 59.341 -3.147 -69.515 1.00 80.12 438 GLU A CA 1
ATOM 3454 C C . GLU A 1 438 ? 58.886 -1.678 -69.544 1.00 80.12 438 GLU A C 1
ATOM 3456 O O . GLU A 1 438 ? 59.596 -0.832 -70.089 1.00 80.12 438 GLU A O 1
ATOM 3461 N N . ALA A 1 439 ? 57.803 -1.338 -68.835 1.00 80.50 439 ALA A N 1
ATOM 3462 C CA . ALA A 1 439 ? 57.345 0.044 -68.684 1.00 80.50 439 ALA A CA 1
ATOM 3463 C C . ALA A 1 439 ? 58.378 0.958 -67.991 1.00 80.50 439 ALA A C 1
ATOM 3465 O O . ALA A 1 439 ? 58.525 2.119 -68.371 1.00 80.50 439 ALA A O 1
ATOM 3466 N N . TYR A 1 440 ? 59.121 0.456 -66.998 1.00 77.44 440 TYR A N 1
ATOM 3467 C CA . TYR A 1 440 ? 60.172 1.232 -66.329 1.00 77.44 440 TYR A CA 1
ATOM 3468 C C . TYR A 1 440 ? 61.410 1.446 -67.224 1.00 77.44 440 TYR A C 1
ATOM 3470 O O . TYR A 1 440 ? 62.000 2.528 -67.226 1.00 77.44 440 TYR A O 1
ATOM 3478 N N . VAL A 1 441 ? 61.780 0.459 -68.048 1.00 78.12 441 VAL A N 1
ATOM 3479 C CA . VAL A 1 441 ? 62.852 0.594 -69.053 1.00 78.12 441 VAL A CA 1
ATOM 3480 C C . VAL A 1 441 ? 62.453 1.590 -70.151 1.00 78.12 441 VAL A C 1
ATOM 3482 O O . VAL A 1 441 ? 63.271 2.436 -70.528 1.00 78.12 441 VAL A O 1
ATOM 3485 N N . GLU A 1 442 ? 61.193 1.576 -70.603 1.00 79.88 442 GLU A N 1
ATOM 3486 C CA . GLU A 1 442 ? 60.645 2.614 -71.490 1.00 79.88 442 GLU A CA 1
ATOM 3487 C C . GLU A 1 442 ? 60.651 4.002 -70.830 1.00 79.88 442 GLU A C 1
ATOM 3489 O O . GLU A 1 442 ? 61.048 4.983 -71.464 1.00 79.88 442 GLU A O 1
ATOM 3494 N N . GLU A 1 443 ? 60.289 4.107 -69.547 1.00 80.38 443 GLU A N 1
ATOM 3495 C CA . GLU A 1 443 ? 60.324 5.375 -68.811 1.00 80.38 443 GLU A CA 1
ATOM 3496 C C . GLU A 1 443 ? 61.757 5.925 -68.687 1.00 80.38 443 GLU A C 1
ATOM 3498 O O . GLU A 1 443 ? 61.985 7.124 -68.879 1.00 80.38 443 GLU A O 1
ATOM 3503 N N . LEU A 1 444 ? 62.751 5.063 -68.436 1.00 76.94 444 LEU A N 1
ATOM 3504 C CA . LEU A 1 444 ? 64.169 5.437 -68.445 1.00 76.94 444 LEU A CA 1
ATOM 3505 C C . LEU A 1 444 ? 64.631 5.916 -69.830 1.00 76.94 444 LEU A C 1
ATOM 3507 O O . LEU A 1 444 ? 65.340 6.925 -69.921 1.00 76.94 444 LEU A O 1
ATOM 3511 N N . ALA A 1 445 ? 64.212 5.249 -70.909 1.00 78.81 445 ALA A N 1
ATOM 3512 C CA . ALA A 1 445 ? 64.510 5.668 -72.278 1.00 78.81 445 ALA A CA 1
ATOM 3513 C C . ALA A 1 445 ? 63.850 7.020 -72.625 1.00 78.81 445 ALA A C 1
ATOM 3515 O O . ALA A 1 445 ? 64.495 7.905 -73.197 1.00 78.81 445 ALA A O 1
ATOM 3516 N N . ALA A 1 446 ? 62.598 7.230 -72.208 1.00 80.00 446 ALA A N 1
ATOM 3517 C CA . ALA A 1 446 ? 61.875 8.488 -72.375 1.00 80.00 446 ALA A CA 1
ATOM 3518 C C . ALA A 1 446 ? 62.520 9.634 -71.573 1.00 80.00 446 ALA A C 1
ATOM 3520 O O . ALA A 1 446 ? 62.757 10.712 -72.125 1.00 80.00 446 ALA A O 1
ATOM 3521 N N . LYS A 1 447 ? 62.893 9.395 -70.306 1.00 79.50 447 LYS A N 1
ATOM 3522 C CA . LYS A 1 447 ? 63.647 10.343 -69.461 1.00 79.50 447 LYS A CA 1
ATOM 3523 C C . LYS A 1 447 ? 65.002 10.699 -70.082 1.00 79.50 447 LYS A C 1
ATOM 3525 O O . LYS A 1 447 ? 65.388 11.869 -70.066 1.00 79.50 447 LYS A O 1
ATOM 3530 N N . ALA A 1 448 ? 65.710 9.732 -70.673 1.00 76.75 448 ALA A N 1
ATOM 3531 C CA . ALA A 1 448 ? 66.960 9.983 -71.391 1.00 76.75 448 ALA A CA 1
ATOM 3532 C C . ALA A 1 448 ? 66.746 10.867 -72.635 1.00 76.75 448 ALA A C 1
ATOM 3534 O O . ALA A 1 448 ? 67.441 11.873 -72.795 1.00 76.75 448 ALA A O 1
ATOM 3535 N N . LYS A 1 449 ? 65.741 10.560 -73.467 1.00 79.81 449 LYS A N 1
ATOM 3536 C CA . LYS A 1 449 ? 65.388 11.358 -74.655 1.00 79.81 449 LYS A CA 1
ATOM 3537 C C . LYS A 1 449 ? 64.985 12.789 -74.290 1.00 79.81 449 LYS A C 1
ATOM 3539 O O . LYS A 1 449 ? 65.560 13.739 -74.817 1.00 79.81 449 LYS A O 1
ATOM 3544 N N . ALA A 1 450 ? 64.078 12.957 -73.325 1.00 78.69 450 ALA A N 1
ATOM 3545 C CA . ALA A 1 450 ? 63.635 14.268 -72.847 1.00 78.69 450 ALA A CA 1
ATOM 3546 C C . ALA A 1 450 ? 64.786 15.101 -72.246 1.00 78.69 450 ALA A C 1
ATOM 3548 O O . ALA A 1 450 ? 64.801 16.328 -72.364 1.00 78.69 450 ALA A O 1
ATOM 3549 N N . ARG A 1 451 ? 65.791 14.450 -71.640 1.00 77.19 451 ARG A N 1
ATOM 3550 C CA . ARG A 1 451 ? 67.004 15.117 -71.145 1.00 77.19 451 ARG A CA 1
ATOM 3551 C C . ARG A 1 451 ? 67.878 15.657 -72.279 1.00 77.19 451 ARG A C 1
ATOM 3553 O O . ARG A 1 451 ? 68.417 16.753 -72.124 1.00 77.19 451 ARG A O 1
ATOM 3560 N N . GLU A 1 452 ? 68.011 14.947 -73.401 1.00 78.88 452 GLU A N 1
ATOM 3561 C CA . GLU A 1 452 ? 68.710 15.480 -74.581 1.00 78.88 452 GLU A CA 1
ATOM 3562 C C . GLU A 1 452 ? 67.908 16.590 -75.270 1.00 78.88 452 GLU A C 1
ATOM 3564 O O . GLU A 1 452 ? 68.472 17.654 -75.522 1.00 78.88 452 GLU A O 1
ATOM 3569 N N . GLU A 1 453 ? 66.594 16.426 -75.457 1.00 82.06 453 GLU A N 1
ATOM 3570 C CA . GLU A 1 453 ? 65.724 17.485 -76.001 1.00 82.06 453 GLU A CA 1
ATOM 3571 C C . GLU A 1 453 ? 65.770 18.765 -75.146 1.00 82.06 453 GLU A C 1
ATOM 3573 O O . GLU A 1 453 ? 65.841 19.877 -75.674 1.00 82.06 453 GLU A O 1
ATOM 3578 N N . ARG A 1 454 ? 65.807 18.641 -73.809 1.00 79.19 454 ARG A N 1
ATOM 3579 C CA . ARG A 1 454 ? 66.011 19.791 -72.914 1.00 79.19 454 ARG A CA 1
ATOM 3580 C C . ARG A 1 454 ? 67.402 20.410 -73.081 1.00 79.19 454 ARG A C 1
ATOM 3582 O O . ARG A 1 454 ? 67.508 21.633 -73.147 1.00 79.19 454 ARG A O 1
ATOM 3589 N N . LYS A 1 455 ? 68.471 19.605 -73.148 1.00 81.00 455 LYS A N 1
ATOM 3590 C CA . LYS A 1 455 ? 69.837 20.109 -73.398 1.00 81.00 455 LYS A CA 1
ATOM 3591 C C . LYS A 1 455 ? 69.937 20.832 -74.740 1.00 81.00 455 LYS A C 1
ATOM 3593 O O . LYS A 1 455 ? 70.748 21.745 -74.862 1.00 81.00 455 LYS A O 1
ATOM 3598 N N . GLU A 1 456 ? 69.177 20.410 -75.744 1.00 80.81 456 GLU A N 1
ATOM 3599 C CA . GLU A 1 456 ? 69.107 21.053 -77.054 1.00 80.81 456 GLU A CA 1
ATOM 3600 C C . GLU A 1 456 ? 68.413 22.413 -76.966 1.00 80.81 456 GLU A C 1
ATOM 3602 O O . GLU A 1 456 ? 69.050 23.426 -77.261 1.00 80.81 456 GLU A O 1
ATOM 3607 N N . ARG A 1 457 ? 67.202 22.469 -76.396 1.00 79.88 457 ARG A N 1
ATOM 3608 C CA . ARG A 1 457 ? 66.484 23.731 -76.128 1.00 79.88 457 ARG A CA 1
ATOM 3609 C C . ARG A 1 457 ? 67.321 24.716 -75.305 1.00 79.88 457 ARG A C 1
ATOM 3611 O O . ARG A 1 457 ? 67.416 25.886 -75.658 1.00 79.88 457 ARG A O 1
ATOM 3618 N N . GLU A 1 458 ? 68.010 24.251 -74.260 1.00 79.56 458 GLU A N 1
ATOM 3619 C CA . GLU A 1 458 ? 68.917 25.099 -73.471 1.00 79.56 458 GLU A CA 1
ATOM 3620 C C . GLU A 1 458 ? 70.129 25.611 -74.275 1.00 79.56 458 GLU A C 1
ATOM 3622 O O . GLU A 1 458 ? 70.642 26.690 -73.973 1.00 79.56 458 GLU A O 1
ATOM 3627 N N . LYS A 1 459 ? 70.624 24.873 -75.282 1.00 80.25 459 LYS A N 1
ATOM 3628 C CA . LYS A 1 459 ? 71.681 25.362 -76.190 1.00 80.25 459 LYS A CA 1
ATOM 3629 C C . LYS A 1 459 ? 71.130 26.417 -77.149 1.00 80.25 459 LYS A C 1
ATOM 3631 O O . LYS A 1 459 ? 71.829 27.388 -77.428 1.00 80.25 459 LYS A O 1
ATOM 3636 N N . GLU A 1 460 ? 69.907 26.250 -77.647 1.00 78.44 460 GLU A N 1
ATOM 3637 C CA . GLU A 1 460 ? 69.244 27.227 -78.521 1.00 78.44 460 GLU A CA 1
ATOM 3638 C C . GLU A 1 460 ? 68.908 28.525 -77.783 1.00 78.44 460 GLU A C 1
ATOM 3640 O O . GLU A 1 460 ? 69.253 29.607 -78.254 1.00 78.44 460 GLU A O 1
ATOM 3645 N N . GLU A 1 461 ? 68.357 28.435 -76.573 1.00 76.81 461 GLU A N 1
ATOM 3646 C CA . GLU A 1 461 ? 68.075 29.589 -75.715 1.00 76.81 461 GLU A CA 1
ATOM 3647 C C . GLU A 1 461 ? 69.363 30.367 -75.370 1.00 76.81 461 GLU A C 1
ATOM 3649 O O . GLU A 1 461 ? 69.386 31.600 -75.394 1.00 76.81 461 GLU A O 1
ATOM 3654 N N . LYS A 1 462 ? 70.479 29.659 -75.127 1.00 75.12 462 LYS A N 1
ATOM 3655 C CA . LYS A 1 462 ? 71.805 30.270 -74.902 1.00 75.12 462 LYS A CA 1
ATOM 3656 C C . LYS A 1 462 ? 72.401 30.899 -76.172 1.00 75.12 462 LYS A C 1
ATOM 3658 O O . LYS A 1 462 ? 73.113 31.894 -76.055 1.00 75.12 462 LYS A O 1
ATOM 3663 N N . LYS A 1 463 ? 72.091 30.390 -77.375 1.00 73.12 463 LYS A N 1
ATOM 3664 C CA . LYS A 1 463 ? 72.422 31.060 -78.653 1.00 73.12 463 LYS A CA 1
ATOM 3665 C C . LYS A 1 463 ? 71.584 32.330 -78.839 1.00 73.12 463 LYS A C 1
ATOM 3667 O O . LYS A 1 463 ? 72.149 33.387 -79.103 1.00 73.12 463 LYS A O 1
ATOM 3672 N N . SER A 1 464 ? 70.268 32.244 -78.630 1.00 70.31 464 SER A N 1
ATOM 3673 C CA . SER A 1 464 ? 69.332 33.374 -78.725 1.00 70.31 464 SER A CA 1
ATOM 3674 C C . SER A 1 464 ? 69.736 34.525 -77.795 1.00 70.31 464 SER A C 1
ATOM 3676 O O . SER A 1 464 ? 69.970 35.637 -78.268 1.00 70.31 464 SER A O 1
ATOM 3678 N N . ARG A 1 465 ? 69.972 34.249 -76.502 1.00 63.53 465 ARG A N 1
ATOM 3679 C CA . ARG A 1 465 ? 70.450 35.259 -75.536 1.00 63.53 465 ARG A CA 1
ATOM 3680 C C . ARG A 1 465 ? 71.816 35.863 -75.871 1.00 63.53 465 ARG A C 1
ATOM 3682 O O . ARG A 1 465 ? 72.116 36.943 -75.372 1.00 63.53 465 ARG A O 1
ATOM 3689 N N . LYS A 1 466 ? 72.651 35.198 -76.680 1.00 60.62 466 LYS A N 1
ATOM 3690 C CA . LYS A 1 466 ? 73.909 35.787 -77.162 1.00 60.62 466 LYS A CA 1
ATOM 3691 C C . LYS A 1 466 ? 73.694 36.703 -78.372 1.00 60.62 466 LYS A C 1
ATOM 3693 O O . LYS A 1 466 ? 74.408 37.684 -78.492 1.00 60.62 466 LYS A O 1
ATOM 3698 N N . SER A 1 467 ? 72.699 36.427 -79.217 1.00 57.19 467 SER A N 1
ATOM 3699 C CA . SER A 1 467 ? 72.379 37.253 -80.392 1.00 57.19 467 SER A CA 1
ATOM 3700 C C . SER A 1 467 ? 71.707 38.591 -80.059 1.00 57.19 467 SER A C 1
ATOM 3702 O O . SER A 1 467 ? 71.667 39.463 -80.917 1.00 57.19 467 SER A O 1
ATOM 3704 N N . HIS A 1 468 ? 71.152 38.749 -78.853 1.00 56.53 468 HIS A N 1
ATOM 3705 C CA . HIS A 1 468 ? 70.400 39.943 -78.440 1.00 56.53 468 HIS A CA 1
ATOM 3706 C C . HIS A 1 468 ? 71.226 40.902 -77.556 1.00 56.53 468 HIS A C 1
ATOM 3708 O O . HIS A 1 468 ? 70.656 41.711 -76.830 1.00 56.53 468 HIS A O 1
ATOM 3714 N N . ARG A 1 469 ? 72.562 40.774 -77.546 1.00 54.12 469 ARG A N 1
ATOM 3715 C CA . ARG A 1 469 ? 73.446 41.496 -76.609 1.00 54.12 469 ARG A CA 1
ATOM 3716 C C . ARG A 1 469 ? 74.469 42.429 -77.272 1.00 54.12 469 ARG A C 1
ATOM 3718 O O . ARG A 1 469 ? 75.330 42.949 -76.576 1.00 54.12 469 ARG A O 1
ATOM 3725 N N . ASP A 1 470 ? 74.334 42.634 -78.582 1.00 51.03 470 ASP A N 1
ATOM 3726 C CA . ASP A 1 470 ? 75.139 43.551 -79.404 1.00 51.03 470 ASP A CA 1
ATOM 3727 C C . ASP A 1 470 ? 74.275 44.726 -79.943 1.00 51.03 470 ASP A C 1
ATOM 3729 O O . ASP A 1 470 ? 74.489 45.239 -81.045 1.00 51.03 470 ASP A O 1
ATOM 3733 N N . HIS A 1 471 ? 73.251 45.126 -79.178 1.00 53.75 471 HIS A N 1
ATOM 3734 C CA . HIS A 1 471 ? 72.455 46.339 -79.392 1.00 53.75 471 HIS A CA 1
ATOM 3735 C C . HIS A 1 471 ? 72.002 46.939 -78.056 1.00 53.75 471 HIS A C 1
ATOM 3737 O O . HIS A 1 471 ? 71.889 46.213 -77.067 1.00 53.75 471 HIS A O 1
ATOM 3743 N N . ASP A 1 472 ? 71.728 48.243 -78.096 1.00 46.28 472 ASP A N 1
ATOM 3744 C CA . ASP A 1 472 ? 71.148 49.073 -77.035 1.00 46.28 472 ASP A CA 1
ATOM 3745 C C . ASP A 1 472 ? 72.038 49.276 -75.783 1.00 46.28 472 ASP A C 1
ATOM 3747 O O . ASP A 1 472 ? 71.730 48.833 -74.676 1.00 46.28 472 ASP A O 1
ATOM 3751 N N . ASP A 1 473 ? 73.133 50.027 -75.973 1.00 44.28 473 ASP A N 1
ATOM 3752 C CA . ASP A 1 473 ? 73.490 51.101 -75.029 1.00 44.28 473 ASP A CA 1
ATOM 3753 C C . ASP A 1 473 ? 72.485 52.254 -75.237 1.00 44.28 473 ASP A C 1
ATOM 3755 O O . ASP A 1 473 ? 72.358 52.714 -76.370 1.00 44.28 473 ASP A O 1
ATOM 3759 N N . ASP A 1 474 ? 71.780 52.692 -74.184 1.00 41.72 474 ASP A N 1
ATOM 3760 C CA . ASP A 1 474 ? 71.505 54.108 -73.839 1.00 41.72 474 ASP A CA 1
ATOM 3761 C C . ASP A 1 474 ? 70.536 54.226 -72.630 1.00 41.72 474 ASP A C 1
ATOM 3763 O O . ASP A 1 474 ? 69.741 53.321 -72.381 1.00 41.72 474 ASP A O 1
ATOM 3767 N N . ASP A 1 475 ? 70.678 55.337 -71.887 1.00 39.97 475 ASP A N 1
ATOM 3768 C CA . ASP A 1 475 ? 69.793 56.059 -70.931 1.00 39.97 475 ASP A CA 1
ATOM 3769 C C . ASP A 1 475 ? 68.585 55.371 -70.223 1.00 39.97 475 ASP A C 1
ATOM 3771 O O . ASP A 1 475 ? 67.854 54.574 -70.801 1.00 39.97 475 ASP A O 1
ATOM 3775 N N . ASP A 1 476 ? 68.125 55.688 -68.999 1.00 38.50 476 ASP A N 1
ATOM 3776 C CA . ASP A 1 476 ? 68.383 56.630 -67.873 1.00 38.50 476 ASP A CA 1
ATOM 3777 C C . ASP A 1 476 ? 67.001 57.120 -67.324 1.00 38.50 476 ASP A C 1
ATOM 3779 O O . ASP A 1 476 ? 65.977 57.017 -68.000 1.00 38.50 476 ASP A O 1
ATOM 3783 N N . ASP A 1 477 ? 66.976 57.647 -66.090 1.00 37.97 477 ASP A N 1
ATOM 3784 C CA . ASP A 1 477 ? 65.855 58.287 -65.362 1.00 37.97 477 ASP A CA 1
ATOM 3785 C C . ASP A 1 477 ? 64.572 57.438 -65.115 1.00 37.97 477 ASP A C 1
ATOM 3787 O O . ASP A 1 477 ? 64.399 56.305 -65.561 1.00 37.97 477 ASP A O 1
ATOM 3791 N N . GLY A 1 478 ? 63.640 57.969 -64.309 1.00 37.72 478 GLY A N 1
ATOM 3792 C CA . GLY A 1 478 ? 62.261 57.464 -64.232 1.00 37.72 478 GLY A CA 1
ATOM 3793 C C . GLY A 1 478 ? 61.379 58.156 -63.183 1.00 37.72 478 GLY A C 1
ATOM 3794 O O . GLY A 1 478 ? 60.345 58.731 -63.517 1.00 37.72 478 GLY A O 1
ATOM 3795 N N . ARG A 1 479 ? 61.832 58.161 -61.919 1.00 36.22 479 ARG A N 1
ATOM 3796 C CA . ARG A 1 479 ? 61.342 58.997 -60.794 1.00 36.22 479 ARG A CA 1
ATOM 3797 C C . ARG A 1 479 ? 59.900 58.795 -60.248 1.00 36.22 479 ARG A C 1
ATOM 3799 O O . ARG A 1 479 ? 58.944 58.435 -60.919 1.00 36.22 479 ARG A O 1
ATOM 3806 N N . GLU A 1 480 ? 59.746 59.097 -58.952 1.00 38.22 480 GLU A N 1
ATOM 3807 C CA . GLU A 1 480 ? 58.505 59.005 -58.157 1.00 38.22 480 GLU A CA 1
ATOM 3808 C C . GLU A 1 480 ? 57.329 59.920 -58.582 1.00 38.22 480 GLU A C 1
ATOM 3810 O O . GLU A 1 480 ? 57.536 61.077 -58.951 1.00 38.22 480 GLU A O 1
ATOM 3815 N N . ARG A 1 481 ? 56.097 59.488 -58.243 1.00 35.50 481 ARG A N 1
ATOM 3816 C CA . ARG A 1 481 ? 54.958 60.282 -57.691 1.00 35.50 481 ARG A CA 1
ATOM 3817 C C . ARG A 1 481 ? 54.016 59.293 -56.962 1.00 35.50 481 ARG A C 1
ATOM 3819 O O . ARG A 1 481 ? 53.492 58.416 -57.629 1.00 35.50 481 ARG A O 1
ATOM 3826 N N . ARG A 1 482 ? 53.788 59.225 -55.637 1.00 36.78 482 ARG A N 1
ATOM 3827 C CA . ARG A 1 482 ? 53.770 60.131 -54.453 1.00 36.78 482 ARG A CA 1
ATOM 3828 C C . ARG A 1 482 ? 52.350 60.613 -54.072 1.00 36.78 482 ARG A C 1
ATOM 3830 O O . ARG A 1 482 ? 51.703 61.280 -54.871 1.00 36.78 482 ARG A O 1
ATOM 3837 N N . LYS A 1 483 ? 51.990 60.420 -52.782 1.00 33.94 483 LYS A N 1
ATOM 3838 C CA . LYS A 1 483 ? 50.718 60.738 -52.059 1.00 33.94 483 LYS A CA 1
ATOM 3839 C C . LYS A 1 483 ? 49.630 59.634 -52.167 1.00 33.94 483 LYS A C 1
ATOM 3841 O O . LYS A 1 483 ? 49.568 58.966 -53.182 1.00 33.94 483 LYS A O 1
ATOM 3846 N N . GLU A 1 484 ? 48.769 59.378 -51.165 1.00 30.75 484 GLU A N 1
ATOM 3847 C CA . GLU A 1 484 ? 48.502 60.106 -49.902 1.00 30.75 484 GLU A CA 1
ATOM 3848 C C . GLU A 1 484 ? 47.936 59.234 -48.740 1.00 30.75 484 GLU A C 1
ATOM 3850 O O . GLU A 1 484 ? 47.557 58.089 -48.937 1.00 30.75 484 GLU A O 1
ATOM 3855 N N . LYS A 1 485 ? 47.780 59.870 -47.560 1.00 34.97 485 LYS A N 1
ATOM 3856 C CA . LYS A 1 485 ? 46.927 59.540 -46.387 1.00 34.97 485 LYS A CA 1
ATOM 3857 C C . LYS A 1 485 ? 47.406 58.471 -45.380 1.00 34.97 485 LYS A C 1
ATOM 3859 O O . LYS A 1 485 ? 47.180 57.276 -45.503 1.00 34.97 485 LYS A O 1
ATOM 3864 N N . LYS A 1 486 ? 47.945 58.979 -44.259 1.00 37.62 486 LYS A N 1
ATOM 3865 C CA . LYS A 1 486 ? 48.140 58.271 -42.976 1.00 37.62 486 LYS A CA 1
ATOM 3866 C C . LYS A 1 486 ? 46.799 57.984 -42.277 1.00 37.62 486 LYS A C 1
ATOM 3868 O O . LYS A 1 486 ? 45.965 58.889 -42.237 1.00 37.62 486 LYS A O 1
ATOM 3873 N N . ARG A 1 487 ? 46.700 56.862 -41.545 1.00 32.00 487 ARG A N 1
ATOM 3874 C CA . ARG A 1 487 ? 46.132 56.789 -40.170 1.00 32.00 487 ARG A CA 1
ATOM 3875 C C . ARG A 1 487 ? 46.330 55.399 -39.539 1.00 32.00 487 ARG A C 1
ATOM 3877 O O . ARG A 1 487 ? 45.688 54.441 -39.947 1.00 32.00 487 ARG A O 1
ATOM 3884 N N . HIS A 1 488 ? 47.147 55.309 -38.488 1.00 38.69 488 HIS A N 1
ATOM 3885 C CA . HIS A 1 488 ? 46.981 54.254 -37.477 1.00 38.69 488 HIS A CA 1
ATOM 3886 C C . HIS A 1 488 ? 45.740 54.575 -36.626 1.00 38.69 488 HIS A C 1
ATOM 3888 O O . HIS A 1 488 ? 45.533 55.750 -36.313 1.00 38.69 488 HIS A O 1
ATOM 3894 N N . LYS A 1 489 ? 44.981 53.554 -36.193 1.00 33.50 489 LYS A N 1
ATOM 3895 C CA . LYS A 1 489 ? 44.826 53.183 -34.766 1.00 33.50 489 LYS A CA 1
ATOM 3896 C C . LYS A 1 489 ? 43.815 52.032 -34.570 1.00 33.50 489 LYS A C 1
ATOM 3898 O O . LYS A 1 489 ? 42.688 52.113 -35.036 1.00 33.50 489 LYS A O 1
ATOM 3903 N N . ASP A 1 490 ? 44.265 51.007 -33.848 1.00 33.84 490 ASP A N 1
ATOM 3904 C CA . ASP A 1 490 ? 43.568 49.972 -33.062 1.00 33.84 490 ASP A CA 1
ATOM 3905 C C . ASP A 1 490 ? 42.132 49.531 -33.425 1.00 33.84 490 ASP A C 1
ATOM 3907 O O . ASP A 1 490 ? 41.162 50.258 -33.193 1.00 33.84 490 ASP A O 1
ATOM 3911 N N . LYS A 1 491 ? 41.977 48.230 -33.731 1.00 34.16 491 LYS A N 1
ATOM 3912 C CA . LYS A 1 491 ? 40.946 47.375 -33.102 1.00 34.16 491 LYS A CA 1
ATOM 3913 C C . LYS A 1 491 ? 41.215 45.872 -33.275 1.00 34.16 491 LYS A C 1
ATOM 3915 O O . LYS A 1 491 ? 41.760 45.454 -34.285 1.00 34.16 491 LYS A O 1
ATOM 3920 N N . LYS A 1 492 ? 40.808 45.114 -32.245 1.00 34.59 492 LYS A N 1
ATOM 3921 C CA . LYS A 1 492 ? 40.600 43.651 -32.131 1.00 34.59 492 LYS A CA 1
ATOM 3922 C C . LYS A 1 492 ? 41.266 42.724 -33.170 1.00 34.59 492 LYS A C 1
ATOM 3924 O O . LYS A 1 492 ? 40.852 42.686 -34.322 1.00 34.59 492 LYS A O 1
ATOM 3929 N N . ARG A 1 493 ? 42.094 41.790 -32.683 1.00 31.81 493 ARG A N 1
ATOM 3930 C CA . ARG A 1 493 ? 42.204 40.443 -33.273 1.00 31.81 493 ARG A CA 1
ATOM 3931 C C . ARG A 1 493 ? 41.404 39.447 -32.433 1.00 31.81 493 ARG A C 1
ATOM 3933 O O . ARG A 1 493 ? 41.800 39.120 -31.321 1.00 31.81 493 ARG A O 1
ATOM 3940 N N . HIS A 1 494 ? 40.285 38.992 -32.981 1.00 35.22 494 HIS A N 1
ATOM 3941 C CA . HIS A 1 494 ? 39.766 37.644 -32.744 1.00 35.22 494 HIS A CA 1
ATOM 3942 C C . HIS A 1 494 ? 40.350 36.792 -33.883 1.00 35.22 494 HIS A C 1
ATOM 3944 O O . HIS A 1 494 ? 40.428 37.302 -35.001 1.00 35.22 494 HIS A O 1
ATOM 3950 N N . ARG A 1 495 ? 40.794 35.557 -33.630 1.00 30.52 495 ARG A N 1
ATOM 3951 C CA . ARG A 1 495 ? 41.218 34.635 -34.698 1.00 30.52 495 ARG A CA 1
ATOM 3952 C C . ARG A 1 495 ? 40.576 33.278 -34.465 1.00 30.52 495 ARG A C 1
ATOM 3954 O O . ARG A 1 495 ? 41.119 32.437 -33.758 1.00 30.52 495 ARG A O 1
ATOM 3961 N N . GLU A 1 496 ? 39.406 33.112 -35.058 1.00 34.94 496 GLU A N 1
ATOM 3962 C CA . GLU A 1 496 ? 39.079 31.831 -35.671 1.00 34.94 496 GLU A CA 1
ATOM 3963 C C . GLU A 1 496 ? 39.905 31.718 -36.955 1.00 34.94 496 GLU A C 1
ATOM 3965 O O . GLU A 1 496 ? 40.230 32.737 -37.564 1.00 34.94 496 GLU A O 1
ATOM 3970 N N . GLU A 1 497 ? 40.218 30.498 -37.370 1.00 30.22 497 GLU A N 1
ATOM 3971 C CA . GLU A 1 497 ? 40.438 30.157 -38.774 1.00 30.22 497 GLU A CA 1
ATOM 3972 C C . GLU A 1 497 ? 40.254 28.642 -38.909 1.00 30.22 497 GLU A C 1
ATOM 3974 O O . GLU A 1 497 ? 40.798 27.862 -38.124 1.00 30.22 497 GLU A O 1
ATOM 3979 N N . ARG A 1 498 ? 39.433 28.249 -39.879 1.00 30.67 498 ARG A N 1
ATOM 3980 C CA . ARG A 1 498 ? 39.331 26.896 -40.426 1.00 30.67 498 ARG A CA 1
ATOM 3981 C C . ARG A 1 498 ? 39.679 26.990 -41.907 1.00 30.67 498 ARG A C 1
ATOM 3983 O O . ARG A 1 498 ? 39.383 28.046 -42.458 1.00 30.67 498 ARG A O 1
ATOM 3990 N N . GLU A 1 499 ? 40.110 25.867 -42.494 1.00 32.09 499 GLU A N 1
ATOM 3991 C CA . GLU A 1 499 ? 39.954 25.532 -43.929 1.00 32.09 499 GLU A CA 1
ATOM 3992 C C . GLU A 1 499 ? 40.692 26.515 -44.902 1.00 32.09 499 GLU A C 1
ATOM 3994 O O . GLU A 1 499 ? 40.740 27.722 -44.703 1.00 32.09 499 GLU A O 1
ATOM 3999 N N . ASP A 1 500 ? 41.421 26.114 -45.946 1.00 33.28 500 ASP A N 1
ATOM 4000 C CA . ASP A 1 500 ? 41.574 24.850 -46.684 1.00 33.28 500 ASP A CA 1
ATOM 4001 C C . ASP A 1 500 ? 43.020 24.704 -47.234 1.00 33.28 500 ASP A C 1
ATOM 4003 O O . ASP A 1 500 ? 43.800 25.655 -47.175 1.00 33.28 500 ASP A O 1
ATOM 4007 N N . GLY A 1 501 ? 43.341 23.561 -47.866 1.00 30.19 501 GLY A N 1
ATOM 4008 C CA . GLY A 1 501 ? 44.206 23.561 -49.067 1.00 30.19 501 GLY A CA 1
ATOM 4009 C C . GLY A 1 501 ? 45.614 22.930 -49.011 1.00 30.19 501 GLY A C 1
ATOM 4010 O O . GLY A 1 501 ? 46.593 23.652 -48.903 1.00 30.19 501 GLY A O 1
ATOM 4011 N N . GLU A 1 502 ? 45.667 21.609 -49.237 1.00 28.27 502 GLU A N 1
ATOM 4012 C CA . GLU A 1 502 ? 46.600 20.871 -50.135 1.00 28.27 502 GLU A CA 1
ATOM 4013 C C . GLU A 1 502 ? 48.150 20.770 -49.931 1.00 28.27 502 GLU A C 1
ATOM 4015 O O . GLU A 1 502 ? 48.830 21.662 -49.441 1.00 28.27 502 GLU A O 1
ATOM 4020 N N . GLU A 1 503 ? 48.659 19.621 -50.427 1.00 28.55 503 GLU A N 1
ATOM 4021 C CA . GLU A 1 503 ? 50.038 19.191 -50.798 1.00 28.55 503 GLU A CA 1
ATOM 4022 C C . GLU A 1 503 ? 51.162 18.914 -49.753 1.00 28.55 503 GLU A C 1
ATOM 4024 O O . GLU A 1 503 ? 51.260 19.527 -48.696 1.00 28.55 503 GLU A O 1
ATOM 4029 N N . GLY A 1 504 ? 52.032 17.937 -50.105 1.00 29.50 504 GLY A N 1
ATOM 4030 C CA . GLY A 1 504 ? 53.148 17.363 -49.312 1.00 29.50 504 GLY A CA 1
ATOM 4031 C C . GLY A 1 504 ? 52.715 16.203 -48.393 1.00 29.50 504 GLY A C 1
ATOM 4032 O O . GLY A 1 504 ? 52.100 16.447 -47.361 1.00 29.50 504 GLY A O 1
ATOM 4033 N N . SER A 1 505 ? 52.888 14.903 -48.682 1.00 29.31 505 SER A N 1
ATOM 4034 C CA . SER A 1 505 ? 53.876 14.120 -49.465 1.00 29.31 505 SER A CA 1
ATOM 4035 C C . SER A 1 505 ? 55.244 13.922 -48.789 1.00 29.31 505 SER A C 1
ATOM 4037 O O . SER A 1 505 ? 55.947 14.904 -48.578 1.00 29.31 505 SER A O 1
ATOM 4039 N N . GLU A 1 506 ? 55.567 12.643 -48.508 1.00 30.66 506 GLU A N 1
ATOM 4040 C CA . GLU A 1 506 ? 56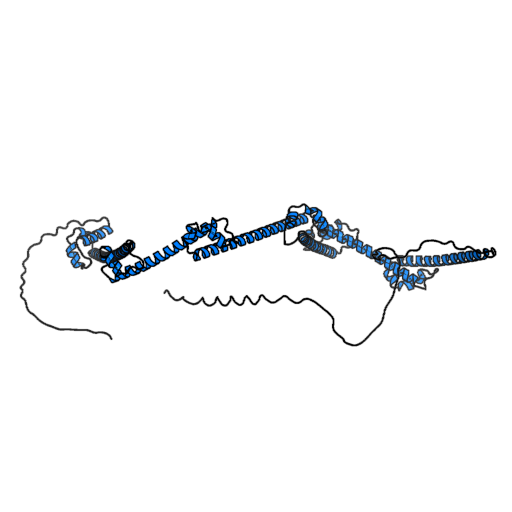.866 12.051 -48.093 1.00 30.66 506 GLU A CA 1
ATOM 4041 C C . GLU A 1 506 ? 57.568 12.636 -46.828 1.00 30.66 506 GLU A C 1
ATOM 4043 O O . GLU A 1 506 ? 57.361 13.777 -46.437 1.00 30.66 506 GLU A O 1
ATOM 4048 N N . GLU A 1 507 ? 58.387 11.919 -46.046 1.00 32.38 507 GLU A N 1
ATOM 4049 C CA . GLU A 1 507 ? 58.779 10.494 -45.989 1.00 32.38 507 GLU A CA 1
ATOM 4050 C C . GLU A 1 507 ? 58.980 10.094 -44.491 1.00 32.38 507 GLU A C 1
ATOM 4052 O O . GLU A 1 507 ? 58.556 10.833 -43.604 1.00 32.38 507 GLU A O 1
ATOM 4057 N N . GLY A 1 508 ? 59.393 8.881 -44.101 1.00 29.81 508 GLY A N 1
ATOM 4058 C CA . GLY A 1 508 ? 60.807 8.471 -43.967 1.00 29.81 508 GLY A CA 1
ATOM 4059 C C . GLY A 1 508 ? 61.576 9.223 -42.846 1.00 29.81 508 GLY A C 1
ATOM 4060 O O . GLY A 1 508 ? 61.526 10.444 -42.778 1.00 29.81 508 GLY A O 1
ATOM 4061 N N . ASP A 1 509 ? 62.336 8.591 -41.943 1.00 29.59 509 ASP A N 1
ATOM 4062 C CA . ASP A 1 509 ? 62.695 7.169 -41.842 1.00 29.59 509 ASP A CA 1
ATOM 4063 C C . ASP A 1 509 ? 63.322 6.789 -40.464 1.00 29.59 509 ASP A C 1
ATOM 4065 O O . ASP A 1 509 ? 63.768 7.685 -39.754 1.00 29.59 509 ASP A O 1
ATOM 4069 N N . HIS A 1 510 ? 63.348 5.479 -40.137 1.00 31.83 510 HIS A N 1
ATOM 4070 C CA . HIS A 1 510 ? 64.183 4.699 -39.171 1.00 31.83 510 HIS A CA 1
ATOM 4071 C C . HIS A 1 510 ? 64.488 5.246 -37.734 1.00 31.83 510 HIS A C 1
ATOM 4073 O O . HIS A 1 510 ? 64.637 6.432 -37.477 1.00 31.83 510 HIS A O 1
ATOM 4079 N N . SER A 1 511 ? 64.420 4.423 -36.672 1.00 29.94 511 SER A N 1
ATOM 4080 C CA . SER A 1 511 ? 65.460 3.497 -36.146 1.00 29.94 511 SER A CA 1
ATOM 4081 C C . SER A 1 511 ? 66.790 4.187 -35.751 1.00 29.94 511 SER A C 1
ATOM 4083 O O . SER A 1 511 ? 67.244 5.100 -36.425 1.00 29.94 511 SER A O 1
ATOM 4085 N N . ASP A 1 512 ? 67.489 3.824 -34.668 1.00 30.14 512 ASP A N 1
ATOM 4086 C CA . ASP A 1 512 ? 67.351 2.667 -33.763 1.00 30.14 512 ASP A CA 1
ATOM 4087 C C . ASP A 1 512 ? 68.014 2.949 -32.378 1.00 30.14 512 ASP A C 1
ATOM 4089 O O . ASP A 1 512 ? 68.317 4.091 -32.036 1.00 30.14 512 ASP A O 1
ATOM 4093 N N . ASP A 1 513 ? 68.312 1.879 -31.638 1.00 31.27 513 ASP A N 1
ATOM 4094 C CA . ASP A 1 513 ? 69.460 1.711 -30.734 1.00 31.27 513 ASP A CA 1
ATOM 4095 C C . ASP A 1 513 ? 69.345 2.124 -29.243 1.00 31.27 513 ASP A C 1
ATOM 4097 O O . ASP A 1 513 ? 69.501 3.258 -28.799 1.00 31.27 513 ASP A O 1
ATOM 4101 N N . GLU A 1 514 ? 69.187 1.069 -28.439 1.00 29.72 514 GLU A N 1
ATOM 4102 C CA . GLU A 1 514 ? 70.029 0.758 -27.275 1.00 29.72 514 GLU A CA 1
ATOM 4103 C C . GLU A 1 514 ? 70.100 1.706 -26.045 1.00 29.72 514 GLU A C 1
ATOM 4105 O O . GLU A 1 514 ? 70.891 2.631 -25.905 1.00 29.72 514 GLU A O 1
ATOM 4110 N N . ARG A 1 515 ? 69.525 1.152 -24.968 1.00 31.14 515 ARG A N 1
ATOM 4111 C CA . ARG A 1 515 ? 70.217 0.889 -23.685 1.00 31.14 515 ARG A CA 1
ATOM 4112 C C . ARG A 1 515 ? 70.516 2.037 -22.694 1.00 31.14 515 ARG A C 1
ATOM 4114 O O . ARG A 1 515 ? 71.541 2.702 -22.705 1.00 31.14 515 ARG A O 1
ATOM 4121 N N . ARG A 1 516 ? 69.874 1.803 -21.538 1.00 33.50 516 ARG A N 1
ATOM 4122 C CA . ARG A 1 516 ? 70.498 1.601 -20.204 1.00 33.50 516 ARG A CA 1
ATOM 4123 C C . ARG A 1 516 ? 70.793 2.831 -19.317 1.00 33.50 516 ARG A C 1
ATOM 4125 O O . ARG A 1 516 ? 71.861 3.420 -19.353 1.00 33.50 516 ARG A O 1
ATOM 4132 N N . ARG A 1 517 ? 70.023 2.807 -18.215 1.00 34.28 517 ARG A N 1
ATOM 4133 C CA . ARG A 1 517 ? 70.469 2.737 -16.797 1.00 34.28 517 ARG A CA 1
ATOM 4134 C C . ARG A 1 517 ? 70.515 4.036 -15.963 1.00 34.28 517 ARG A C 1
ATOM 4136 O O . ARG A 1 517 ? 71.498 4.756 -15.957 1.00 34.28 517 ARG A O 1
ATOM 4143 N N . LYS A 1 518 ? 69.620 3.994 -14.958 1.00 34.28 518 LYS A N 1
ATOM 4144 C CA . LYS A 1 518 ? 69.853 4.184 -13.501 1.00 34.28 518 LYS A CA 1
ATOM 4145 C C . LYS A 1 518 ? 69.688 5.590 -12.885 1.00 34.28 518 LYS A C 1
ATOM 4147 O O . LYS A 1 518 ? 70.612 6.385 -12.923 1.00 34.28 518 LYS A O 1
ATOM 4152 N N . LYS A 1 519 ? 68.692 5.642 -11.973 1.00 32.75 519 LYS A N 1
ATOM 4153 C CA . LYS A 1 519 ? 68.653 6.390 -10.684 1.00 32.75 519 LYS A CA 1
ATOM 4154 C C . LYS A 1 519 ? 68.437 7.922 -10.805 1.00 32.75 519 LYS A C 1
ATOM 4156 O O . LYS A 1 519 ? 68.942 8.529 -11.726 1.00 32.75 519 LYS A O 1
ATOM 4161 N N . LYS A 1 520 ? 67.743 8.607 -9.875 1.00 33.59 520 LYS A N 1
ATOM 4162 C CA . LYS A 1 520 ? 66.960 8.179 -8.683 1.00 33.59 520 LYS A CA 1
ATOM 4163 C C . LYS A 1 520 ? 66.002 9.308 -8.221 1.00 33.59 520 LYS A C 1
ATOM 4165 O O . LYS A 1 520 ? 66.435 10.444 -8.155 1.00 33.59 520 LYS A O 1
ATOM 4170 N N . ARG A 1 521 ? 64.807 8.933 -7.730 1.00 29.19 521 ARG A N 1
ATOM 4171 C CA . ARG A 1 521 ? 64.009 9.566 -6.638 1.00 29.19 521 ARG A CA 1
ATOM 4172 C C . ARG A 1 521 ? 63.825 11.106 -6.586 1.00 29.19 521 ARG A C 1
ATOM 4174 O O . ARG A 1 521 ? 64.705 11.793 -6.088 1.00 29.19 521 ARG A O 1
ATOM 4181 N N . SER A 1 522 ? 62.585 11.568 -6.794 1.00 29.55 522 SER A N 1
ATOM 4182 C CA . SER A 1 522 ? 61.756 12.368 -5.845 1.00 29.55 522 SER A CA 1
ATOM 4183 C C . SER A 1 522 ? 60.433 12.712 -6.562 1.00 29.55 522 SER A C 1
ATOM 4185 O O . SER A 1 522 ? 60.489 13.350 -7.600 1.00 29.55 522 SER A O 1
ATOM 4187 N N . SER A 1 523 ? 59.283 12.085 -6.288 1.00 31.44 523 SER A N 1
ATOM 4188 C CA . SER A 1 523 ? 58.368 12.153 -5.125 1.00 31.44 523 SER A CA 1
ATOM 4189 C C . SER A 1 523 ? 57.318 13.282 -5.208 1.00 31.44 523 SER A C 1
ATOM 4191 O O . SER A 1 523 ? 57.649 14.400 -5.579 1.00 31.44 523 SER A O 1
ATOM 4193 N N . ARG A 1 524 ? 56.075 12.947 -4.807 1.00 30.64 524 ARG A N 1
ATOM 4194 C CA . ARG A 1 524 ? 54.816 13.735 -4.847 1.00 30.64 524 ARG A CA 1
ATOM 4195 C C . ARG A 1 524 ? 54.190 13.937 -6.244 1.00 30.64 524 ARG A C 1
ATOM 4197 O O . ARG A 1 524 ? 54.839 14.403 -7.170 1.00 30.64 524 ARG A O 1
ATOM 4204 N N . LYS A 1 525 ? 52.911 13.554 -6.364 1.00 32.31 525 LYS A N 1
ATOM 4205 C CA . LYS A 1 525 ? 52.018 13.712 -7.526 1.00 32.31 525 LYS A CA 1
ATOM 4206 C C . LYS A 1 525 ? 50.561 13.617 -7.035 1.00 32.31 525 LYS A C 1
ATOM 4208 O O . LYS A 1 525 ? 50.288 12.662 -6.315 1.00 32.31 525 LYS A O 1
ATOM 4213 N N . HIS A 1 526 ? 49.692 14.512 -7.521 1.00 32.97 526 HIS A N 1
ATOM 4214 C CA . HIS A 1 526 ? 48.220 14.525 -7.390 1.00 32.97 526 HIS A CA 1
ATOM 4215 C C . HIS A 1 526 ? 47.672 14.691 -5.947 1.00 32.97 526 HIS A C 1
ATOM 4217 O O . HIS A 1 526 ? 48.333 14.296 -4.989 1.00 32.97 526 HIS A O 1
ATOM 4223 N N . ASP A 1 527 ? 46.585 15.427 -5.677 1.00 32.94 527 ASP A N 1
ATOM 4224 C CA . ASP A 1 527 ? 45.274 15.605 -6.356 1.00 32.94 527 ASP A CA 1
ATOM 4225 C C . ASP A 1 527 ? 44.356 14.372 -6.139 1.00 32.94 527 ASP A C 1
ATOM 4227 O O . ASP A 1 527 ? 44.779 13.243 -6.373 1.00 32.94 527 ASP A O 1
ATOM 4231 N N . LEU A 1 528 ? 43.241 14.519 -5.406 1.00 32.81 528 LEU A N 1
ATOM 4232 C CA . LEU A 1 528 ? 41.860 14.690 -5.919 1.00 32.81 528 LEU A CA 1
ATOM 4233 C C . LEU A 1 528 ? 41.382 13.466 -6.747 1.00 32.81 528 LEU A C 1
ATOM 4235 O O . LEU A 1 528 ? 42.055 13.079 -7.700 1.00 32.81 528 LEU A O 1
ATOM 4239 N N . ASP A 1 529 ? 40.265 12.785 -6.449 1.00 33.31 529 ASP A N 1
ATOM 4240 C CA . ASP A 1 529 ? 39.112 13.113 -5.579 1.00 33.31 529 ASP A CA 1
ATOM 4241 C C . ASP A 1 529 ? 38.438 11.853 -4.958 1.00 33.31 529 ASP A C 1
ATOM 4243 O O . ASP A 1 529 ? 38.923 10.732 -5.122 1.00 33.31 529 ASP A O 1
ATOM 4247 N N . ASP A 1 530 ? 37.315 12.067 -4.256 1.00 35.47 530 ASP A N 1
ATOM 4248 C CA . ASP A 1 530 ? 36.227 11.117 -3.931 1.00 35.47 530 ASP A CA 1
ATOM 4249 C C . ASP A 1 530 ? 36.506 9.873 -3.054 1.00 35.47 530 ASP A C 1
ATOM 4251 O O . ASP A 1 530 ? 36.765 8.766 -3.537 1.00 35.47 530 ASP A O 1
ATOM 4255 N N . ARG A 1 531 ? 36.261 10.031 -1.740 1.00 34.78 531 ARG A N 1
ATOM 4256 C CA . ARG A 1 531 ? 35.713 8.993 -0.838 1.00 34.78 531 ARG A CA 1
ATOM 4257 C C . ARG A 1 531 ? 35.002 9.613 0.377 1.00 34.78 531 ARG A C 1
ATOM 4259 O O . ARG A 1 531 ? 35.665 9.855 1.377 1.00 34.78 531 ARG A O 1
ATOM 4266 N N . ASP A 1 532 ? 33.681 9.773 0.317 1.00 33.44 532 ASP A N 1
ATOM 4267 C CA . ASP A 1 532 ? 32.804 9.916 1.497 1.00 33.44 532 ASP A CA 1
ATOM 4268 C C . ASP A 1 532 ? 31.325 9.677 1.110 1.00 33.44 532 ASP A C 1
ATOM 4270 O O . ASP A 1 532 ? 30.733 10.530 0.459 1.00 33.44 532 ASP A O 1
ATOM 4274 N N . ASP A 1 533 ? 30.757 8.519 1.487 1.00 39.00 533 ASP A N 1
ATOM 4275 C CA . ASP A 1 533 ? 29.367 8.326 1.983 1.00 39.00 533 ASP A CA 1
ATOM 4276 C C . ASP A 1 533 ? 29.074 6.823 2.215 1.00 39.00 533 ASP A C 1
ATOM 4278 O O . ASP A 1 533 ? 28.509 6.152 1.354 1.00 39.00 533 ASP A O 1
ATOM 4282 N N . ASP A 1 534 ? 29.498 6.258 3.357 1.00 42.22 534 ASP A N 1
ATOM 4283 C CA . ASP A 1 534 ? 29.053 4.914 3.790 1.00 42.22 534 ASP A CA 1
ATOM 4284 C C . ASP A 1 534 ? 29.248 4.678 5.309 1.00 42.22 534 ASP A C 1
ATOM 4286 O O . ASP A 1 534 ? 30.199 4.009 5.726 1.00 42.22 534 ASP A O 1
ATOM 4290 N N . SER A 1 535 ? 28.395 5.275 6.166 1.00 45.62 535 SER A N 1
ATOM 4291 C CA . SER A 1 535 ? 28.200 4.870 7.585 1.00 45.62 535 SER A CA 1
ATOM 4292 C C . SER A 1 535 ? 27.098 5.653 8.340 1.00 45.62 535 SER A C 1
ATOM 4294 O O . SER A 1 535 ? 27.420 6.593 9.066 1.00 45.62 535 SER A O 1
ATOM 4296 N N . ASP A 1 536 ? 25.824 5.215 8.309 1.00 41.91 536 ASP A N 1
ATOM 4297 C CA . ASP A 1 536 ? 24.890 5.505 9.437 1.00 41.91 536 ASP A CA 1
ATOM 4298 C C . ASP A 1 536 ? 23.662 4.565 9.640 1.00 41.91 536 ASP A C 1
ATOM 4300 O O . ASP A 1 536 ? 22.872 4.779 10.564 1.00 41.91 536 ASP A O 1
ATOM 4304 N N . ASP A 1 537 ? 23.460 3.491 8.856 1.00 42.34 537 ASP A N 1
ATOM 4305 C CA . ASP A 1 537 ? 22.255 2.634 9.017 1.00 42.34 537 ASP A CA 1
ATOM 4306 C C . ASP A 1 537 ? 22.301 1.712 10.262 1.00 42.34 537 ASP A C 1
ATOM 4308 O O . ASP A 1 537 ? 21.312 1.530 10.986 1.00 42.34 537 ASP A O 1
ATOM 4312 N N . ASP A 1 538 ? 23.478 1.166 10.585 1.00 40.88 538 ASP A N 1
ATOM 4313 C CA . ASP A 1 538 ? 23.623 0.012 11.494 1.00 40.88 538 ASP A CA 1
ATOM 4314 C C . ASP A 1 538 ? 23.315 0.318 12.983 1.00 40.88 538 ASP A C 1
ATOM 4316 O O . ASP A 1 538 ? 23.218 -0.566 13.842 1.00 40.88 538 ASP A O 1
ATOM 4320 N N . ARG A 1 539 ? 23.109 1.595 13.338 1.00 41.34 539 ARG A N 1
ATOM 4321 C CA . ARG A 1 539 ? 22.838 2.018 14.726 1.00 41.34 539 ARG A CA 1
ATOM 4322 C C . ARG A 1 539 ? 21.370 1.927 15.145 1.00 41.34 539 ARG A C 1
ATOM 4324 O O . ARG A 1 539 ? 21.097 1.939 16.349 1.00 41.34 539 ARG A O 1
ATOM 4331 N N . ARG A 1 540 ? 20.415 1.796 14.213 1.00 40.44 540 ARG A N 1
ATOM 4332 C CA . ARG A 1 540 ? 18.973 1.764 14.554 1.00 40.44 540 ARG A CA 1
ATOM 4333 C C . ARG A 1 540 ? 18.437 0.356 14.841 1.00 40.44 540 ARG A C 1
ATOM 4335 O O . ARG A 1 540 ? 17.673 0.180 15.791 1.00 40.44 540 ARG A O 1
ATOM 4342 N N . ARG A 1 541 ? 18.904 -0.674 14.124 1.00 40.12 541 ARG A N 1
ATOM 4343 C CA . ARG A 1 541 ? 18.391 -2.062 14.225 1.00 40.12 541 ARG A CA 1
ATOM 4344 C C . ARG A 1 541 ? 18.624 -2.773 15.567 1.00 40.12 541 ARG A C 1
ATOM 4346 O O . ARG A 1 541 ? 17.973 -3.780 15.847 1.00 40.12 541 ARG A O 1
ATOM 4353 N N . ARG A 1 542 ? 19.522 -2.281 16.429 1.00 38.78 542 ARG A N 1
ATOM 4354 C CA . ARG A 1 542 ? 19.912 -2.980 17.674 1.00 38.78 542 ARG A CA 1
ATOM 4355 C C . ARG A 1 542 ? 18.994 -2.726 18.884 1.00 38.78 542 ARG A C 1
ATOM 4357 O O . ARG A 1 542 ? 19.200 -3.353 19.921 1.00 38.78 542 ARG A O 1
ATOM 4364 N N . LYS A 1 543 ? 17.982 -1.848 18.784 1.00 38.28 543 LYS A N 1
ATOM 4365 C CA . LYS A 1 543 ? 17.100 -1.492 19.922 1.00 38.28 543 LYS A CA 1
ATOM 4366 C C . LYS A 1 543 ? 15.787 -2.282 20.027 1.00 38.28 543 LYS A C 1
ATOM 4368 O O . LYS A 1 543 ? 15.255 -2.381 21.128 1.00 38.28 543 LYS A O 1
ATOM 4373 N N . GLU A 1 544 ? 15.286 -2.882 18.946 1.00 39.56 544 GLU A N 1
ATOM 4374 C CA . GLU A 1 544 ? 13.988 -3.588 18.964 1.00 39.56 544 GLU A CA 1
ATOM 4375 C C . GLU A 1 544 ? 14.078 -5.032 19.483 1.00 39.56 544 GLU A C 1
ATOM 4377 O O . GLU A 1 544 ? 13.216 -5.475 20.242 1.00 39.56 544 GLU A O 1
ATOM 4382 N N . LYS A 1 545 ? 15.168 -5.756 19.184 1.00 39.66 545 LYS A N 1
ATOM 4383 C CA . LYS A 1 545 ? 15.362 -7.170 19.580 1.00 39.66 545 LYS A CA 1
ATOM 4384 C C . LYS A 1 545 ? 15.507 -7.429 21.096 1.00 39.66 545 LYS A C 1
ATOM 4386 O O . LYS A 1 545 ? 15.819 -8.549 21.487 1.00 39.66 545 LYS A O 1
ATOM 4391 N N . LYS A 1 546 ? 15.272 -6.431 21.960 1.00 39.50 546 LYS A N 1
ATOM 4392 C CA . LYS A 1 546 ? 15.315 -6.561 23.431 1.00 39.50 546 LYS A CA 1
ATOM 4393 C C . LYS A 1 546 ? 13.982 -6.240 24.134 1.00 39.50 546 LYS A C 1
ATOM 4395 O O . LYS A 1 546 ? 13.991 -5.869 25.301 1.00 39.50 546 LYS A O 1
ATOM 4400 N N . ARG A 1 547 ? 12.849 -6.354 23.427 1.00 39.69 547 ARG A N 1
ATOM 4401 C CA . ARG A 1 547 ? 11.485 -6.225 23.995 1.00 39.69 547 ARG A CA 1
ATOM 4402 C C . ARG A 1 547 ? 10.564 -7.427 23.740 1.00 39.69 547 ARG A C 1
ATOM 4404 O O . ARG A 1 547 ? 9.378 -7.350 24.032 1.00 39.69 547 ARG A O 1
ATOM 4411 N N . HIS A 1 548 ? 11.096 -8.520 23.194 1.00 39.28 548 HIS A N 1
ATOM 4412 C CA . HIS A 1 548 ? 10.305 -9.669 22.732 1.00 39.28 548 HIS A CA 1
ATOM 4413 C C . HIS A 1 548 ? 10.722 -11.003 23.382 1.00 39.28 548 HIS A C 1
ATOM 4415 O O . HIS A 1 548 ? 10.591 -12.054 22.762 1.00 39.28 548 HIS A O 1
ATOM 4421 N N . ARG A 1 549 ? 11.284 -10.960 24.601 1.00 40.00 549 ARG A N 1
ATOM 4422 C CA . ARG A 1 549 ? 11.754 -12.155 25.334 1.00 40.00 549 ARG A CA 1
ATOM 4423 C C . ARG A 1 549 ? 11.193 -12.297 26.756 1.00 40.00 549 ARG A C 1
ATOM 4425 O O . ARG A 1 549 ? 11.488 -13.278 27.420 1.00 40.00 549 ARG A O 1
ATOM 4432 N N . ASP A 1 550 ? 10.363 -11.352 27.192 1.00 41.38 550 ASP A N 1
ATOM 4433 C CA . ASP A 1 550 ? 9.831 -11.272 28.558 1.00 41.38 550 ASP A CA 1
ATOM 4434 C C . ASP A 1 550 ? 8.307 -11.527 28.574 1.00 41.38 550 ASP A C 1
ATOM 4436 O O . ASP A 1 550 ? 7.557 -10.809 29.238 1.00 41.38 550 ASP A O 1
ATOM 4440 N N . ARG A 1 551 ? 7.815 -12.469 27.746 1.00 40.47 551 ARG A N 1
ATOM 4441 C CA . ARG A 1 551 ? 6.367 -12.741 27.617 1.00 40.47 551 ARG A CA 1
ATOM 4442 C C . ARG A 1 551 ? 5.940 -14.161 27.212 1.00 40.47 551 ARG A C 1
ATOM 4444 O O . ARG A 1 551 ? 4.762 -14.359 26.940 1.00 40.47 551 ARG A O 1
ATOM 4451 N N . ASP A 1 552 ? 6.854 -15.126 27.212 1.00 42.66 552 ASP A N 1
ATOM 4452 C CA . ASP A 1 552 ? 6.546 -16.545 26.999 1.00 42.66 552 ASP A CA 1
ATOM 4453 C C . ASP A 1 552 ? 7.064 -17.331 28.209 1.00 42.66 552 ASP A C 1
ATOM 4455 O O . ASP A 1 552 ? 8.269 -17.559 28.333 1.00 42.66 552 ASP A O 1
ATOM 4459 N N . GLY A 1 553 ? 6.162 -17.672 29.133 1.00 39.75 553 GLY A N 1
ATOM 4460 C CA . GLY A 1 553 ? 6.509 -18.344 30.386 1.00 39.75 553 GLY A CA 1
ATOM 4461 C C . GLY A 1 553 ? 5.478 -18.155 31.495 1.00 39.75 553 GLY A C 1
ATOM 4462 O O . GLY A 1 553 ? 5.738 -17.386 32.410 1.00 39.75 553 GLY A O 1
ATOM 4463 N N . ASP A 1 554 ? 4.326 -18.823 31.374 1.00 40.56 554 ASP A N 1
ATOM 4464 C CA . ASP A 1 554 ? 3.705 -19.628 32.445 1.00 40.56 554 ASP A CA 1
ATOM 4465 C C . ASP A 1 554 ? 2.486 -20.419 31.900 1.00 40.56 554 ASP A C 1
ATOM 4467 O O . ASP A 1 554 ? 2.104 -20.245 30.740 1.00 40.56 554 ASP A O 1
ATOM 4471 N N . ASP A 1 555 ? 1.929 -21.308 32.734 1.00 39.53 555 ASP A N 1
ATOM 4472 C CA . ASP A 1 555 ? 0.685 -22.092 32.573 1.00 39.53 555 ASP A CA 1
ATOM 4473 C C . ASP A 1 555 ? 0.576 -23.095 31.396 1.00 39.53 555 ASP A C 1
ATOM 4475 O O . ASP A 1 555 ? -0.036 -22.792 30.370 1.00 39.53 555 ASP A O 1
ATOM 4479 N N . LYS A 1 556 ? 1.049 -24.347 31.604 1.00 37.81 556 LYS A N 1
ATOM 4480 C CA . LYS A 1 556 ? 0.476 -25.600 31.025 1.00 37.81 556 LYS A CA 1
ATOM 4481 C C . LYS A 1 556 ? 0.829 -26.895 31.803 1.00 37.81 556 LYS A C 1
ATOM 4483 O O . LYS A 1 556 ? 1.468 -27.799 31.271 1.00 37.81 556 LYS A O 1
ATOM 4488 N N . GLU A 1 557 ? 0.302 -27.008 33.015 1.00 41.75 557 GLU A N 1
ATOM 4489 C CA . GLU A 1 557 ? -0.259 -28.246 33.605 1.00 41.75 557 GLU A CA 1
ATOM 4490 C C . GLU A 1 557 ? -1.682 -27.825 34.067 1.00 41.75 557 GLU A C 1
ATOM 4492 O O . GLU A 1 557 ? -1.880 -26.639 34.332 1.00 41.75 557 GLU A O 1
ATOM 4497 N N . ASP A 1 558 ? -2.772 -28.596 34.084 1.00 48.28 558 ASP A N 1
ATOM 4498 C CA . ASP A 1 558 ? -3.052 -30.046 34.069 1.00 48.28 558 ASP A CA 1
ATOM 4499 C C . ASP A 1 558 ? -3.679 -30.523 32.718 1.00 48.28 558 ASP A C 1
ATOM 4501 O O . ASP A 1 558 ? -3.851 -29.726 31.796 1.00 48.28 558 ASP A O 1
ATOM 4505 N N . GLY A 1 559 ? -4.079 -31.781 32.465 1.00 39.16 559 GLY A N 1
ATOM 4506 C CA . GLY A 1 559 ? -3.991 -33.032 33.238 1.00 39.16 559 GLY A CA 1
ATOM 4507 C C . GLY A 1 559 ? -5.328 -33.799 33.297 1.00 39.16 559 GLY A C 1
ATOM 4508 O O . GLY A 1 559 ? -6.048 -33.708 34.286 1.00 39.16 559 GLY A O 1
ATOM 4509 N N . GLU A 1 560 ? -5.648 -34.587 32.259 1.00 41.69 560 GLU A N 1
ATOM 4510 C CA . GLU A 1 560 ? -6.794 -35.522 32.239 1.00 41.69 560 GLU A CA 1
ATOM 4511 C C . GLU A 1 560 ? -6.335 -36.973 31.990 1.00 41.69 560 GLU A C 1
ATOM 4513 O O . GLU A 1 560 ? -5.787 -37.277 30.927 1.00 41.69 560 GLU A O 1
ATOM 4518 N N . CYS A 1 561 ? -6.597 -37.855 32.963 1.00 42.38 561 CYS A N 1
ATOM 4519 C CA . CYS A 1 561 ? -6.610 -39.326 32.897 1.00 42.38 561 CYS A CA 1
ATOM 4520 C C . CYS A 1 561 ? -7.476 -39.868 34.049 1.00 42.38 561 CYS A C 1
ATOM 4522 O O . CYS A 1 561 ? -7.356 -39.311 35.163 1.00 42.38 561 CYS A O 1
#

Nearest PDB structures (foldseek):
  3hfh-assembly1_A  TM=6.528E-01  e=5.016E-06  Homo sapiens
  4fqg-assembly1_A  TM=3.240E-01  e=3.199E-05  Homo sapiens
  1uzc-assembly1_A  TM=8.597E-01  e=2.475E-02  Homo sapiens
  2doe-assembly1_A  TM=8.707E-01  e=1.698E+00  Homo sapiens

pLDDT: mean 74.13, std 21.96, range [26.95, 95.88]

Organism: NCBI:txid1411642

Sequence (561 aa):
AAAPAPAAEAAPAPAAPAPKVNVTAEAPAPVVKAPLVFATKAEAREAFKAMLSERGVKHDQSWDSAMRVILTDERYGALKSLGEKKSCFNEWQMHTVKQEKENRRLKVKKDREAFTAMLRECAELKSSTRSSEAADLLEGDARWTNIESVRDRQELFSEYMVELAAREKEQRKQERKERCAAFRKLLEETSSVKVDSQWRKVVERLEGEPAFRALDPRVRLEVFADYVRDLERHAEEQKLEEKAAKKRQEAKNRAAFKALLKEHVEGNRITARTAWKEYLLFCKHEDAYQAMCSNAGGSRPRELFEDVVEELAERLEADKSCVKDALKLAKFEMTSATSREEVAAQLGQAEGGIGEKLKAISEHNMALIFQDLVDRCKEKEEKALKRKKRALQDFQDHLAGNRSVTAASTWAELKGELEGTSAYKALDDPTAAQGALEAYVEELAAKAKAREERKEREKEEKKSRKSHRDHDDDDDDGRERRKEKKRHKDKKRHREEREDGEEGSEEGDHSDDERRRKKKRSSRKHDLDDRDDDSDDDRRRRKEKKRHRDRDGDDKEDGEC

Radius of gyration: 66.71 Å; Cα contacts (8 Å, |Δi|>4): 269; chains: 1; bounding box: 142×130×168 Å